Protein AF-A0A167EP81-F1 (afdb_monomer_lite)

Sequence (473 aa):
MTTIRAGKKKGKGPVAPVTAQDHLESGVTEEDHGDRWIGSGDAAKALRFYQTANSLYRKAIALDQGQSWVSKDSIYNIARMQYMIFIKVVKPGLLPELAPLLNPETNPAESVIAQDISVIVQTHEQALNASAEPGIDLLYNYAQVLVEAGEETDQAQWFVQAAEVFDRVLSLQIAKFTAPLPTYDDSVATQDVDSDDDDEDSNDSRPTPAVILDTQQSFLQCLTYLIESSRDETTPETVLIHVETAKSKADELQAQILELIAKFSTAPGAPIATAPTTSETSQNLTPDQVEDAVVCIAKYKSALCTSLEELVAVWSDPSLPETAHRYLTQADAYLDTQELIPSSTPQEDAHNTLWKAYSLAASLLAKAPQPANTPILTKRRILLVRGDIDWLRAQLNTAAAIKNRPVLLRNAEVYYQNCINVPSLAQDLDNELIVREASVKKQLLQGIQPESIQVPSLTRILHDIRQQGLLPL

pLDDT: mean 85.11, std 17.21, range [28.67, 98.5]

Structure (mmCIF, N/CA/C/O backbone):
data_AF-A0A167EP81-F1
#
_entry.id   AF-A0A167EP81-F1
#
loop_
_atom_site.group_PDB
_atom_site.id
_atom_site.type_symbol
_atom_site.label_atom_id
_atom_site.label_alt_id
_atom_site.label_comp_id
_atom_site.label_asym_id
_atom_site.label_entity_id
_atom_site.label_seq_id
_atom_site.pdbx_PDB_ins_code
_atom_site.Cartn_x
_atom_site.Cartn_y
_atom_site.Cartn_z
_atom_site.occupancy
_atom_site.B_iso_or_equiv
_atom_site.auth_seq_id
_atom_site.auth_comp_id
_atom_site.auth_asym_id
_atom_site.auth_atom_id
_atom_site.pdbx_PDB_model_num
ATOM 1 N N . MET A 1 1 ? -12.937 -46.441 -53.989 1.00 35.25 1 MET A N 1
ATOM 2 C CA . MET A 1 1 ? -12.963 -45.067 -53.445 1.00 35.25 1 MET A CA 1
ATOM 3 C C . MET A 1 1 ? -12.226 -45.095 -52.122 1.00 35.25 1 MET A C 1
ATOM 5 O O . MET A 1 1 ? -12.786 -45.546 -51.134 1.00 35.25 1 MET A O 1
ATOM 9 N N . THR A 1 2 ? -10.951 -44.715 -52.138 1.00 28.67 2 THR A N 1
ATOM 10 C CA . THR A 1 2 ? -10.070 -44.751 -50.966 1.00 28.67 2 THR A CA 1
ATOM 11 C C . THR A 1 2 ? -9.557 -43.336 -50.762 1.00 28.67 2 THR A C 1
ATOM 13 O O . THR A 1 2 ? -8.793 -42.827 -51.578 1.00 28.67 2 THR A O 1
ATOM 16 N N . THR A 1 3 ? -10.059 -42.666 -49.732 1.00 29.89 3 THR A N 1
ATOM 17 C CA . THR A 1 3 ? -9.755 -41.266 -49.433 1.00 29.89 3 THR A CA 1
ATOM 18 C C . THR A 1 3 ? -8.400 -41.186 -48.733 1.00 29.89 3 THR A C 1
ATOM 20 O O . THR A 1 3 ? -8.240 -41.677 -47.616 1.00 29.89 3 THR A O 1
ATOM 23 N N . ILE A 1 4 ? -7.415 -40.575 -49.391 1.00 33.44 4 ILE A N 1
ATOM 24 C CA . ILE A 1 4 ? -6.108 -40.261 -48.807 1.00 33.44 4 ILE A CA 1
ATOM 25 C C . ILE A 1 4 ? -6.281 -39.040 -47.893 1.00 33.44 4 ILE A C 1
ATOM 27 O O . ILE A 1 4 ? -6.685 -37.969 -48.344 1.00 33.44 4 ILE A O 1
ATOM 31 N N . ARG A 1 5 ? -5.989 -39.201 -46.595 1.00 34.28 5 ARG A N 1
ATOM 32 C CA . ARG A 1 5 ? -5.899 -38.095 -45.629 1.00 34.28 5 ARG A CA 1
ATOM 33 C C . ARG A 1 5 ? -4.636 -37.278 -45.913 1.00 34.28 5 ARG A C 1
ATOM 35 O O . ARG A 1 5 ? -3.530 -37.800 -45.803 1.00 34.28 5 ARG A O 1
ATOM 42 N N . ALA A 1 6 ? -4.808 -35.999 -46.235 1.00 35.00 6 ALA A N 1
ATOM 43 C CA . ALA A 1 6 ? -3.724 -35.025 -46.285 1.00 35.00 6 ALA A CA 1
ATOM 44 C C . ALA A 1 6 ? -3.185 -34.765 -44.866 1.00 35.00 6 ALA A C 1
ATOM 46 O O . ALA A 1 6 ? -3.945 -34.481 -43.939 1.00 35.00 6 ALA A O 1
ATOM 47 N N . GLY A 1 7 ? -1.869 -34.895 -44.695 1.00 35.12 7 GLY A N 1
ATOM 48 C CA . GLY A 1 7 ? -1.180 -34.615 -43.440 1.00 35.12 7 GLY A CA 1
ATOM 49 C C . GLY A 1 7 ? -1.195 -33.123 -43.099 1.00 35.12 7 GLY A C 1
ATOM 50 O O . GLY A 1 7 ? -0.914 -32.278 -43.947 1.00 35.12 7 GLY A O 1
ATOM 51 N N . LYS A 1 8 ? -1.492 -32.804 -41.834 1.00 35.69 8 LYS A N 1
ATOM 52 C CA . LYS A 1 8 ? -1.260 -31.477 -41.245 1.00 35.69 8 LYS A CA 1
ATOM 53 C C . LYS A 1 8 ? 0.231 -31.127 -41.360 1.00 35.69 8 LYS A C 1
ATOM 55 O O . LYS A 1 8 ? 1.071 -31.846 -40.820 1.00 35.69 8 LYS A O 1
ATOM 60 N N . LYS A 1 9 ? 0.555 -30.009 -42.020 1.00 38.75 9 LYS A N 1
ATOM 61 C CA . LYS A 1 9 ? 1.879 -29.373 -41.933 1.00 38.75 9 LYS A CA 1
ATOM 62 C C . LYS A 1 9 ? 2.114 -28.940 -40.480 1.00 38.75 9 LYS A C 1
ATOM 64 O O . LYS A 1 9 ? 1.335 -28.158 -39.943 1.00 38.75 9 LYS A O 1
ATOM 69 N N . LYS A 1 10 ? 3.175 -29.455 -39.848 1.00 42.16 10 LYS A N 1
ATOM 70 C CA . LYS A 1 10 ? 3.730 -28.898 -38.605 1.00 42.16 10 LYS A CA 1
ATOM 71 C C . LYS A 1 10 ? 4.248 -27.489 -38.919 1.00 42.16 10 LYS A C 1
ATOM 73 O O . LYS A 1 10 ? 5.106 -27.356 -39.790 1.00 42.16 10 LYS A O 1
ATOM 78 N N . GLY A 1 11 ? 3.714 -26.464 -38.256 1.00 44.75 11 GLY A N 1
ATOM 79 C CA . GLY A 1 11 ? 4.320 -25.130 -38.257 1.00 44.75 11 GLY A CA 1
ATOM 80 C C . GLY A 1 11 ? 5.742 -25.205 -37.697 1.00 44.75 11 GLY A C 1
ATOM 81 O O . GLY A 1 11 ? 6.013 -26.045 -36.834 1.00 44.75 11 GLY A O 1
ATOM 82 N N . LYS A 1 12 ? 6.659 -24.388 -38.231 1.00 47.59 12 LYS A N 1
ATOM 83 C CA . LYS A 1 12 ? 8.006 -24.228 -37.665 1.00 47.59 12 LYS A CA 1
ATOM 84 C C . LYS A 1 12 ? 7.845 -23.812 -36.199 1.00 47.59 12 LYS A C 1
ATOM 86 O O . LYS A 1 12 ? 7.091 -22.887 -35.921 1.00 47.59 12 LYS A O 1
ATOM 91 N N . GLY A 1 13 ? 8.494 -24.537 -35.287 1.00 54.59 13 GLY A N 1
ATOM 92 C CA . GLY A 1 13 ? 8.567 -24.126 -33.886 1.00 54.59 13 GLY A CA 1
ATOM 93 C C . GLY A 1 13 ? 9.263 -22.765 -33.754 1.00 54.59 13 GLY A C 1
ATOM 94 O O . GLY A 1 13 ? 9.927 -22.348 -34.709 1.00 54.59 13 GLY A O 1
ATOM 95 N N . PRO A 1 14 ? 9.105 -22.082 -32.608 1.00 65.88 14 PRO A N 1
ATOM 96 C CA . PRO A 1 14 ? 9.757 -20.800 -32.366 1.00 65.88 14 PRO A CA 1
ATOM 97 C C . PRO A 1 14 ? 11.267 -20.933 -32.595 1.00 65.88 14 PRO A C 1
ATOM 99 O O . PRO A 1 14 ? 11.893 -21.902 -32.153 1.00 65.88 14 PRO A O 1
ATOM 102 N N . VAL A 1 15 ? 11.828 -20.004 -33.371 1.00 77.75 15 VAL A N 1
ATOM 103 C CA . VAL A 1 15 ? 13.272 -19.917 -33.607 1.00 77.75 15 VAL A CA 1
ATOM 104 C C . VAL A 1 15 ? 13.914 -19.498 -32.286 1.00 77.75 15 VAL A C 1
ATOM 106 O O . VAL A 1 15 ? 13.423 -18.583 -31.638 1.00 77.75 15 VAL A O 1
ATOM 109 N N . ALA A 1 16 ? 14.963 -20.202 -31.854 1.00 86.25 16 ALA A N 1
ATOM 110 C CA . ALA A 1 16 ? 15.668 -19.842 -30.627 1.00 86.25 16 ALA A CA 1
ATOM 111 C C . ALA A 1 16 ? 16.327 -18.457 -30.787 1.00 86.25 16 ALA A C 1
ATOM 113 O O . ALA A 1 16 ? 16.906 -18.222 -31.851 1.00 86.25 16 ALA A O 1
ATOM 114 N N . PRO A 1 17 ? 16.272 -17.575 -29.770 1.00 92.19 17 PRO A N 1
ATOM 115 C CA . PRO A 1 17 ? 16.865 -16.245 -29.857 1.00 92.19 17 PRO A CA 1
ATOM 116 C C . PRO A 1 17 ? 18.386 -16.342 -30.019 1.00 92.19 17 PRO A C 1
ATOM 118 O O . PRO A 1 17 ? 19.033 -17.173 -29.371 1.00 92.19 17 PRO A O 1
ATOM 121 N N . VAL A 1 18 ? 18.962 -15.524 -30.904 1.00 93.44 18 VAL A N 1
ATOM 122 C CA . VAL A 1 18 ? 20.399 -15.553 -31.232 1.00 93.44 18 VAL A CA 1
ATOM 123 C C . VAL A 1 18 ? 21.062 -14.214 -30.939 1.00 93.44 18 VAL A C 1
ATOM 125 O O . VAL A 1 18 ? 22.141 -14.190 -30.347 1.00 93.44 18 VAL A O 1
ATOM 128 N N . THR A 1 19 ? 20.444 -13.109 -31.347 1.00 95.00 19 THR A N 1
ATOM 129 C CA . THR A 1 19 ? 20.981 -11.758 -31.139 1.00 95.00 19 THR A CA 1
ATOM 130 C C . THR A 1 19 ? 20.620 -11.219 -29.753 1.00 95.00 19 THR A C 1
ATOM 132 O O . THR A 1 19 ? 19.746 -11.768 -29.082 1.00 95.00 19 THR A O 1
ATOM 135 N N . ALA A 1 20 ? 21.288 -10.153 -29.298 1.00 95.19 20 ALA A N 1
ATOM 136 C CA . ALA A 1 20 ? 20.916 -9.492 -28.044 1.00 95.19 20 ALA A CA 1
ATOM 137 C C . ALA A 1 20 ? 19.457 -8.999 -28.079 1.00 95.19 20 ALA A C 1
ATOM 139 O O . ALA A 1 20 ? 18.730 -9.183 -27.107 1.00 95.19 20 ALA A O 1
ATOM 140 N N . GLN A 1 21 ? 19.027 -8.469 -29.228 1.00 95.75 21 GLN A N 1
ATOM 141 C CA . GLN A 1 21 ? 17.660 -8.019 -29.469 1.00 95.75 21 GLN A CA 1
ATOM 142 C C . GLN A 1 21 ? 16.653 -9.174 -29.388 1.00 95.75 21 GLN A C 1
ATOM 144 O O . GLN A 1 21 ? 15.680 -9.081 -28.647 1.00 95.75 21 GLN A O 1
ATOM 149 N N . ASP A 1 22 ? 16.935 -10.309 -30.043 1.00 95.69 22 ASP A N 1
ATOM 150 C CA . ASP A 1 22 ? 16.047 -11.482 -29.993 1.00 95.69 22 ASP A CA 1
ATOM 151 C C . ASP A 1 22 ? 15.833 -1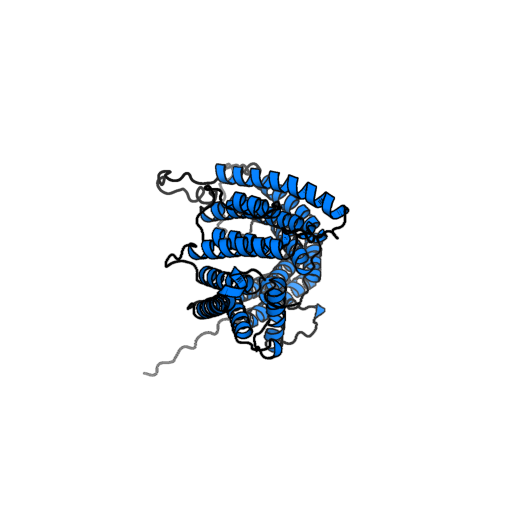1.957 -28.544 1.00 95.69 22 ASP A C 1
ATOM 153 O O . ASP A 1 22 ? 14.761 -12.446 -28.179 1.00 95.69 22 ASP A O 1
ATOM 157 N N . HIS A 1 23 ? 16.881 -11.863 -27.716 1.00 97.00 23 HIS A N 1
ATOM 158 C CA . HIS A 1 23 ? 16.818 -12.227 -26.304 1.00 97.00 23 HIS A CA 1
ATOM 159 C C . HIS A 1 23 ? 16.005 -11.218 -25.488 1.00 97.00 23 HIS A C 1
ATOM 161 O O . HIS A 1 23 ? 15.240 -11.655 -24.633 1.00 97.00 23 HIS A O 1
ATOM 167 N N . LEU A 1 24 ? 16.131 -9.914 -25.752 1.00 96.56 24 LEU A N 1
ATOM 168 C CA . LEU A 1 24 ? 15.297 -8.885 -25.126 1.00 96.56 24 LEU A CA 1
ATOM 169 C C . LEU A 1 24 ? 13.812 -9.124 -25.440 1.00 96.56 24 LEU A C 1
ATOM 171 O O . LEU A 1 24 ? 13.021 -9.282 -24.516 1.00 96.56 24 LEU A O 1
ATOM 175 N N . GLU A 1 25 ? 13.450 -9.263 -26.716 1.00 96.50 25 GLU A N 1
ATOM 176 C CA . GLU A 1 25 ? 12.062 -9.485 -27.163 1.00 96.50 25 GLU A CA 1
ATOM 177 C C . GLU A 1 25 ? 11.462 -10.780 -26.597 1.00 96.50 25 GLU A C 1
ATOM 179 O O . GLU A 1 25 ? 10.320 -10.819 -26.125 1.00 96.50 25 GLU A O 1
ATOM 184 N N . SER A 1 26 ? 12.253 -11.858 -26.593 1.00 96.50 26 SER A N 1
ATOM 185 C CA . SER A 1 26 ? 11.840 -13.120 -25.973 1.00 96.50 26 SER A CA 1
ATOM 186 C C . SER A 1 26 ? 11.663 -12.961 -24.461 1.00 96.50 26 SER A C 1
ATOM 188 O O . SER A 1 26 ? 10.762 -13.566 -23.887 1.00 96.50 26 SER A O 1
ATOM 190 N N . GLY A 1 27 ? 12.517 -12.164 -23.812 1.00 96.38 27 GLY A N 1
ATOM 191 C CA . GLY A 1 27 ? 12.419 -11.852 -22.389 1.00 96.38 27 GLY A CA 1
ATOM 192 C C . GLY A 1 27 ? 11.117 -11.130 -22.055 1.00 96.38 27 GLY A C 1
ATOM 193 O O . GLY A 1 27 ? 10.405 -11.587 -21.165 1.00 96.38 27 GLY A O 1
ATOM 194 N N . VAL A 1 28 ? 10.762 -10.103 -22.835 1.00 96.88 28 VAL A N 1
ATOM 195 C CA . VAL A 1 28 ? 9.497 -9.356 -22.702 1.00 96.88 28 VAL A CA 1
ATOM 196 C C . VAL A 1 28 ? 8.298 -10.290 -22.855 1.00 96.88 28 VAL A C 1
ATOM 198 O O . VAL A 1 28 ? 7.396 -10.295 -22.025 1.00 96.88 28 VAL A O 1
ATOM 201 N N . THR A 1 29 ? 8.328 -11.175 -23.854 1.00 97.00 29 THR A N 1
ATOM 202 C CA . THR A 1 29 ? 7.251 -12.157 -24.066 1.00 97.00 29 THR A CA 1
ATOM 203 C C . THR A 1 29 ? 7.076 -13.103 -22.871 1.00 97.00 29 THR A C 1
ATOM 205 O O . THR A 1 29 ? 5.955 -13.445 -22.489 1.00 97.00 29 THR A O 1
ATOM 208 N N . GLU A 1 30 ? 8.177 -13.581 -22.286 1.00 96.00 30 GLU A N 1
ATOM 209 C CA . GLU A 1 30 ? 8.124 -14.441 -21.101 1.00 96.00 30 GLU A CA 1
ATOM 210 C C . GLU A 1 30 ? 7.656 -13.663 -19.864 1.00 96.00 30 GLU A C 1
ATOM 212 O O . GLU A 1 30 ? 6.877 -14.196 -19.078 1.00 96.00 30 GLU A O 1
ATOM 217 N N . GLU A 1 31 ? 8.057 -12.403 -19.708 1.00 95.56 31 GLU A N 1
ATOM 218 C CA . GLU A 1 31 ? 7.580 -11.527 -18.637 1.00 95.56 31 GLU A CA 1
ATOM 219 C C . GLU A 1 31 ? 6.064 -11.295 -18.721 1.00 95.56 31 GLU A C 1
ATOM 221 O O . GLU A 1 31 ? 5.369 -11.538 -17.736 1.00 95.56 31 GLU A O 1
ATOM 226 N N . ASP A 1 32 ? 5.529 -10.985 -19.904 1.00 95.62 32 ASP A N 1
ATOM 227 C CA . ASP A 1 32 ? 4.085 -10.843 -20.145 1.00 95.62 32 ASP A CA 1
ATOM 228 C C . ASP A 1 32 ? 3.304 -12.115 -19.790 1.00 95.62 32 ASP A C 1
ATOM 230 O O . ASP A 1 32 ? 2.179 -12.074 -19.275 1.00 95.62 32 ASP A O 1
ATOM 234 N N . HIS A 1 33 ? 3.875 -13.288 -20.080 1.00 95.12 33 HIS A N 1
ATOM 235 C CA . HIS A 1 33 ? 3.290 -14.547 -19.633 1.00 95.12 33 HIS A CA 1
ATOM 236 C C . HIS A 1 33 ? 3.287 -14.637 -18.106 1.00 95.12 33 HIS A C 1
ATOM 238 O O . HIS A 1 33 ? 2.274 -15.051 -17.535 1.00 95.12 33 HIS A O 1
ATOM 244 N N . GLY A 1 34 ? 4.380 -14.245 -17.453 1.00 93.44 34 GLY A N 1
ATOM 245 C CA . GLY A 1 34 ? 4.461 -14.125 -16.001 1.00 93.44 34 GLY A CA 1
ATOM 246 C C . GLY A 1 34 ? 3.353 -13.237 -15.432 1.00 93.44 34 GLY A C 1
ATOM 247 O O . GLY A 1 34 ? 2.600 -13.706 -14.572 1.00 93.44 34 GLY A O 1
ATOM 248 N N . ASP A 1 35 ? 3.179 -12.033 -15.983 1.00 92.69 35 ASP A N 1
ATOM 249 C CA . ASP A 1 35 ? 2.188 -11.038 -15.546 1.00 92.69 35 ASP A CA 1
ATOM 250 C C . ASP A 1 35 ? 0.752 -11.585 -15.651 1.00 92.69 35 ASP A C 1
ATOM 252 O O . ASP A 1 35 ? -0.088 -11.423 -14.758 1.00 92.69 35 ASP A O 1
ATOM 256 N N . ARG A 1 36 ? 0.465 -12.347 -16.710 1.00 92.75 36 ARG A N 1
ATOM 257 C CA . ARG A 1 36 ? -0.834 -13.023 -16.868 1.00 92.75 36 ARG A CA 1
ATOM 258 C C . ARG A 1 36 ? -1.063 -14.096 -15.807 1.00 92.75 36 ARG A C 1
ATOM 260 O O . ARG A 1 36 ? -2.173 -14.215 -15.287 1.00 92.75 36 ARG A O 1
ATOM 267 N N . TRP A 1 37 ? -0.044 -14.900 -15.494 1.00 92.19 37 TRP A N 1
ATOM 268 C CA . TRP A 1 37 ? -0.182 -15.974 -14.507 1.00 92.19 37 TRP A CA 1
ATOM 269 C C . TRP A 1 37 ? -0.267 -15.438 -13.081 1.00 92.19 37 TRP A C 1
ATOM 271 O O . TRP A 1 37 ? -1.104 -15.935 -12.322 1.00 92.19 37 TRP A O 1
ATOM 281 N N . ILE A 1 38 ? 0.503 -14.400 -12.735 1.00 89.38 38 ILE A N 1
ATOM 282 C CA . ILE A 1 38 ? 0.439 -13.789 -11.401 1.00 89.38 38 ILE A CA 1
ATOM 283 C C . ILE A 1 38 ? -0.936 -13.150 -11.173 1.00 89.38 38 ILE A C 1
ATOM 285 O O . ILE A 1 38 ? -1.540 -13.377 -10.126 1.00 89.38 38 ILE A O 1
ATOM 289 N N . GLY A 1 39 ? -1.492 -12.470 -12.185 1.00 83.75 39 GLY A N 1
ATOM 290 C CA . GLY A 1 39 ? -2.845 -11.905 -12.133 1.00 83.75 39 GLY A CA 1
ATOM 291 C C . GLY A 1 39 ? -3.952 -12.961 -12.033 1.00 83.75 39 GLY A C 1
ATOM 292 O O . GLY A 1 39 ? -5.016 -12.687 -11.489 1.00 83.75 39 GLY A O 1
ATOM 293 N N . SER A 1 40 ? -3.698 -14.186 -12.509 1.00 83.56 40 SER A N 1
ATOM 294 C CA . SER A 1 40 ? -4.611 -15.333 -12.367 1.00 83.56 40 SER A CA 1
ATOM 295 C C . SER A 1 40 ? -4.440 -16.125 -11.062 1.00 83.56 40 SER A C 1
ATOM 297 O O . SER A 1 40 ? -5.101 -17.146 -10.878 1.00 83.56 40 SER A O 1
ATOM 299 N N . GLY A 1 41 ? -3.529 -15.706 -10.178 1.00 83.31 41 GLY A N 1
ATOM 300 C CA . GLY A 1 41 ? -3.255 -16.363 -8.897 1.00 83.31 41 GLY A CA 1
ATOM 301 C C . GLY A 1 41 ? -2.304 -17.570 -8.948 1.00 83.31 41 GLY A C 1
ATOM 302 O O . GLY A 1 41 ? -1.959 -18.102 -7.897 1.00 83.31 41 GLY A O 1
ATOM 303 N N . ASP A 1 42 ? -1.815 -18.000 -10.119 1.00 88.12 42 ASP A N 1
ATOM 304 C CA . ASP A 1 42 ? -0.818 -19.085 -10.226 1.00 88.12 42 ASP A CA 1
ATOM 305 C C . ASP A 1 42 ? 0.611 -18.528 -10.116 1.00 88.12 42 ASP A C 1
ATOM 307 O O . ASP A 1 42 ? 1.372 -18.450 -11.090 1.00 88.12 42 ASP A O 1
ATOM 311 N N . ALA A 1 43 ? 0.978 -18.124 -8.898 1.00 88.88 43 ALA A N 1
ATOM 312 C CA . ALA A 1 43 ? 2.283 -17.535 -8.611 1.00 88.88 43 ALA A CA 1
ATOM 313 C C . ALA A 1 43 ? 3.445 -18.489 -8.940 1.00 88.88 43 ALA A C 1
ATOM 315 O O . ALA A 1 43 ? 4.452 -18.062 -9.499 1.00 88.88 43 ALA A O 1
ATOM 316 N N . ALA A 1 44 ? 3.306 -19.794 -8.671 1.00 88.50 44 ALA A N 1
ATOM 317 C CA . ALA A 1 44 ? 4.351 -20.779 -8.972 1.00 88.50 44 ALA A CA 1
ATOM 318 C C . ALA A 1 44 ? 4.685 -20.815 -10.469 1.00 88.50 44 ALA A C 1
ATOM 320 O O . ALA A 1 44 ? 5.853 -20.905 -10.858 1.00 88.50 44 ALA A O 1
ATOM 321 N N . LYS A 1 45 ? 3.660 -20.752 -11.323 1.00 90.06 45 LYS A N 1
ATOM 322 C CA . LYS A 1 45 ? 3.845 -20.730 -12.769 1.00 90.06 45 LYS A CA 1
ATOM 323 C C . LYS A 1 45 ? 4.382 -19.393 -13.259 1.00 90.06 45 LYS A C 1
ATOM 325 O O . LYS A 1 45 ? 5.302 -19.410 -14.074 1.00 90.06 45 LYS A O 1
ATOM 330 N N . ALA A 1 46 ? 3.868 -18.278 -12.741 1.00 92.00 46 ALA A N 1
ATOM 331 C CA . ALA A 1 46 ? 4.363 -16.939 -13.059 1.00 92.00 46 ALA A CA 1
ATOM 332 C C . ALA A 1 46 ? 5.873 -16.819 -12.810 1.00 92.00 46 ALA A C 1
ATOM 334 O O . ALA A 1 46 ? 6.632 -16.410 -13.681 1.00 92.00 46 ALA A O 1
ATOM 335 N N . LEU A 1 47 ? 6.332 -17.305 -11.658 1.00 90.94 47 LEU A N 1
ATOM 336 C CA . LEU A 1 47 ? 7.740 -17.289 -11.275 1.00 90.94 47 LEU A CA 1
ATOM 337 C C . LEU A 1 47 ? 8.662 -18.052 -12.240 1.00 90.94 47 LEU A C 1
ATOM 339 O O . LEU A 1 47 ? 9.787 -17.619 -12.480 1.00 90.94 47 LEU A O 1
ATOM 343 N N . ARG A 1 48 ? 8.199 -19.153 -12.849 1.00 90.38 48 ARG A N 1
ATOM 344 C CA . ARG A 1 48 ? 8.981 -19.879 -13.872 1.00 90.38 48 ARG A CA 1
ATOM 345 C C . ARG A 1 48 ? 9.149 -19.064 -15.157 1.00 90.38 48 ARG A C 1
ATOM 347 O O . ARG A 1 48 ? 10.203 -19.135 -15.791 1.00 90.38 48 ARG A O 1
ATOM 354 N N . PHE A 1 49 ? 8.120 -18.307 -15.533 1.00 92.88 49 PHE A N 1
ATOM 355 C CA . PHE A 1 49 ? 8.177 -17.378 -16.659 1.00 92.88 49 PHE A CA 1
ATOM 356 C C . PHE A 1 49 ? 9.148 -16.231 -16.363 1.00 92.88 49 PHE A C 1
ATOM 358 O O . PHE A 1 49 ? 10.078 -16.013 -17.136 1.00 92.88 49 PHE A O 1
ATOM 365 N N . TYR A 1 50 ? 9.061 -15.612 -15.182 1.00 93.25 50 TYR A N 1
ATOM 366 C CA . TYR A 1 50 ? 10.000 -14.560 -14.778 1.00 93.25 50 TYR A CA 1
ATOM 367 C C . TYR A 1 50 ? 11.456 -15.033 -14.682 1.00 93.25 50 TYR A C 1
ATOM 369 O O . TYR A 1 50 ? 12.370 -14.315 -15.082 1.00 93.25 50 TYR A O 1
ATOM 377 N N . GLN A 1 51 ? 11.709 -16.260 -14.216 1.00 90.62 51 GLN A N 1
ATOM 378 C CA . GLN A 1 51 ? 13.055 -16.852 -14.261 1.00 90.62 51 GLN A CA 1
ATOM 379 C C . GLN A 1 51 ? 13.593 -16.945 -15.687 1.00 90.62 51 GLN A C 1
ATOM 381 O O . GLN A 1 51 ? 14.768 -16.660 -15.936 1.00 90.62 51 GLN A O 1
ATOM 386 N N . THR A 1 52 ? 12.732 -17.349 -16.620 1.00 91.81 52 THR A N 1
ATOM 387 C CA . THR A 1 52 ? 13.088 -17.462 -18.033 1.00 91.81 52 THR A CA 1
ATOM 388 C C . THR A 1 52 ? 13.363 -16.078 -18.619 1.00 91.81 52 THR A C 1
ATOM 390 O O . THR A 1 52 ? 14.422 -15.891 -19.221 1.00 91.81 52 THR A O 1
ATOM 393 N N . ALA A 1 53 ? 12.502 -15.094 -18.343 1.00 94.56 53 ALA A N 1
ATOM 394 C CA . ALA A 1 53 ? 12.691 -13.697 -18.731 1.00 94.56 53 ALA A CA 1
ATOM 395 C C . ALA A 1 53 ? 14.019 -13.124 -18.204 1.00 94.56 53 ALA A C 1
ATOM 397 O O . ALA A 1 53 ? 14.839 -12.646 -18.984 1.00 94.56 53 ALA A O 1
ATOM 398 N N . ASN A 1 54 ? 14.317 -13.286 -16.909 1.00 93.19 54 ASN A N 1
ATOM 399 C CA . ASN A 1 54 ? 15.581 -12.845 -16.303 1.00 93.19 54 ASN A CA 1
ATOM 400 C C . ASN A 1 54 ? 16.806 -13.484 -16.981 1.00 93.19 54 ASN A C 1
ATOM 402 O O . ASN A 1 54 ? 17.798 -12.806 -17.248 1.00 93.19 54 ASN A O 1
ATOM 406 N N . SER A 1 55 ? 16.749 -14.784 -17.298 1.00 92.38 55 SER A N 1
ATOM 407 C CA . SER A 1 55 ? 17.834 -15.458 -18.026 1.00 92.38 55 SER A CA 1
ATOM 408 C C . SER A 1 55 ? 18.038 -14.871 -19.425 1.00 92.38 55 SER A C 1
ATOM 410 O O . SER A 1 55 ? 19.178 -14.725 -19.872 1.00 92.38 55 SER A O 1
ATOM 412 N N . LEU A 1 56 ? 16.951 -14.527 -20.116 1.00 95.19 56 LEU A N 1
ATOM 413 C CA . LEU A 1 56 ? 16.987 -13.924 -21.446 1.00 95.19 56 LEU A CA 1
ATOM 414 C C . LEU A 1 56 ? 17.546 -12.495 -21.399 1.00 95.19 56 LEU A C 1
ATOM 416 O O . LEU A 1 56 ? 18.494 -12.210 -22.129 1.00 95.19 56 LEU A O 1
ATOM 420 N N . TYR A 1 57 ? 17.091 -11.654 -20.470 1.00 95.38 57 TYR A N 1
ATOM 421 C CA . TYR A 1 57 ? 17.629 -10.303 -20.268 1.00 95.38 57 TYR A CA 1
ATOM 422 C C . TYR A 1 57 ? 19.122 -10.308 -19.935 1.00 95.38 57 TYR A C 1
ATOM 424 O O . TYR A 1 57 ? 19.907 -9.568 -20.527 1.00 95.38 57 TYR A O 1
ATOM 432 N N . ARG A 1 58 ? 19.573 -11.209 -19.056 1.00 93.12 58 ARG A N 1
ATOM 433 C CA . ARG A 1 58 ? 21.006 -11.339 -18.741 1.00 93.12 58 ARG A CA 1
ATOM 434 C C . ARG A 1 58 ? 21.838 -11.762 -19.949 1.00 93.12 58 ARG A C 1
ATOM 436 O O . ARG A 1 58 ? 22.964 -11.290 -20.103 1.00 93.12 58 ARG A O 1
ATOM 443 N N . LYS A 1 59 ? 21.302 -12.620 -20.825 1.00 94.19 59 LYS A N 1
ATOM 444 C CA . LYS A 1 59 ? 21.962 -12.973 -22.093 1.00 94.19 59 LYS A CA 1
ATOM 445 C C . LYS A 1 59 ? 22.010 -11.790 -23.055 1.00 94.19 59 LYS A C 1
ATOM 447 O O . LYS A 1 59 ? 23.051 -11.595 -23.674 1.00 94.19 59 LYS A O 1
ATOM 452 N N . ALA A 1 60 ? 20.938 -11.005 -23.150 1.00 95.69 60 ALA A N 1
ATOM 453 C CA . ALA A 1 60 ? 20.909 -9.792 -23.962 1.00 95.69 60 ALA A CA 1
ATOM 454 C C . ALA A 1 60 ? 22.015 -8.814 -23.526 1.00 95.69 60 ALA A C 1
ATOM 456 O O . ALA A 1 60 ? 22.848 -8.435 -24.349 1.00 95.69 60 ALA A O 1
ATOM 457 N N . ILE A 1 61 ? 22.121 -8.537 -22.219 1.00 93.94 61 ILE A N 1
ATOM 458 C CA . ILE A 1 61 ? 23.180 -7.693 -21.631 1.00 93.94 61 ILE A CA 1
ATOM 459 C C . ILE A 1 61 ? 24.577 -8.245 -21.942 1.00 93.94 61 ILE A C 1
ATOM 461 O O . ILE A 1 61 ? 25.479 -7.503 -22.332 1.00 93.94 61 ILE A O 1
ATOM 465 N N . ALA A 1 62 ? 24.776 -9.557 -21.780 1.00 93.62 62 ALA A N 1
ATOM 466 C CA . ALA A 1 62 ? 26.072 -10.188 -22.015 1.00 93.62 62 ALA A CA 1
ATOM 467 C C . ALA A 1 62 ? 26.506 -10.131 -23.492 1.00 93.62 62 ALA A C 1
ATOM 469 O O . ALA A 1 62 ? 27.688 -9.930 -23.774 1.00 93.62 62 ALA A O 1
ATOM 470 N N . LEU A 1 63 ? 25.569 -10.306 -24.430 1.00 94.19 63 LEU A N 1
ATOM 471 C CA . LEU A 1 63 ? 25.835 -10.258 -25.872 1.00 94.19 63 LEU A CA 1
ATOM 472 C C . LEU A 1 63 ? 26.098 -8.833 -26.368 1.00 94.19 63 LEU A C 1
ATOM 474 O O . LEU A 1 63 ? 26.971 -8.633 -27.210 1.00 94.19 63 LEU A O 1
ATOM 478 N N . ASP A 1 64 ? 25.365 -7.861 -25.835 1.00 91.81 64 ASP A N 1
ATOM 479 C CA . ASP A 1 64 ? 25.479 -6.443 -26.184 1.00 91.81 64 ASP A CA 1
ATOM 480 C C . ASP A 1 64 ? 26.623 -5.720 -25.440 1.00 91.81 64 ASP A C 1
ATOM 482 O O . ASP A 1 64 ? 26.975 -4.584 -25.754 1.00 91.81 64 ASP A O 1
ATOM 486 N N . GLN A 1 65 ? 27.245 -6.395 -24.467 1.00 86.06 65 GLN A N 1
ATOM 487 C CA . GLN A 1 65 ? 28.351 -5.882 -23.649 1.00 86.06 65 GLN A CA 1
ATOM 488 C C . GLN A 1 65 ? 28.005 -4.604 -22.862 1.00 86.06 65 GLN A C 1
ATOM 490 O O . GLN A 1 65 ? 28.902 -3.840 -22.500 1.00 86.06 65 GLN A O 1
ATOM 495 N N . GLY A 1 66 ? 26.722 -4.362 -22.578 1.00 75.19 66 GLY A N 1
ATOM 496 C CA . GLY A 1 66 ? 26.287 -3.218 -21.774 1.00 75.19 66 GLY A CA 1
ATOM 497 C C . GLY A 1 66 ? 26.299 -1.867 -22.498 1.00 75.19 66 GLY A C 1
ATOM 498 O O . GLY A 1 66 ? 26.224 -0.841 -21.826 1.00 75.19 66 GLY A O 1
ATOM 499 N N . GLN A 1 67 ? 26.465 -1.828 -23.825 1.00 75.81 67 GLN A N 1
ATOM 500 C CA . GLN A 1 67 ? 26.772 -0.584 -24.549 1.00 75.81 67 GLN A CA 1
ATOM 501 C C . GLN A 1 67 ? 25.551 0.062 -25.219 1.00 75.81 67 GLN A C 1
ATOM 503 O O . GLN A 1 67 ? 25.536 1.285 -25.384 1.00 75.81 67 GLN A O 1
ATOM 508 N N . SER A 1 68 ? 24.543 -0.717 -25.623 1.00 88.00 68 SER A N 1
ATOM 509 C CA . SER A 1 68 ? 23.397 -0.212 -26.385 1.00 88.00 68 SER A CA 1
ATOM 510 C C . SER A 1 68 ? 22.117 -0.109 -25.551 1.00 88.00 68 SER A C 1
ATOM 512 O O . SER A 1 68 ? 22.087 -0.408 -24.355 1.00 88.00 68 SER A O 1
ATOM 514 N N . TRP A 1 69 ? 21.050 0.371 -26.193 1.00 89.31 69 TRP A N 1
ATOM 515 C CA . TRP A 1 69 ? 19.715 0.464 -25.603 1.00 89.31 69 TRP A CA 1
ATOM 516 C C . TRP A 1 69 ? 19.188 -0.910 -25.162 1.00 89.31 69 TRP A C 1
ATOM 518 O O . TRP A 1 69 ? 18.573 -1.003 -24.108 1.00 89.31 69 TRP A O 1
ATOM 528 N N . VAL A 1 70 ? 19.560 -1.986 -25.867 1.00 92.06 70 VAL A N 1
ATOM 529 C CA . VAL A 1 70 ? 19.149 -3.361 -25.544 1.00 92.06 70 VAL A CA 1
ATOM 530 C C . VAL A 1 70 ? 19.588 -3.760 -24.136 1.00 92.06 70 VAL A C 1
ATOM 532 O O . VAL A 1 70 ? 18.812 -4.334 -23.369 1.00 92.06 70 VAL A O 1
ATOM 535 N N . SER A 1 71 ? 20.833 -3.437 -23.765 1.00 91.12 71 SER A N 1
ATOM 536 C CA . SER A 1 71 ? 21.327 -3.687 -22.409 1.00 91.12 71 SER A CA 1
ATOM 537 C C . SER A 1 71 ? 20.605 -2.838 -21.370 1.00 91.12 71 SER A C 1
ATOM 539 O O . SER A 1 71 ? 20.293 -3.341 -20.294 1.00 91.12 71 SER A O 1
ATOM 541 N N . LYS A 1 72 ? 20.346 -1.562 -21.670 1.00 90.88 72 LYS A N 1
ATOM 542 C CA . LYS A 1 72 ? 19.693 -0.635 -20.735 1.00 90.88 72 LYS A CA 1
ATOM 543 C C . LYS A 1 72 ? 18.258 -1.065 -20.441 1.00 90.88 72 LYS A C 1
ATOM 545 O O . LYS A 1 72 ? 17.900 -1.165 -19.271 1.00 90.88 72 LYS A O 1
ATOM 550 N N . ASP A 1 73 ? 17.502 -1.416 -21.475 1.00 92.25 73 ASP A N 1
ATOM 551 C CA . ASP A 1 73 ? 16.128 -1.906 -21.348 1.00 92.25 73 ASP A CA 1
ATOM 552 C C . ASP A 1 73 ? 16.088 -3.247 -20.618 1.00 92.25 73 ASP A C 1
ATOM 554 O O . ASP A 1 73 ? 15.280 -3.445 -19.716 1.00 92.25 73 ASP A O 1
ATOM 558 N N . SER A 1 74 ? 17.036 -4.143 -20.908 1.00 94.62 74 SER A N 1
ATOM 559 C CA . SER A 1 74 ? 17.170 -5.404 -20.169 1.00 94.62 74 SER A CA 1
ATOM 560 C C . SER A 1 74 ? 17.433 -5.178 -18.673 1.00 94.62 74 SER A C 1
ATOM 562 O O . SER A 1 74 ? 16.863 -5.880 -17.840 1.00 94.62 74 SER A O 1
ATOM 564 N N . ILE A 1 75 ? 18.283 -4.209 -18.306 1.00 92.69 75 ILE A N 1
ATOM 565 C CA . ILE A 1 75 ? 18.558 -3.868 -16.897 1.00 92.69 75 ILE A CA 1
ATOM 566 C C . ILE A 1 75 ? 17.307 -3.267 -16.240 1.00 92.69 75 ILE A C 1
ATOM 568 O O . ILE A 1 75 ? 16.959 -3.658 -15.125 1.00 92.69 75 ILE A O 1
ATOM 572 N N . TYR A 1 76 ? 16.615 -2.358 -16.932 1.00 93.00 76 TYR A N 1
ATOM 573 C CA . TYR A 1 76 ? 15.361 -1.767 -16.463 1.00 93.00 76 TYR A CA 1
ATOM 574 C C . TYR A 1 76 ? 14.277 -2.830 -16.223 1.00 93.00 76 TYR A C 1
ATOM 576 O O . TYR A 1 76 ? 13.688 -2.866 -15.141 1.00 93.00 76 TYR A O 1
ATOM 584 N N . ASN A 1 77 ? 14.070 -3.742 -17.176 1.00 94.44 77 ASN A N 1
ATOM 585 C CA . ASN A 1 77 ? 13.069 -4.803 -17.063 1.00 94.44 77 ASN A CA 1
ATOM 586 C C . ASN A 1 77 ? 13.392 -5.766 -15.916 1.00 94.44 77 ASN A C 1
ATOM 588 O O . ASN A 1 77 ? 12.496 -6.138 -15.162 1.00 94.44 77 ASN A O 1
ATOM 592 N N . ILE A 1 78 ? 14.670 -6.114 -15.705 1.00 94.00 78 ILE A N 1
ATOM 593 C CA . ILE A 1 78 ? 15.080 -6.894 -14.525 1.00 94.00 78 ILE A CA 1
ATOM 594 C C . ILE A 1 78 ? 14.699 -6.160 -13.232 1.00 94.00 78 ILE A C 1
ATOM 596 O O . ILE A 1 78 ? 14.121 -6.783 -12.341 1.00 94.00 78 ILE A O 1
ATOM 600 N N . ALA A 1 79 ? 14.999 -4.861 -13.128 1.00 93.19 79 ALA A N 1
ATOM 601 C CA . ALA A 1 79 ? 14.696 -4.065 -11.939 1.00 93.19 79 ALA A CA 1
ATOM 602 C C . ALA A 1 79 ? 13.182 -4.036 -11.650 1.00 93.19 79 ALA A C 1
ATOM 604 O O . ALA A 1 79 ? 12.751 -4.393 -10.549 1.00 93.19 79 ALA A O 1
ATOM 605 N N . ARG A 1 80 ? 12.366 -3.708 -12.662 1.00 93.12 80 ARG A N 1
ATOM 606 C CA . ARG A 1 80 ? 10.895 -3.676 -12.573 1.00 93.12 80 ARG A CA 1
ATOM 607 C C . ARG A 1 80 ? 10.318 -5.031 -12.162 1.00 93.12 80 ARG A C 1
ATOM 609 O O . ARG A 1 80 ? 9.514 -5.110 -11.232 1.00 93.12 80 ARG A O 1
ATOM 616 N N . MET A 1 81 ? 10.752 -6.099 -12.828 1.00 94.06 81 MET A N 1
ATOM 617 C CA . MET A 1 81 ? 10.277 -7.459 -12.582 1.00 94.06 81 MET A CA 1
ATOM 618 C C . MET A 1 81 ? 10.608 -7.925 -11.160 1.00 94.06 81 MET A C 1
ATOM 620 O O . MET A 1 81 ? 9.746 -8.489 -10.487 1.00 94.06 81 MET A O 1
ATOM 624 N N . GLN A 1 82 ? 11.826 -7.666 -10.670 1.00 93.69 82 GLN A N 1
ATOM 625 C CA . GLN A 1 82 ? 12.209 -7.994 -9.292 1.00 93.69 82 GLN A CA 1
ATOM 626 C C . GLN A 1 82 ? 11.303 -7.306 -8.269 1.00 93.69 82 GLN A C 1
ATOM 628 O O . GLN A 1 82 ? 10.852 -7.955 -7.325 1.00 93.69 82 GLN A O 1
ATOM 633 N N . TYR A 1 83 ? 11.006 -6.018 -8.464 1.00 94.00 83 TYR A N 1
ATOM 634 C CA . TYR A 1 83 ? 10.127 -5.281 -7.560 1.00 94.00 83 TYR A CA 1
ATOM 635 C C . TYR A 1 83 ? 8.698 -5.832 -7.560 1.00 94.00 83 TYR A C 1
ATOM 637 O O . TYR A 1 83 ? 8.129 -6.082 -6.498 1.00 94.00 83 TYR A O 1
ATOM 645 N N . MET A 1 84 ? 8.128 -6.118 -8.731 1.00 92.38 84 MET A N 1
ATOM 646 C CA . MET A 1 84 ? 6.793 -6.718 -8.811 1.00 92.38 84 MET A CA 1
ATOM 647 C C . MET A 1 84 ? 6.746 -8.100 -8.136 1.00 92.38 84 MET A C 1
ATOM 649 O O . MET A 1 84 ? 5.818 -8.372 -7.368 1.00 92.38 84 MET A O 1
ATOM 653 N N . ILE A 1 85 ? 7.763 -8.950 -8.334 1.00 92.19 85 ILE A N 1
ATOM 654 C CA . ILE A 1 85 ? 7.857 -10.248 -7.645 1.00 92.19 85 ILE A CA 1
ATOM 655 C C . ILE A 1 85 ? 7.961 -10.047 -6.134 1.00 92.19 85 ILE A C 1
ATOM 657 O O . ILE A 1 85 ? 7.317 -10.774 -5.376 1.00 92.19 85 ILE A O 1
ATOM 661 N N . PHE A 1 86 ? 8.728 -9.059 -5.679 1.00 92.69 86 PHE A N 1
ATOM 662 C CA . PHE A 1 86 ? 8.826 -8.749 -4.261 1.00 92.69 86 PHE A CA 1
ATOM 663 C C . PHE A 1 86 ? 7.458 -8.420 -3.664 1.00 92.69 86 PHE A C 1
ATOM 665 O O . PHE A 1 86 ? 7.030 -9.092 -2.726 1.00 92.69 86 PHE A O 1
ATOM 672 N N . ILE A 1 87 ? 6.730 -7.481 -4.270 1.00 91.06 87 ILE A N 1
ATOM 673 C CA . ILE A 1 87 ? 5.401 -7.057 -3.812 1.00 91.06 87 ILE A CA 1
ATOM 674 C C . ILE A 1 87 ? 4.390 -8.208 -3.836 1.00 91.06 87 ILE A C 1
ATOM 676 O O . ILE A 1 87 ? 3.581 -8.338 -2.918 1.00 91.06 87 ILE A O 1
ATOM 680 N N . LYS A 1 88 ? 4.412 -9.055 -4.871 1.00 89.50 88 LYS A N 1
ATOM 681 C CA . LYS A 1 88 ? 3.399 -10.106 -5.054 1.00 89.50 88 LYS A CA 1
ATOM 682 C C . LYS A 1 88 ? 3.742 -11.437 -4.390 1.00 89.50 88 LYS A C 1
ATOM 684 O O . LYS A 1 88 ? 2.834 -12.217 -4.122 1.00 89.50 88 LYS A O 1
ATOM 689 N N . VAL A 1 89 ? 5.012 -11.722 -4.111 1.00 88.12 89 VAL A N 1
ATOM 690 C CA . VAL A 1 89 ? 5.456 -13.044 -3.635 1.00 88.12 89 VAL A CA 1
ATOM 691 C C . VAL A 1 89 ? 6.277 -12.968 -2.355 1.00 88.12 89 VAL A C 1
ATOM 693 O O . VAL A 1 89 ? 5.993 -13.713 -1.412 1.00 88.12 89 VAL A O 1
ATOM 696 N N . VAL A 1 90 ? 7.296 -12.108 -2.311 1.00 88.19 90 VAL A N 1
ATOM 697 C CA . VAL A 1 90 ? 8.249 -12.071 -1.190 1.00 88.19 90 VAL A CA 1
ATOM 698 C C . VAL A 1 90 ? 7.635 -11.378 0.025 1.00 88.19 90 VAL A C 1
ATOM 700 O O . VAL A 1 90 ? 7.521 -12.025 1.066 1.00 88.19 90 VAL A O 1
ATOM 703 N N . LYS A 1 91 ? 7.164 -10.129 -0.114 1.00 86.50 91 LYS A N 1
ATOM 704 C CA . LYS A 1 91 ? 6.512 -9.349 0.959 1.00 86.50 91 LYS A CA 1
ATOM 705 C C . LYS A 1 91 ? 5.318 -10.102 1.565 1.00 86.50 91 LYS A C 1
ATOM 707 O O . LYS A 1 91 ? 5.256 -10.226 2.787 1.00 86.50 91 LYS A O 1
ATOM 712 N N . PRO A 1 92 ? 4.427 -10.738 0.773 1.00 85.25 92 PRO A N 1
ATOM 713 C CA . PRO A 1 92 ? 3.341 -11.542 1.327 1.00 85.25 92 PRO A CA 1
ATOM 714 C C . PRO A 1 92 ? 3.785 -12.879 1.934 1.00 85.25 92 PRO A C 1
ATOM 716 O O . PRO A 1 92 ? 2.929 -13.637 2.378 1.00 85.25 92 PRO A O 1
ATOM 719 N N . GLY A 1 93 ? 5.077 -13.225 1.929 1.00 84.50 93 GLY A N 1
ATOM 720 C CA . GLY A 1 93 ? 5.629 -14.424 2.568 1.00 84.50 93 GLY A CA 1
ATOM 721 C C . GLY A 1 93 ? 5.380 -15.746 1.833 1.00 84.50 93 GLY A C 1
ATOM 722 O O . GLY A 1 93 ? 5.461 -16.806 2.457 1.00 84.50 93 GLY A O 1
ATOM 723 N N . LEU A 1 94 ? 5.066 -15.713 0.532 1.00 85.19 94 LEU A N 1
ATOM 724 C CA . LEU A 1 94 ? 4.690 -16.901 -0.252 1.00 85.19 94 LEU A CA 1
ATOM 725 C C . LEU A 1 94 ? 5.895 -17.735 -0.702 1.00 85.19 94 LEU A C 1
ATOM 727 O O . LEU A 1 94 ? 5.761 -18.920 -1.008 1.00 85.19 94 LEU A O 1
ATOM 731 N N . LEU A 1 95 ? 7.089 -17.141 -0.732 1.00 83.81 95 LEU A N 1
ATOM 732 C CA . LEU A 1 95 ? 8.286 -17.779 -1.275 1.00 83.81 95 LEU A CA 1
ATOM 733 C C . LEU A 1 95 ? 8.606 -19.171 -0.682 1.00 83.81 95 LEU A C 1
ATOM 735 O O . LEU A 1 95 ? 8.896 -20.071 -1.470 1.00 83.81 95 LEU A O 1
ATOM 739 N N . PRO A 1 96 ? 8.517 -19.428 0.641 1.00 82.50 96 PRO A N 1
ATOM 740 C CA . PRO A 1 96 ? 8.799 -20.756 1.197 1.00 82.50 96 PRO A CA 1
ATOM 741 C C . PRO A 1 96 ? 7.875 -21.871 0.676 1.00 82.50 96 PRO A C 1
ATOM 743 O O . PRO A 1 96 ? 8.303 -23.019 0.578 1.00 82.50 96 PRO A O 1
ATOM 746 N N . GLU A 1 97 ? 6.624 -21.546 0.332 1.00 79.62 97 GLU A N 1
ATOM 747 C CA . GLU A 1 97 ? 5.654 -22.487 -0.253 1.00 79.62 97 GLU A CA 1
ATOM 748 C C . GLU A 1 97 ? 5.948 -22.745 -1.730 1.00 79.62 97 GLU A C 1
ATOM 750 O O . GLU A 1 97 ? 5.821 -23.870 -2.215 1.00 79.62 97 GLU A O 1
ATOM 755 N N . LEU A 1 98 ? 6.341 -21.693 -2.445 1.00 84.31 98 LEU A N 1
ATOM 756 C CA . LEU A 1 98 ? 6.585 -21.766 -3.876 1.00 84.31 98 LEU A CA 1
ATOM 757 C C . LEU A 1 98 ? 7.946 -22.389 -4.182 1.00 84.31 98 LEU A C 1
ATOM 759 O O . LEU A 1 98 ? 8.053 -23.116 -5.162 1.00 84.31 98 LEU A O 1
ATOM 763 N N . ALA A 1 99 ? 8.963 -22.181 -3.340 1.00 81.94 99 ALA A N 1
ATOM 764 C CA . ALA A 1 99 ? 10.337 -22.631 -3.568 1.00 81.94 99 ALA A CA 1
ATOM 765 C C . ALA A 1 99 ? 10.471 -24.116 -3.975 1.00 81.94 99 ALA A C 1
ATOM 767 O O . ALA A 1 99 ? 11.180 -24.388 -4.944 1.00 81.94 99 ALA A O 1
ATOM 768 N N . PRO A 1 100 ? 9.767 -25.085 -3.351 1.00 82.94 100 PRO A N 1
ATOM 769 C CA . PRO A 1 100 ? 9.790 -26.487 -3.783 1.00 82.94 100 PRO A CA 1
ATOM 770 C C . PRO A 1 100 ? 9.163 -26.749 -5.162 1.00 82.94 100 PRO A C 1
ATOM 772 O O . PRO A 1 100 ? 9.423 -27.787 -5.768 1.00 82.94 100 PRO A O 1
ATOM 775 N N . LEU A 1 101 ? 8.298 -25.850 -5.639 1.00 81.94 101 LEU A N 1
ATOM 776 C CA . LEU A 1 101 ? 7.613 -25.932 -6.933 1.00 81.94 101 LEU A CA 1
ATOM 777 C C . LEU A 1 101 ? 8.396 -25.241 -8.054 1.00 81.94 101 LEU A C 1
ATOM 779 O O . LEU A 1 101 ? 8.060 -25.403 -9.233 1.00 81.94 101 LEU A O 1
ATOM 783 N N . LEU A 1 102 ? 9.409 -24.455 -7.707 1.00 79.44 102 LEU A N 1
ATOM 784 C CA . LEU A 1 102 ? 10.262 -23.770 -8.664 1.00 79.44 102 LEU A CA 1
ATOM 785 C C . LEU A 1 102 ? 11.336 -24.713 -9.193 1.00 79.44 102 LEU A C 1
ATOM 787 O O . LEU A 1 102 ? 11.700 -25.711 -8.568 1.00 79.44 102 LEU A O 1
ATOM 791 N N . ASN A 1 103 ? 11.848 -24.394 -10.378 1.00 70.81 103 ASN A N 1
ATOM 792 C CA . ASN A 1 103 ? 13.026 -25.088 -10.866 1.00 70.81 103 ASN A CA 1
ATOM 793 C C . ASN A 1 103 ? 14.209 -24.704 -9.963 1.00 70.81 103 ASN A C 1
ATOM 795 O O . ASN A 1 103 ? 14.353 -23.519 -9.650 1.00 70.81 103 ASN A O 1
ATOM 799 N N . PRO A 1 104 ? 15.048 -25.667 -9.538 1.00 64.00 104 PRO A N 1
ATOM 800 C CA . PRO A 1 104 ? 16.214 -25.356 -8.730 1.00 64.00 104 PRO A CA 1
ATOM 801 C C . PRO A 1 104 ? 17.128 -24.429 -9.525 1.00 64.00 104 PRO A C 1
ATOM 803 O O . PRO A 1 104 ? 17.618 -24.793 -10.596 1.00 64.00 104 PRO A O 1
ATOM 806 N N . GLU A 1 105 ? 17.350 -23.226 -9.009 1.00 62.00 105 GLU A N 1
ATOM 807 C CA . GLU A 1 105 ? 18.372 -22.355 -9.562 1.00 62.00 105 GLU A CA 1
ATOM 808 C C . GLU A 1 105 ? 19.748 -22.885 -9.187 1.00 62.00 105 GLU A C 1
ATOM 810 O O . GLU A 1 105 ? 20.005 -23.294 -8.055 1.00 62.00 105 GLU A O 1
ATOM 815 N N . THR A 1 106 ? 20.659 -22.861 -10.151 1.00 55.56 106 THR A N 1
ATOM 816 C CA . THR A 1 106 ? 22.053 -23.227 -9.912 1.00 55.56 106 THR A CA 1
ATOM 817 C C . THR A 1 106 ? 22.822 -22.134 -9.166 1.00 55.56 106 THR A C 1
ATOM 819 O O . THR A 1 106 ? 23.869 -22.440 -8.600 1.00 55.56 106 THR A O 1
ATOM 822 N N . ASN A 1 107 ? 22.321 -20.887 -9.144 1.00 61.75 107 ASN A N 1
ATOM 823 C CA . ASN A 1 107 ? 22.959 -19.758 -8.466 1.00 61.75 107 ASN A CA 1
ATOM 824 C C . ASN A 1 107 ? 21.932 -18.785 -7.833 1.00 61.75 107 ASN A C 1
ATOM 826 O O . ASN A 1 107 ? 21.349 -17.980 -8.556 1.00 61.75 107 ASN A O 1
ATOM 830 N N . PRO A 1 108 ? 21.764 -18.783 -6.496 1.00 61.41 108 PRO A N 1
ATOM 831 C CA . PRO A 1 108 ? 20.879 -17.849 -5.791 1.00 61.41 108 PRO A CA 1
ATOM 832 C C . PRO A 1 108 ? 21.203 -16.366 -6.027 1.00 61.41 108 PRO A C 1
ATOM 834 O O . PRO A 1 108 ? 20.304 -15.532 -6.008 1.00 61.41 108 PRO A O 1
ATOM 837 N N . ALA A 1 109 ? 22.472 -16.025 -6.289 1.00 58.84 109 ALA A N 1
ATOM 838 C CA . ALA A 1 109 ? 22.884 -14.647 -6.574 1.00 58.84 109 ALA A CA 1
ATOM 839 C C . ALA A 1 109 ? 22.401 -14.146 -7.949 1.00 58.84 109 ALA A C 1
ATOM 841 O O . ALA A 1 109 ? 22.404 -12.946 -8.210 1.00 58.84 109 ALA A O 1
ATOM 842 N N . GLU A 1 110 ? 21.988 -15.055 -8.834 1.00 62.22 110 GLU A N 1
ATOM 843 C CA . GLU A 1 110 ? 21.416 -14.734 -10.146 1.00 62.22 110 GLU A CA 1
ATOM 844 C C . GLU A 1 110 ? 19.883 -14.831 -10.155 1.00 62.22 110 GLU A C 1
ATOM 846 O O . GLU A 1 110 ? 19.257 -14.542 -11.182 1.00 62.22 110 GLU A O 1
ATOM 851 N N . SER A 1 111 ? 19.279 -15.194 -9.015 1.00 70.81 111 SER A N 1
ATOM 852 C CA . SER A 1 111 ? 17.833 -15.326 -8.874 1.00 70.81 111 SER A CA 1
ATOM 853 C C . SER A 1 111 ? 17.120 -14.011 -9.122 1.00 70.81 111 SER A C 1
ATOM 855 O O . SER A 1 111 ? 17.562 -12.954 -8.686 1.00 70.81 111 SER A O 1
ATOM 857 N N . VAL A 1 112 ? 15.959 -14.071 -9.760 1.00 72.00 112 VAL A N 1
ATOM 858 C CA . VAL A 1 112 ? 15.003 -12.951 -9.769 1.00 72.00 112 VAL A CA 1
ATOM 859 C C . VAL A 1 112 ? 13.950 -13.099 -8.662 1.00 72.00 112 VAL A C 1
ATOM 861 O O . VAL A 1 112 ? 13.239 -12.156 -8.349 1.00 72.00 112 VAL A O 1
ATOM 864 N N . ILE A 1 113 ? 13.838 -14.280 -8.049 1.00 69.81 113 ILE A N 1
ATOM 865 C CA . ILE A 1 113 ? 12.669 -14.649 -7.244 1.00 69.81 113 ILE A CA 1
ATOM 866 C C . ILE A 1 113 ? 12.820 -14.285 -5.764 1.00 69.81 113 ILE A C 1
ATOM 868 O O . ILE A 1 113 ? 11.833 -13.980 -5.100 1.00 69.81 113 ILE A O 1
ATOM 872 N N . ALA A 1 114 ? 14.037 -14.362 -5.233 1.00 66.44 114 ALA A N 1
ATOM 873 C CA . ALA A 1 114 ? 14.296 -14.321 -3.795 1.00 66.44 114 ALA A CA 1
ATOM 874 C C . ALA A 1 114 ? 15.113 -13.092 -3.378 1.00 66.44 114 ALA A C 1
ATOM 876 O O . ALA A 1 114 ? 16.000 -13.205 -2.536 1.00 66.44 114 ALA A O 1
ATOM 877 N N . GLN A 1 115 ? 14.879 -11.947 -4.018 1.00 80.56 115 GLN A N 1
ATOM 878 C CA . GLN A 1 115 ? 15.650 -10.743 -3.725 1.00 80.56 115 GLN A CA 1
ATOM 879 C C . GLN A 1 115 ? 15.042 -9.980 -2.549 1.00 80.56 115 GLN A C 1
ATOM 881 O O . GLN A 1 115 ? 13.849 -9.676 -2.546 1.00 80.56 115 GLN A O 1
ATOM 886 N N . ASP A 1 116 ? 15.884 -9.667 -1.565 1.00 86.88 116 ASP A N 1
ATOM 887 C CA . ASP A 1 116 ? 15.544 -8.734 -0.494 1.00 86.88 116 ASP A CA 1
ATOM 888 C C . ASP A 1 116 ? 15.394 -7.320 -1.068 1.00 86.88 116 ASP A C 1
ATOM 890 O O . ASP A 1 116 ? 16.067 -6.957 -2.039 1.00 86.88 116 ASP A O 1
ATOM 894 N N . ILE A 1 117 ? 14.565 -6.488 -0.432 1.00 92.81 117 ILE A N 1
ATOM 895 C CA . ILE A 1 117 ? 14.276 -5.128 -0.912 1.00 92.81 117 ILE A CA 1
ATOM 896 C C . ILE A 1 117 ? 15.546 -4.286 -1.123 1.00 92.81 117 ILE A C 1
ATOM 898 O O . ILE A 1 117 ? 15.636 -3.523 -2.080 1.00 92.81 117 ILE A O 1
ATOM 902 N N . SER A 1 118 ? 16.586 -4.498 -0.310 1.00 91.50 118 SER A N 1
ATOM 903 C CA . SER A 1 118 ? 17.881 -3.820 -0.447 1.00 91.50 118 SER A CA 1
ATOM 904 C C . SER A 1 118 ? 18.622 -4.169 -1.744 1.00 91.50 118 SER A C 1
ATOM 906 O O . SER A 1 118 ? 19.288 -3.309 -2.321 1.00 91.50 118 SER A O 1
ATOM 908 N N . VAL A 1 119 ? 18.493 -5.401 -2.246 1.00 91.19 119 VAL A N 1
ATOM 909 C CA . VAL A 1 119 ? 19.075 -5.807 -3.535 1.00 91.19 119 VAL A CA 1
ATOM 910 C C . VAL A 1 119 ? 18.277 -5.213 -4.697 1.00 91.19 119 VAL A C 1
ATOM 912 O O . VAL A 1 119 ? 18.845 -4.835 -5.724 1.00 91.19 119 VAL A O 1
ATOM 915 N N . ILE A 1 120 ? 16.963 -5.078 -4.528 1.00 94.44 120 ILE A N 1
ATOM 916 C CA . ILE A 1 120 ? 16.078 -4.469 -5.529 1.00 94.44 120 ILE A CA 1
ATOM 917 C C . ILE A 1 120 ? 16.374 -2.972 -5.665 1.00 94.44 120 ILE A C 1
ATOM 919 O O . ILE A 1 120 ? 16.467 -2.482 -6.793 1.00 94.44 120 ILE A O 1
ATOM 923 N N . VAL A 1 121 ? 16.611 -2.271 -4.547 1.00 96.19 121 VAL A N 1
ATOM 924 C CA . VAL A 1 121 ? 17.117 -0.885 -4.532 1.00 96.19 121 VAL A CA 1
ATOM 925 C C . VAL A 1 121 ? 18.404 -0.789 -5.356 1.00 96.19 121 VAL A C 1
ATOM 927 O O . VAL A 1 121 ? 18.454 -0.028 -6.319 1.00 96.19 121 VAL A O 1
ATOM 930 N N . GLN A 1 122 ? 19.405 -1.628 -5.066 1.00 93.94 122 GLN A N 1
ATOM 931 C CA . GLN A 1 122 ? 20.681 -1.628 -5.799 1.00 93.94 122 GLN A CA 1
ATOM 932 C C . GLN A 1 122 ? 20.510 -1.907 -7.296 1.00 93.94 122 GLN A C 1
ATOM 934 O O . GLN A 1 122 ? 21.235 -1.357 -8.125 1.00 93.94 122 GLN A O 1
ATOM 939 N N . THR A 1 123 ? 19.558 -2.761 -7.670 1.00 92.94 123 THR A N 1
ATOM 940 C CA . THR A 1 123 ? 19.295 -3.073 -9.080 1.00 92.94 123 THR A CA 1
ATOM 941 C C . THR A 1 123 ? 18.676 -1.875 -9.809 1.00 92.94 123 THR A C 1
ATOM 943 O O . THR A 1 123 ? 19.059 -1.584 -10.943 1.00 92.94 123 THR A O 1
ATOM 946 N N . HIS A 1 124 ? 17.802 -1.108 -9.151 1.00 95.69 124 HIS A N 1
ATOM 947 C CA . HIS A 1 124 ? 17.298 0.155 -9.702 1.00 95.69 124 HIS A CA 1
ATOM 948 C C . HIS A 1 124 ? 18.387 1.230 -9.777 1.00 95.69 124 HIS A C 1
ATOM 950 O O . HIS A 1 124 ? 18.475 1.934 -10.782 1.00 95.69 124 HIS A O 1
ATOM 956 N N . GLU A 1 125 ? 19.270 1.329 -8.781 1.00 95.25 125 GLU A N 1
ATOM 957 C CA . GLU A 1 125 ? 20.435 2.223 -8.838 1.00 95.25 125 GLU A CA 1
ATOM 958 C C . GLU A 1 125 ? 21.352 1.878 -10.022 1.00 95.25 125 GLU A C 1
ATOM 960 O O . GLU A 1 125 ? 21.842 2.768 -10.717 1.00 95.25 125 GLU A O 1
ATOM 965 N N . GLN A 1 126 ? 21.568 0.590 -10.302 1.00 91.75 126 GLN A N 1
ATOM 966 C CA . GLN A 1 126 ? 22.310 0.146 -11.486 1.00 91.75 126 GLN A CA 1
ATOM 967 C C . GLN A 1 126 ? 21.609 0.558 -12.785 1.00 91.75 126 GLN A C 1
ATOM 969 O O . GLN A 1 126 ? 22.276 1.058 -13.691 1.00 91.75 126 GLN A O 1
ATOM 974 N N . ALA A 1 127 ? 20.284 0.405 -12.866 1.00 92.50 127 ALA A N 1
ATOM 975 C CA . ALA A 1 127 ? 19.498 0.851 -14.016 1.00 92.50 127 ALA A CA 1
ATOM 976 C C . ALA A 1 127 ? 19.617 2.368 -14.234 1.00 92.50 127 ALA A C 1
ATOM 978 O O . ALA A 1 127 ? 19.832 2.821 -15.359 1.00 92.50 127 ALA A O 1
ATOM 979 N N . LEU A 1 128 ? 19.551 3.154 -13.155 1.00 93.94 128 LEU A N 1
ATOM 980 C CA . LEU A 1 128 ? 19.728 4.605 -13.199 1.00 93.94 128 LEU A CA 1
ATOM 981 C C . LEU A 1 128 ? 21.131 4.986 -13.669 1.00 93.94 128 LEU A C 1
ATOM 983 O O . LEU A 1 128 ? 21.270 5.848 -14.528 1.00 93.94 128 LEU A O 1
ATOM 987 N N . ASN A 1 129 ? 22.167 4.316 -13.166 1.00 91.56 129 ASN A N 1
ATOM 988 C CA . ASN A 1 129 ? 23.554 4.580 -13.551 1.00 91.56 129 ASN A CA 1
ATOM 989 C C . ASN A 1 129 ? 23.879 4.143 -14.992 1.00 91.56 129 ASN A C 1
ATOM 991 O O . ASN A 1 129 ? 24.837 4.644 -15.584 1.00 91.56 129 ASN A O 1
ATOM 995 N N . ALA A 1 130 ? 23.095 3.230 -15.573 1.00 87.75 130 ALA A N 1
ATOM 996 C CA . ALA A 1 130 ? 23.242 2.798 -16.962 1.00 87.75 130 ALA A CA 1
ATOM 997 C C . ALA A 1 130 ? 22.722 3.837 -17.978 1.00 87.75 130 ALA A C 1
ATOM 999 O O . ALA A 1 130 ? 23.059 3.757 -19.166 1.00 87.75 130 ALA A O 1
ATOM 1000 N N . SER A 1 131 ? 21.936 4.830 -17.541 1.00 84.19 131 SER A N 1
ATOM 1001 C CA . SER A 1 131 ? 21.453 5.921 -18.390 1.00 84.19 131 SER A CA 1
ATOM 1002 C C . SER A 1 131 ? 21.886 7.288 -17.863 1.00 84.19 131 SER A C 1
ATOM 1004 O O . SER A 1 131 ? 21.599 7.652 -16.731 1.00 84.19 131 SER A O 1
ATOM 1006 N N . ALA A 1 132 ? 22.524 8.100 -18.713 1.00 83.31 132 ALA A N 1
ATOM 1007 C CA . ALA A 1 132 ? 22.837 9.490 -18.367 1.00 83.31 132 ALA A CA 1
ATOM 1008 C C . ALA A 1 132 ? 21.562 10.324 -18.125 1.00 83.31 132 ALA A C 1
ATOM 1010 O O . ALA A 1 132 ? 21.549 11.223 -17.287 1.00 83.31 132 ALA A O 1
ATOM 1011 N N . GLU A 1 133 ? 20.486 9.986 -18.839 1.00 86.00 133 GLU A N 1
ATOM 1012 C CA . GLU A 1 133 ? 19.163 10.589 -18.714 1.00 86.00 133 GLU A CA 1
ATOM 1013 C C . GLU A 1 133 ? 18.151 9.462 -18.464 1.00 86.00 133 GLU A C 1
ATOM 1015 O O . GLU A 1 133 ? 17.646 8.853 -19.411 1.00 86.00 133 GLU A O 1
ATOM 1020 N N . PRO A 1 134 ? 17.915 9.076 -17.199 1.00 88.31 134 PRO A N 1
ATOM 1021 C CA . PRO A 1 134 ? 16.947 8.034 -16.890 1.00 88.31 134 PRO A CA 1
ATOM 1022 C C . PRO A 1 134 ? 15.530 8.501 -17.238 1.00 88.31 134 PRO A C 1
ATOM 1024 O O . PRO A 1 134 ? 15.159 9.648 -16.972 1.00 88.31 134 PRO A O 1
ATOM 1027 N N . GLY A 1 135 ? 14.743 7.597 -17.823 1.00 90.38 135 GLY A N 1
ATOM 1028 C CA . GLY A 1 135 ? 13.336 7.842 -18.129 1.00 90.38 135 GLY A CA 1
ATOM 1029 C C . GLY A 1 135 ? 12.504 8.100 -16.869 1.00 90.38 135 GLY A C 1
ATOM 1030 O O . GLY A 1 135 ? 12.864 7.679 -15.767 1.00 90.38 135 GLY A O 1
ATOM 1031 N N . ILE A 1 136 ? 11.371 8.786 -17.047 1.00 94.56 136 ILE A N 1
ATOM 1032 C CA . ILE A 1 136 ? 10.435 9.121 -15.960 1.00 94.56 136 ILE A CA 1
ATOM 1033 C C . ILE A 1 136 ? 9.945 7.848 -15.257 1.00 94.56 136 ILE A C 1
ATOM 1035 O O . ILE A 1 136 ? 9.918 7.819 -14.030 1.00 94.56 136 ILE A O 1
ATOM 1039 N N . ASP A 1 137 ? 9.656 6.784 -16.008 1.00 93.25 137 ASP A N 1
ATOM 1040 C CA . ASP A 1 137 ? 9.128 5.530 -15.457 1.00 93.25 137 ASP A CA 1
ATOM 1041 C C . ASP A 1 137 ? 10.136 4.807 -14.560 1.00 93.25 137 ASP A C 1
ATOM 1043 O O . ASP A 1 137 ? 9.779 4.290 -13.503 1.00 93.25 137 ASP A O 1
ATOM 1047 N N . LEU A 1 138 ? 11.421 4.809 -14.932 1.00 94.44 138 LEU A N 1
ATOM 1048 C CA . LEU A 1 138 ? 12.481 4.249 -14.092 1.00 94.44 138 LEU A CA 1
ATOM 1049 C C . LEU A 1 138 ? 12.643 5.049 -12.793 1.00 94.44 138 LEU A C 1
ATOM 1051 O O . LEU A 1 138 ? 12.779 4.452 -11.727 1.00 94.44 138 LEU A O 1
ATOM 1055 N N . LEU A 1 139 ? 12.606 6.382 -12.866 1.00 97.12 139 LEU A N 1
ATOM 1056 C CA . LEU A 1 139 ? 12.666 7.232 -11.674 1.00 97.12 139 LEU A CA 1
ATOM 1057 C C . LEU A 1 139 ? 11.450 7.007 -10.764 1.00 97.12 139 LEU A C 1
ATOM 1059 O O . LEU A 1 139 ? 11.616 6.876 -9.554 1.00 97.12 139 LEU A O 1
ATOM 1063 N N . TYR A 1 140 ? 10.247 6.919 -11.335 1.00 97.31 140 TYR A N 1
ATOM 1064 C CA . TYR A 1 140 ? 9.024 6.659 -10.579 1.00 97.31 140 TYR A CA 1
ATOM 1065 C C . TYR A 1 140 ? 9.073 5.294 -9.880 1.00 97.31 140 TYR A C 1
ATOM 1067 O O . TYR A 1 140 ? 8.861 5.220 -8.671 1.00 97.31 140 TYR A O 1
ATOM 1075 N N . ASN A 1 141 ? 9.442 4.229 -10.599 1.00 96.62 141 ASN A N 1
ATOM 1076 C CA . ASN A 1 141 ? 9.587 2.893 -10.016 1.00 96.62 141 ASN A CA 1
ATOM 1077 C C . ASN A 1 141 ? 10.661 2.858 -8.923 1.00 96.62 141 ASN A C 1
ATOM 1079 O O . ASN A 1 141 ? 10.453 2.247 -7.878 1.00 96.62 141 ASN A O 1
ATOM 1083 N N . TYR A 1 142 ? 11.785 3.554 -9.117 1.00 97.94 142 TYR A N 1
ATOM 1084 C CA . TYR A 1 142 ? 12.810 3.661 -8.083 1.00 97.94 142 TYR A CA 1
ATOM 1085 C C . TYR A 1 142 ? 12.290 4.355 -6.818 1.00 97.94 142 TYR A C 1
ATOM 1087 O O . TYR A 1 142 ? 12.539 3.876 -5.715 1.00 97.94 142 TYR A O 1
ATOM 1095 N N . ALA A 1 143 ? 11.517 5.435 -6.961 1.00 98.25 143 ALA A N 1
ATOM 1096 C CA . ALA A 1 143 ? 10.892 6.102 -5.822 1.00 98.25 143 ALA A CA 1
ATOM 1097 C C . ALA A 1 143 ? 9.938 5.163 -5.060 1.00 98.25 143 ALA A C 1
ATOM 1099 O O . ALA A 1 143 ? 9.995 5.108 -3.834 1.00 98.25 143 ALA A O 1
ATOM 1100 N N . GLN A 1 144 ? 9.127 4.368 -5.768 1.00 97.88 144 GLN A N 1
ATOM 1101 C CA . GLN A 1 144 ? 8.252 3.352 -5.160 1.00 97.88 144 GLN A CA 1
ATOM 1102 C C . GLN A 1 144 ? 9.043 2.280 -4.395 1.00 97.88 144 GLN A C 1
ATOM 1104 O O . GLN A 1 144 ? 8.695 1.928 -3.270 1.00 97.88 144 GLN A O 1
ATOM 1109 N N . VAL A 1 145 ? 10.153 1.802 -4.964 1.00 97.81 145 VAL A N 1
ATOM 1110 C CA . VAL A 1 145 ? 11.050 0.833 -4.311 1.00 97.81 145 VAL A CA 1
ATOM 1111 C C . VAL A 1 145 ? 11.672 1.414 -3.041 1.00 97.81 145 VAL A C 1
ATOM 1113 O O . VAL A 1 145 ? 11.809 0.700 -2.050 1.00 97.81 145 VAL A O 1
ATOM 1116 N N . LEU A 1 146 ? 12.033 2.699 -3.041 1.00 98.25 146 LEU A N 1
ATOM 1117 C CA . LEU A 1 146 ? 12.549 3.379 -1.852 1.00 98.25 146 LEU A CA 1
ATOM 1118 C C . LEU A 1 146 ? 11.472 3.530 -0.767 1.00 98.25 146 LEU A C 1
ATOM 1120 O O . LEU A 1 146 ? 11.769 3.296 0.401 1.00 98.25 146 LEU A O 1
ATOM 1124 N N . VAL A 1 147 ? 10.225 3.862 -1.126 1.00 97.31 147 VAL A N 1
ATOM 1125 C CA . VAL A 1 147 ? 9.104 3.863 -0.163 1.00 97.31 147 VAL A CA 1
ATOM 1126 C C . VAL A 1 147 ? 8.942 2.480 0.459 1.00 97.31 147 VAL A C 1
ATOM 1128 O O . VAL A 1 147 ? 8.907 2.353 1.679 1.00 97.31 147 VAL A O 1
ATOM 1131 N N . GLU A 1 148 ? 8.926 1.441 -0.371 1.00 96.12 148 GLU A N 1
ATOM 1132 C CA . GLU A 1 148 ? 8.810 0.058 0.082 1.00 96.12 148 GLU A CA 1
ATOM 1133 C C . GLU A 1 148 ? 9.979 -0.356 0.997 1.00 96.12 148 GLU A C 1
ATOM 1135 O O . GLU A 1 148 ? 9.775 -0.990 2.029 1.00 96.12 148 GLU A O 1
ATOM 1140 N N . ALA A 1 149 ? 11.212 0.047 0.672 1.00 96.06 149 ALA A N 1
ATOM 1141 C CA . ALA A 1 149 ? 12.375 -0.172 1.532 1.00 96.06 149 ALA A CA 1
ATOM 1142 C C . ALA A 1 149 ? 12.235 0.540 2.886 1.00 96.06 149 ALA A C 1
ATOM 1144 O O . ALA A 1 149 ? 12.646 -0.008 3.912 1.00 96.06 149 ALA A O 1
ATOM 1145 N N . GLY A 1 150 ? 11.655 1.741 2.895 1.00 94.06 150 GLY A N 1
ATOM 1146 C CA . GLY A 1 150 ? 11.313 2.482 4.105 1.00 94.06 150 GLY A CA 1
ATOM 1147 C C . GLY A 1 150 ? 10.334 1.722 4.991 1.00 94.06 150 GLY A C 1
ATOM 1148 O O . GLY A 1 150 ? 10.635 1.529 6.165 1.00 94.06 150 GLY A O 1
ATOM 1149 N N . GLU A 1 151 ? 9.225 1.235 4.425 1.00 91.31 151 GLU A N 1
ATOM 1150 C CA . GLU A 1 151 ? 8.219 0.448 5.156 1.00 91.31 151 GLU A CA 1
ATOM 1151 C C . GLU A 1 151 ? 8.811 -0.850 5.729 1.00 91.31 151 GLU A C 1
ATOM 1153 O O . GLU A 1 151 ? 8.599 -1.173 6.895 1.00 91.31 151 GLU A O 1
ATOM 1158 N N . GLU A 1 152 ? 9.583 -1.595 4.935 1.00 89.88 152 GLU A N 1
ATOM 1159 C CA . GLU A 1 152 ? 10.082 -2.917 5.342 1.00 89.88 152 GLU A CA 1
ATOM 1160 C C . GLU A 1 152 ? 11.264 -2.859 6.316 1.00 89.88 152 GLU A C 1
ATOM 1162 O O . GLU A 1 152 ? 11.517 -3.822 7.044 1.00 89.88 152 GLU A O 1
ATOM 1167 N N . THR A 1 153 ? 12.012 -1.753 6.334 1.00 89.75 153 THR A N 1
ATOM 1168 C CA . THR A 1 153 ? 13.174 -1.594 7.225 1.00 89.75 153 THR A CA 1
ATOM 1169 C C . THR A 1 153 ? 12.948 -0.621 8.376 1.00 89.75 153 THR A C 1
ATOM 1171 O O . THR A 1 153 ? 13.821 -0.536 9.241 1.00 89.75 153 THR A O 1
ATOM 1174 N N . ASP A 1 154 ? 11.811 0.079 8.388 1.00 87.31 154 ASP A N 1
ATOM 1175 C CA . ASP A 1 154 ? 11.467 1.141 9.338 1.00 87.31 154 ASP A CA 1
ATOM 1176 C C . ASP A 1 154 ? 12.556 2.230 9.421 1.00 87.31 154 ASP A C 1
ATOM 1178 O O . ASP A 1 154 ? 12.982 2.685 10.483 1.00 87.31 154 ASP A O 1
ATOM 1182 N N . GLN A 1 155 ? 13.104 2.604 8.259 1.00 89.12 155 GLN A N 1
ATOM 1183 C CA . GLN A 1 155 ? 14.180 3.591 8.159 1.00 89.12 155 GLN A CA 1
ATOM 1184 C C . GLN A 1 155 ? 13.720 4.821 7.384 1.00 89.12 155 GLN A C 1
ATOM 1186 O O . GLN A 1 155 ? 13.671 4.826 6.151 1.00 89.12 155 GLN A O 1
ATOM 1191 N N . ALA A 1 156 ? 13.509 5.917 8.115 1.00 90.94 156 ALA A N 1
ATOM 1192 C CA . ALA A 1 156 ? 13.040 7.188 7.565 1.00 90.94 156 ALA A CA 1
ATOM 1193 C C . ALA A 1 156 ? 13.911 7.754 6.423 1.00 90.94 156 ALA A C 1
ATOM 1195 O O . ALA A 1 156 ? 13.413 8.460 5.547 1.00 90.94 156 ALA A O 1
ATOM 1196 N N . GLN A 1 157 ? 15.209 7.424 6.393 1.00 91.25 157 GLN A N 1
ATOM 1197 C CA . GLN A 1 157 ? 16.132 7.865 5.339 1.00 91.25 157 GLN A CA 1
ATOM 1198 C C . GLN A 1 157 ? 15.708 7.418 3.933 1.00 91.25 157 GLN A C 1
ATOM 1200 O O . GLN A 1 157 ? 15.994 8.121 2.964 1.00 91.25 157 GLN A O 1
ATOM 1205 N N . TRP A 1 158 ? 15.021 6.278 3.812 1.00 95.00 158 TRP A N 1
ATOM 1206 C CA . TRP A 1 158 ? 14.523 5.812 2.522 1.00 95.00 158 TRP A CA 1
ATOM 1207 C C . TRP A 1 158 ? 13.378 6.683 2.017 1.00 95.00 158 TRP A C 1
ATOM 1209 O O . TRP A 1 158 ? 13.381 7.054 0.847 1.00 95.00 158 TRP A O 1
ATOM 1219 N N . PHE A 1 159 ? 12.463 7.103 2.897 1.00 95.75 159 PHE A N 1
ATOM 1220 C CA . PHE A 1 159 ? 11.390 8.032 2.530 1.00 95.75 159 PHE A CA 1
ATOM 1221 C C . PHE A 1 159 ? 11.931 9.410 2.137 1.00 95.75 159 PHE A C 1
ATOM 1223 O O . PHE A 1 159 ? 11.412 10.028 1.212 1.00 95.75 159 PHE A O 1
ATOM 1230 N N . VAL A 1 160 ? 12.999 9.886 2.790 1.00 94.44 160 VAL A N 1
ATOM 1231 C CA . VAL A 1 160 ? 13.670 11.138 2.396 1.00 94.44 160 VAL A CA 1
ATOM 1232 C C . VAL A 1 160 ? 14.213 11.033 0.968 1.00 94.44 160 VAL A C 1
ATOM 1234 O O . VAL A 1 160 ? 13.937 11.904 0.146 1.00 94.44 160 VAL A O 1
ATOM 1237 N N . GLN A 1 161 ? 14.917 9.946 0.640 1.00 96.06 161 GLN A N 1
ATOM 1238 C CA . GLN A 1 161 ? 15.415 9.722 -0.722 1.00 96.06 161 GLN A CA 1
ATOM 1239 C C . GLN A 1 161 ? 14.272 9.552 -1.731 1.00 96.06 161 GLN A C 1
ATOM 1241 O O . GLN A 1 161 ? 14.317 10.126 -2.817 1.00 96.06 161 GLN A O 1
ATOM 1246 N N . ALA A 1 162 ? 13.220 8.810 -1.378 1.00 98.00 162 ALA A N 1
ATOM 1247 C CA . ALA A 1 162 ? 12.048 8.638 -2.231 1.00 98.00 162 ALA A CA 1
ATOM 1248 C C . ALA A 1 162 ? 11.384 9.984 -2.554 1.00 98.00 162 ALA A C 1
ATOM 1250 O O . ALA A 1 162 ? 11.047 10.237 -3.710 1.00 98.00 162 ALA A O 1
ATOM 1251 N N . ALA A 1 163 ? 11.256 10.871 -1.563 1.00 97.19 163 ALA A N 1
ATOM 1252 C CA . ALA A 1 163 ? 10.709 12.211 -1.736 1.00 97.19 163 ALA A CA 1
ATOM 1253 C C . ALA A 1 163 ? 11.521 13.052 -2.737 1.00 97.19 163 ALA A C 1
ATOM 1255 O O . ALA A 1 163 ? 10.937 13.716 -3.594 1.00 97.19 163 ALA A O 1
ATOM 1256 N N . GLU A 1 164 ? 12.854 12.991 -2.683 1.00 96.50 164 GLU A N 1
ATOM 1257 C CA . GLU A 1 164 ? 13.729 13.671 -3.650 1.00 96.50 164 GLU A CA 1
ATOM 1258 C C . GLU A 1 164 ? 13.533 13.134 -5.077 1.00 96.50 164 GLU A C 1
ATOM 1260 O O . GLU A 1 164 ? 13.475 13.899 -6.045 1.00 96.50 164 GLU A O 1
ATOM 1265 N N . VAL A 1 165 ? 13.393 11.812 -5.222 1.00 98.00 165 VAL A N 1
ATOM 1266 C CA . VAL A 1 165 ? 13.158 11.184 -6.527 1.00 98.00 165 VAL A CA 1
ATOM 1267 C C . VAL A 1 165 ? 11.765 11.533 -7.058 1.00 98.00 165 VAL A C 1
ATOM 1269 O O . VAL A 1 165 ? 11.652 11.899 -8.229 1.00 98.00 165 VAL A O 1
ATOM 1272 N N . PHE A 1 166 ? 10.717 11.500 -6.229 1.00 98.50 166 PHE A N 1
ATOM 1273 C CA . PHE A 1 166 ? 9.368 11.907 -6.636 1.00 98.50 166 PHE A CA 1
ATOM 1274 C C . PHE A 1 166 ? 9.298 13.376 -7.057 1.00 98.50 166 PHE A C 1
ATOM 1276 O O . PHE A 1 166 ? 8.661 13.680 -8.067 1.00 98.50 166 PHE A O 1
ATOM 1283 N N . ASP A 1 167 ? 9.977 14.283 -6.352 1.00 97.50 167 ASP A N 1
ATOM 1284 C CA . ASP A 1 167 ? 10.031 15.699 -6.738 1.00 97.50 167 ASP A CA 1
ATOM 1285 C C . ASP A 1 167 ? 10.668 15.875 -8.126 1.00 97.50 167 ASP A C 1
ATOM 1287 O O . ASP A 1 167 ? 10.159 16.623 -8.972 1.00 97.50 167 ASP A O 1
ATOM 1291 N N . ARG A 1 168 ? 11.722 15.100 -8.420 1.00 97.00 168 ARG A N 1
ATOM 1292 C CA . ARG A 1 168 ? 12.334 15.048 -9.755 1.00 97.00 168 ARG A CA 1
ATOM 1293 C C . ARG A 1 168 ? 11.377 14.486 -10.809 1.00 97.00 168 ARG A C 1
ATOM 1295 O O . ARG A 1 168 ? 11.283 15.065 -11.893 1.00 97.00 168 ARG A O 1
ATOM 1302 N N . VAL A 1 169 ? 10.679 13.386 -10.521 1.00 97.88 169 VAL A N 1
ATOM 1303 C CA . VAL A 1 169 ? 9.683 12.780 -11.428 1.00 97.88 169 VAL A CA 1
ATOM 1304 C C . VAL A 1 169 ? 8.597 13.795 -11.769 1.00 97.88 169 VAL A C 1
ATOM 1306 O O . VAL A 1 169 ? 8.349 14.056 -12.947 1.00 97.88 169 VAL A O 1
ATOM 1309 N N . LEU A 1 170 ? 7.998 14.412 -10.751 1.00 97.44 170 LEU A N 1
ATOM 1310 C CA . LEU A 1 170 ? 6.918 15.376 -10.917 1.00 97.44 170 LEU A CA 1
ATOM 1311 C C . LEU A 1 170 ? 7.382 16.605 -11.709 1.00 97.44 170 LEU A C 1
ATOM 1313 O O . LEU A 1 170 ? 6.692 17.043 -12.628 1.00 97.44 170 LEU A O 1
ATOM 1317 N N . SER A 1 171 ? 8.583 17.114 -11.425 1.00 96.38 171 SER A N 1
ATOM 1318 C CA . SER A 1 171 ? 9.175 18.232 -12.169 1.00 96.38 171 SER A CA 1
ATOM 1319 C C . SER A 1 171 ? 9.333 17.916 -13.661 1.00 96.38 171 SER A C 1
ATOM 1321 O O . SER A 1 171 ? 8.980 18.737 -14.511 1.00 96.38 171 SER A O 1
ATOM 1323 N N . LEU A 1 172 ? 9.816 16.715 -13.999 1.00 95.50 172 LEU A N 1
ATOM 1324 C CA . LEU A 1 172 ? 9.949 16.264 -15.388 1.00 95.50 172 LEU A CA 1
ATOM 1325 C C . LEU A 1 172 ? 8.585 16.077 -16.061 1.00 95.50 172 LEU A C 1
ATOM 1327 O O . LEU A 1 172 ? 8.407 16.488 -17.210 1.00 95.50 172 LEU A O 1
ATOM 1331 N N . GLN A 1 173 ? 7.616 15.492 -15.353 1.00 95.44 173 GLN A N 1
ATOM 1332 C CA . GLN A 1 173 ? 6.264 15.299 -15.872 1.00 95.44 173 GLN A CA 1
ATOM 1333 C C . GLN A 1 173 ? 5.577 16.637 -16.159 1.00 95.44 173 GLN A C 1
ATOM 1335 O O . GLN A 1 173 ? 5.042 16.815 -17.252 1.00 95.44 173 GLN A O 1
ATOM 1340 N N . ILE A 1 174 ? 5.647 17.603 -15.239 1.00 94.38 174 ILE A N 1
ATOM 1341 C CA . ILE A 1 174 ? 5.081 18.948 -15.422 1.00 94.38 174 ILE A CA 1
ATOM 1342 C C . ILE A 1 174 ? 5.783 19.684 -16.569 1.00 94.38 174 ILE A C 1
ATOM 1344 O O . ILE A 1 174 ? 5.112 20.314 -17.391 1.00 94.38 174 ILE A O 1
ATOM 1348 N N . ALA A 1 175 ? 7.111 19.591 -16.676 1.00 94.12 175 ALA A N 1
ATOM 1349 C CA . ALA A 1 175 ? 7.856 20.201 -17.776 1.00 94.12 175 ALA A CA 1
ATOM 1350 C C . ALA A 1 175 ? 7.412 19.640 -19.138 1.00 94.12 175 ALA A C 1
ATOM 1352 O O . ALA A 1 175 ? 7.082 20.414 -20.039 1.00 94.12 175 ALA A O 1
ATOM 1353 N N . LYS A 1 176 ? 7.305 18.309 -19.277 1.00 92.81 176 LYS A N 1
ATOM 1354 C CA . LYS A 1 176 ? 6.777 17.674 -20.498 1.00 92.81 176 LYS A CA 1
ATOM 1355 C C . LYS A 1 176 ? 5.312 18.044 -20.742 1.00 92.81 176 LYS A C 1
ATOM 1357 O O . LYS A 1 176 ? 4.923 18.355 -21.864 1.00 92.81 176 LYS A O 1
ATOM 1362 N N . PHE A 1 177 ? 4.499 18.064 -19.689 1.00 90.31 177 PHE A N 1
ATOM 1363 C CA . PHE A 1 177 ? 3.083 18.404 -19.772 1.00 90.31 177 PHE A CA 1
ATOM 1364 C C . PHE A 1 177 ? 2.824 19.863 -20.139 1.00 90.31 177 PHE A C 1
ATOM 1366 O O . PHE A 1 177 ? 1.771 20.154 -20.696 1.00 90.31 177 PHE A O 1
ATOM 1373 N N . THR A 1 178 ? 3.746 20.784 -19.873 1.00 90.25 178 THR A N 1
ATOM 1374 C CA . THR A 1 178 ? 3.596 22.216 -20.192 1.00 90.25 178 THR A CA 1
ATOM 1375 C C . THR A 1 178 ? 4.364 22.642 -21.442 1.00 90.25 178 THR A C 1
ATOM 1377 O O . THR A 1 178 ? 4.115 23.733 -21.958 1.00 90.25 178 THR A O 1
ATOM 1380 N N . ALA A 1 179 ? 5.231 21.779 -21.980 1.00 88.88 179 ALA A N 1
ATOM 1381 C CA . ALA A 1 179 ? 5.996 22.050 -23.191 1.00 88.88 179 ALA A CA 1
ATOM 1382 C C . ALA A 1 179 ? 5.085 22.391 -24.395 1.00 88.88 179 ALA A C 1
ATOM 1384 O O . ALA A 1 179 ? 3.993 21.818 -24.542 1.00 88.88 179 ALA A O 1
ATOM 1385 N N . PRO A 1 180 ? 5.503 23.324 -25.275 1.00 83.12 180 PRO A N 1
ATOM 1386 C CA . PRO A 1 180 ? 4.813 23.578 -26.535 1.00 83.12 180 PRO A CA 1
ATOM 1387 C C . PRO A 1 180 ? 4.726 22.296 -27.365 1.00 83.12 180 PRO A C 1
ATOM 1389 O O . PRO A 1 180 ? 5.688 21.533 -27.422 1.00 83.12 180 PRO A O 1
ATOM 1392 N N . LEU A 1 181 ? 3.585 22.065 -28.021 1.00 75.31 181 LEU A N 1
ATOM 1393 C CA . LEU A 1 181 ? 3.489 20.974 -28.991 1.00 75.31 181 LEU A CA 1
ATOM 1394 C C . LEU A 1 181 ? 4.462 21.245 -30.149 1.00 75.31 181 LEU A C 1
ATOM 1396 O O . LEU A 1 181 ? 4.567 22.403 -30.574 1.00 75.31 181 LEU A O 1
ATOM 1400 N N . PRO A 1 182 ? 5.147 20.215 -30.678 1.00 70.31 182 PRO A N 1
ATOM 1401 C CA . PRO A 1 182 ? 5.933 20.368 -31.891 1.00 70.31 182 PRO A CA 1
ATOM 1402 C C . PRO A 1 182 ? 5.026 20.912 -32.998 1.00 70.31 182 PRO A C 1
ATOM 1404 O O . PRO A 1 182 ? 3.991 20.323 -33.308 1.00 70.31 182 PRO A O 1
ATOM 1407 N N . THR A 1 183 ? 5.378 22.057 -33.581 1.00 55.06 183 THR A N 1
ATOM 1408 C CA . THR A 1 183 ? 4.704 22.542 -34.786 1.00 55.06 183 THR A CA 1
ATOM 1409 C C . THR A 1 183 ? 5.080 21.602 -35.922 1.00 55.06 183 THR A C 1
ATOM 1411 O O . THR A 1 183 ? 6.182 21.713 -36.460 1.00 55.06 183 THR A O 1
ATOM 1414 N N . TYR A 1 184 ? 4.196 20.667 -36.268 1.00 53.75 184 TYR A N 1
ATOM 1415 C CA . TYR A 1 184 ? 4.309 19.955 -37.534 1.00 53.75 184 TYR A CA 1
ATOM 1416 C C . TYR A 1 184 ? 4.122 20.985 -38.651 1.00 53.75 184 TYR A C 1
ATOM 1418 O O . TYR A 1 184 ? 3.055 21.584 -38.795 1.00 53.75 184 TYR A O 1
ATOM 1426 N N . ASP A 1 185 ? 5.199 21.261 -39.382 1.00 41.41 185 ASP A N 1
ATOM 1427 C CA . ASP A 1 185 ? 5.145 22.046 -40.606 1.00 41.41 185 ASP A CA 1
ATOM 1428 C C . ASP A 1 185 ? 4.523 21.159 -41.691 1.00 41.41 185 ASP A C 1
ATOM 1430 O O . ASP A 1 185 ? 5.164 20.258 -42.229 1.00 41.41 185 ASP A O 1
ATOM 1434 N N . ASP A 1 186 ? 3.247 21.404 -41.980 1.00 46.69 186 ASP A N 1
ATOM 1435 C CA . ASP A 1 186 ? 2.410 20.666 -42.939 1.00 46.69 186 ASP A CA 1
ATOM 1436 C C . ASP A 1 186 ? 2.865 20.839 -44.412 1.00 46.69 186 ASP A C 1
ATOM 1438 O O . ASP A 1 186 ? 2.144 20.506 -45.354 1.00 46.69 186 ASP A O 1
ATOM 1442 N N . SER A 1 187 ? 4.057 21.398 -44.658 1.00 45.16 187 SER A N 1
ATOM 1443 C CA . SER A 1 187 ? 4.535 21.769 -45.995 1.00 45.16 187 SER A CA 1
ATOM 1444 C C . SER A 1 187 ? 5.357 20.704 -46.735 1.00 45.16 187 SER A C 1
ATOM 1446 O O . SER A 1 187 ? 5.825 20.973 -47.844 1.00 45.16 187 SER A O 1
ATOM 1448 N N . VAL A 1 188 ? 5.481 19.474 -46.217 1.00 45.47 188 VAL A N 1
ATOM 1449 C CA . VAL A 1 188 ? 6.184 18.373 -46.918 1.00 45.47 188 VAL A CA 1
ATOM 1450 C C . VAL A 1 188 ? 5.361 17.078 -46.968 1.00 45.47 188 VAL A C 1
ATOM 1452 O O . VAL A 1 188 ? 5.876 15.985 -46.782 1.00 45.47 188 VAL A O 1
ATOM 1455 N N . ALA A 1 189 ? 4.067 17.173 -47.277 1.00 44.78 189 ALA A N 1
ATOM 1456 C CA . ALA A 1 189 ? 3.257 16.012 -47.653 1.00 44.78 189 ALA A CA 1
ATOM 1457 C C . ALA A 1 189 ? 3.188 15.868 -49.185 1.00 44.78 189 ALA A C 1
ATOM 1459 O O . ALA A 1 189 ? 2.182 16.184 -49.811 1.00 44.78 189 ALA A O 1
ATOM 1460 N N . THR A 1 190 ? 4.278 15.409 -49.804 1.00 43.59 190 THR A N 1
ATOM 1461 C CA . THR A 1 190 ? 4.226 14.644 -51.067 1.00 43.59 190 THR A CA 1
ATOM 1462 C C . THR A 1 190 ? 5.428 13.709 -51.144 1.00 43.59 190 THR A C 1
ATOM 14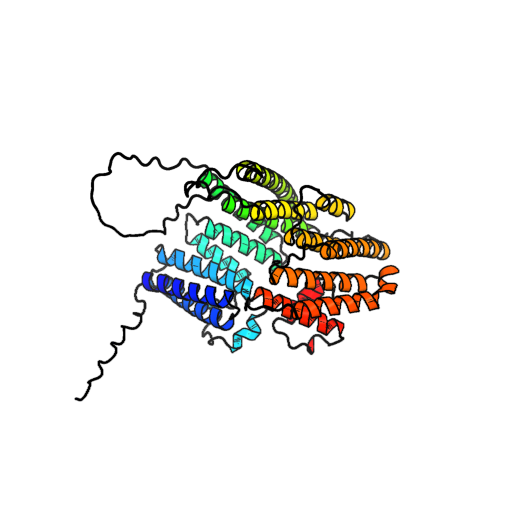64 O O . THR A 1 190 ? 6.415 13.999 -51.815 1.00 43.59 190 THR A O 1
ATOM 1467 N N . GLN A 1 191 ? 5.339 12.561 -50.480 1.00 36.81 191 GLN A N 1
ATOM 1468 C CA . GLN A 1 191 ? 5.967 11.345 -50.985 1.00 36.81 191 GLN A CA 1
ATOM 1469 C C . GLN A 1 191 ? 5.251 10.124 -50.413 1.00 36.81 191 GLN A C 1
ATOM 1471 O O . GLN A 1 191 ? 5.259 9.894 -49.210 1.00 36.81 191 GLN A O 1
ATOM 1476 N N . ASP A 1 192 ? 4.608 9.389 -51.321 1.00 44.41 192 ASP A N 1
ATOM 1477 C CA . ASP A 1 192 ? 4.077 8.049 -51.109 1.00 44.41 192 ASP A CA 1
ATOM 1478 C C . ASP A 1 192 ? 5.173 7.142 -50.540 1.00 44.41 192 ASP A C 1
ATOM 1480 O O . ASP A 1 192 ? 6.135 6.813 -51.242 1.00 44.41 192 ASP A O 1
ATOM 1484 N N . VAL A 1 193 ? 5.009 6.711 -49.293 1.00 38.97 193 VAL A N 1
ATOM 1485 C CA . VAL A 1 193 ? 5.661 5.511 -48.777 1.00 38.97 193 VAL A CA 1
ATOM 1486 C C . VAL A 1 193 ? 4.621 4.758 -47.952 1.00 38.97 193 VAL A C 1
ATOM 1488 O O . VAL A 1 193 ? 4.259 5.180 -46.860 1.00 38.97 193 VAL A O 1
ATOM 1491 N N . ASP A 1 194 ? 4.117 3.665 -48.529 1.00 39.91 194 ASP A N 1
ATOM 1492 C CA . ASP A 1 194 ? 3.541 2.542 -47.786 1.00 39.91 194 ASP A CA 1
ATOM 1493 C C . ASP A 1 194 ? 4.625 2.041 -46.819 1.00 39.91 194 ASP A C 1
ATOM 1495 O O . ASP A 1 194 ? 5.543 1.317 -47.217 1.00 39.91 194 ASP A O 1
ATOM 1499 N N . SER A 1 195 ? 4.545 2.454 -45.561 1.00 34.62 195 SER A N 1
ATOM 1500 C CA . SER A 1 195 ? 5.216 1.790 -44.450 1.00 34.62 195 SER A CA 1
ATOM 1501 C C . SER A 1 195 ? 4.185 1.596 -43.347 1.00 34.62 195 SER A C 1
ATOM 1503 O O . SER A 1 195 ? 3.936 2.506 -42.559 1.00 34.62 195 SER A O 1
ATOM 1505 N N . ASP A 1 196 ? 3.577 0.408 -43.337 1.00 35.44 196 ASP A N 1
ATOM 1506 C CA . ASP A 1 196 ? 2.890 -0.185 -42.184 1.00 35.44 196 ASP A CA 1
ATOM 1507 C C . ASP A 1 196 ? 3.934 -0.516 -41.092 1.00 35.44 196 ASP A C 1
ATOM 1509 O O . ASP A 1 196 ? 4.134 -1.680 -40.743 1.00 35.44 196 ASP A O 1
ATOM 1513 N N . ASP A 1 197 ? 4.652 0.497 -40.606 1.00 33.16 197 ASP A N 1
ATOM 1514 C CA . ASP A 1 197 ? 5.426 0.419 -39.368 1.00 33.16 197 ASP A CA 1
ATOM 1515 C C . ASP A 1 197 ? 4.612 1.163 -38.303 1.00 33.16 197 ASP A C 1
ATOM 1517 O O . ASP A 1 197 ? 4.712 2.380 -38.133 1.00 33.16 197 ASP A O 1
ATOM 1521 N N . ASP A 1 198 ? 3.749 0.404 -37.622 1.00 34.56 198 ASP A N 1
ATOM 1522 C CA . ASP A 1 198 ? 3.179 0.764 -36.323 1.00 34.56 198 ASP A CA 1
ATOM 1523 C C . ASP A 1 198 ? 4.323 0.791 -35.286 1.00 34.56 198 ASP A C 1
ATOM 1525 O O . ASP A 1 198 ? 4.446 -0.093 -34.437 1.00 34.56 198 ASP A O 1
ATOM 1529 N N . ASP A 1 199 ? 5.193 1.801 -35.362 1.00 32.72 199 ASP A N 1
ATOM 1530 C CA . ASP A 1 199 ? 6.097 2.173 -34.271 1.00 32.72 199 ASP A CA 1
ATOM 1531 C C . ASP A 1 199 ? 5.260 2.866 -33.172 1.00 32.72 199 ASP A C 1
ATOM 1533 O O . ASP A 1 199 ? 5.275 4.087 -33.006 1.00 32.72 199 ASP A O 1
ATOM 1537 N N . GLU A 1 200 ? 4.491 2.076 -32.414 1.00 33.97 200 GLU A N 1
ATOM 1538 C CA . GLU A 1 200 ? 3.772 2.524 -31.206 1.00 33.97 200 GLU A CA 1
ATOM 1539 C C . GLU A 1 200 ? 4.71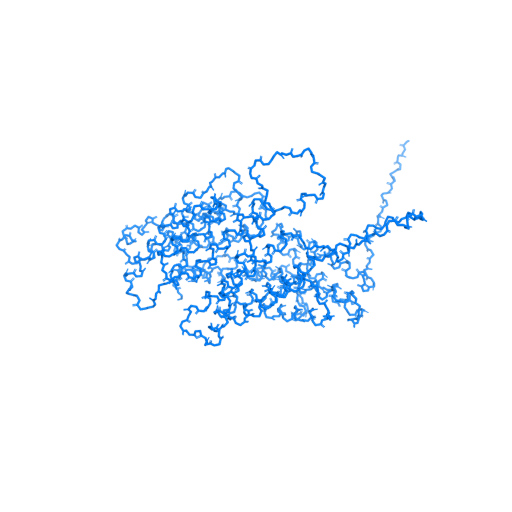1 2.819 -30.010 1.00 33.97 200 GLU A C 1
ATOM 1541 O O . GLU A 1 200 ? 4.250 3.292 -28.974 1.00 33.97 200 GLU A O 1
ATOM 1546 N N . ASP A 1 201 ? 6.030 2.645 -30.153 1.00 35.22 201 ASP A N 1
ATOM 1547 C CA . ASP A 1 201 ? 7.028 2.804 -29.078 1.00 35.22 201 ASP A CA 1
ATOM 1548 C C . ASP A 1 201 ? 7.802 4.138 -29.122 1.00 35.22 201 ASP A C 1
ATOM 1550 O O . ASP A 1 201 ? 8.977 4.236 -28.749 1.00 35.22 201 ASP A O 1
ATOM 1554 N N . SER A 1 202 ? 7.153 5.233 -29.535 1.00 39.97 202 SER A N 1
ATOM 1555 C CA . SER A 1 202 ? 7.735 6.552 -29.265 1.00 39.97 202 SER A CA 1
ATOM 1556 C C . SER A 1 202 ? 7.619 6.860 -27.766 1.00 39.97 202 SER A C 1
ATOM 1558 O O . SER A 1 202 ? 6.538 7.097 -27.226 1.00 39.97 202 SER A O 1
ATOM 1560 N N . 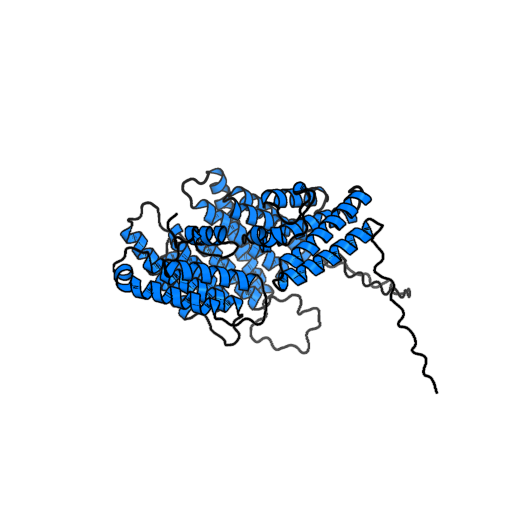ASN A 1 203 ? 8.769 6.907 -27.095 1.00 43.34 203 ASN A N 1
ATOM 1561 C CA . ASN A 1 203 ? 9.007 7.341 -25.708 1.00 43.34 203 ASN A CA 1
ATOM 1562 C C . ASN A 1 203 ? 8.643 8.839 -25.459 1.00 43.34 203 ASN A C 1
ATOM 1564 O O . ASN A 1 203 ? 9.202 9.519 -24.591 1.00 43.34 203 ASN A O 1
ATOM 1568 N N . ASP A 1 204 ? 7.730 9.378 -26.271 1.00 51.94 204 ASP A N 1
ATOM 1569 C CA . ASP A 1 204 ? 7.323 10.779 -26.389 1.00 51.94 204 ASP A CA 1
ATOM 1570 C C . ASP A 1 204 ? 5.830 10.977 -26.067 1.00 51.94 204 ASP A C 1
ATOM 1572 O O . ASP A 1 204 ? 5.202 11.971 -26.437 1.00 51.94 204 ASP A O 1
ATOM 1576 N N . SER A 1 205 ? 5.233 10.030 -25.337 1.00 73.56 205 SER A N 1
ATOM 1577 C CA . SER A 1 205 ? 3.880 10.212 -24.821 1.00 73.56 205 SER A CA 1
ATOM 1578 C C . SER A 1 205 ? 3.901 11.271 -23.715 1.00 73.56 205 SER A C 1
ATOM 1580 O O . SER A 1 205 ? 4.458 11.085 -22.628 1.00 73.56 205 SER A O 1
ATOM 1582 N N . ARG A 1 206 ? 3.341 12.445 -24.016 1.00 85.44 206 ARG A N 1
ATOM 1583 C CA . ARG A 1 206 ? 3.188 13.546 -23.057 1.00 85.44 206 ARG A CA 1
ATOM 1584 C C . ARG A 1 206 ? 2.369 13.049 -21.853 1.00 85.44 206 ARG A C 1
ATOM 1586 O O . ARG A 1 206 ? 1.282 12.514 -22.073 1.00 85.44 206 ARG A O 1
ATOM 1593 N N . PRO A 1 207 ? 2.823 13.260 -20.599 1.00 91.06 207 PRO A N 1
ATOM 1594 C CA . PRO A 1 207 ? 2.073 12.840 -19.416 1.00 91.06 207 PRO A CA 1
ATOM 1595 C C . PRO A 1 207 ? 0.652 13.402 -19.435 1.00 91.06 207 PRO A C 1
ATOM 1597 O O . PRO A 1 207 ? 0.457 14.571 -19.767 1.00 91.06 207 PRO A O 1
ATOM 1600 N N . THR A 1 208 ? -0.343 12.596 -19.079 1.00 92.50 208 THR A N 1
ATOM 1601 C CA . THR A 1 208 ? -1.724 13.071 -18.925 1.00 92.50 208 THR A CA 1
ATOM 1602 C C . THR A 1 208 ? -1.932 13.662 -17.524 1.00 92.50 208 THR A C 1
ATOM 1604 O O . THR A 1 208 ? -1.145 13.380 -16.616 1.00 92.50 208 THR A O 1
ATOM 1607 N N . PRO A 1 209 ? -3.001 14.449 -17.292 1.00 93.88 209 PRO A N 1
ATOM 1608 C CA . PRO A 1 209 ? -3.350 14.902 -15.945 1.00 93.88 209 PRO A CA 1
ATOM 1609 C C . PRO A 1 209 ? -3.522 13.750 -14.948 1.00 93.88 209 PRO A C 1
ATOM 1611 O O . PRO A 1 209 ? -3.125 13.890 -13.800 1.00 93.88 209 PRO A O 1
ATOM 1614 N N . ALA A 1 210 ? -4.043 12.605 -15.398 1.00 94.06 210 ALA A N 1
ATOM 1615 C CA . ALA A 1 210 ? -4.143 11.393 -14.590 1.00 94.06 210 ALA A CA 1
ATOM 1616 C C . ALA A 1 210 ? -2.770 10.901 -14.104 1.00 94.06 210 ALA A C 1
ATOM 1618 O O . ALA A 1 210 ? -2.582 10.713 -12.911 1.00 94.06 210 ALA A O 1
ATOM 1619 N N . VAL A 1 211 ? -1.786 10.793 -15.003 1.00 94.69 211 VAL A N 1
ATOM 1620 C CA . VAL A 1 211 ? -0.423 10.357 -14.644 1.00 94.69 211 VAL A CA 1
ATOM 1621 C C . VAL A 1 211 ? 0.234 11.321 -13.650 1.00 94.69 211 VAL A C 1
ATOM 1623 O O . VAL A 1 211 ? 0.911 10.892 -12.720 1.00 94.69 211 VAL A O 1
ATOM 1626 N N . ILE A 1 212 ? 0.028 12.630 -13.823 1.00 96.50 212 ILE A N 1
ATOM 1627 C CA . ILE A 1 212 ? 0.541 13.637 -12.880 1.00 96.50 212 ILE A CA 1
ATOM 1628 C C . ILE A 1 212 ? -0.131 13.480 -11.513 1.00 96.50 212 ILE A C 1
ATOM 1630 O O . ILE A 1 212 ? 0.556 13.529 -10.493 1.00 96.50 212 ILE A O 1
ATOM 1634 N N . LEU A 1 213 ? -1.451 13.280 -11.492 1.00 97.00 213 LEU A N 1
ATOM 1635 C CA . LEU A 1 213 ? -2.219 13.083 -10.266 1.00 97.00 213 LEU A CA 1
ATOM 1636 C C . LEU A 1 213 ? -1.747 11.837 -9.504 1.00 97.00 213 LEU A C 1
ATOM 1638 O O . LEU A 1 213 ? -1.477 11.934 -8.308 1.00 97.00 213 LEU A O 1
ATOM 1642 N N . ASP A 1 214 ? -1.554 10.717 -10.200 1.00 96.75 214 ASP A N 1
ATOM 1643 C CA . ASP A 1 214 ? -1.074 9.461 -9.613 1.00 96.75 214 ASP A CA 1
ATOM 1644 C C . ASP A 1 214 ? 0.323 9.637 -8.980 1.00 96.75 214 ASP A C 1
ATOM 1646 O O . ASP A 1 214 ? 0.584 9.173 -7.861 1.00 96.75 214 ASP A O 1
ATOM 1650 N N . THR A 1 215 ? 1.221 10.376 -9.648 1.00 98.00 215 THR A N 1
ATOM 1651 C CA . THR A 1 215 ? 2.530 10.752 -9.086 1.00 98.00 215 THR A CA 1
ATOM 1652 C C . THR A 1 215 ? 2.380 11.626 -7.845 1.00 98.00 215 THR A C 1
ATOM 1654 O O . THR A 1 215 ? 3.052 11.379 -6.845 1.00 98.00 215 THR A O 1
ATOM 1657 N N . GLN A 1 216 ? 1.508 12.638 -7.876 1.00 98.25 216 GLN A N 1
ATOM 1658 C CA . GLN A 1 216 ? 1.277 13.524 -6.732 1.00 98.25 216 GLN A CA 1
ATOM 1659 C C . GLN A 1 216 ? 0.706 12.764 -5.529 1.00 98.25 216 GLN A C 1
ATOM 1661 O O . GLN A 1 216 ? 1.148 13.004 -4.407 1.00 98.25 216 GLN A O 1
ATOM 1666 N N . GLN A 1 217 ? -0.219 11.825 -5.743 1.00 97.75 217 GLN A N 1
ATOM 1667 C CA . GLN A 1 217 ? -0.761 10.964 -4.686 1.00 97.75 217 GLN A CA 1
ATOM 1668 C C . GLN A 1 217 ? 0.319 10.054 -4.095 1.00 97.75 217 GLN A C 1
ATOM 1670 O O . GLN A 1 217 ? 0.451 9.970 -2.875 1.00 97.75 217 GLN A O 1
ATOM 1675 N N . SER A 1 218 ? 1.135 9.429 -4.948 1.00 98.06 218 SER A N 1
ATOM 1676 C CA . SER A 1 218 ? 2.261 8.589 -4.517 1.00 98.06 218 SER A CA 1
ATOM 1677 C C . SER A 1 218 ? 3.278 9.383 -3.694 1.00 98.06 218 SER A C 1
ATOM 1679 O O . SER A 1 218 ? 3.735 8.939 -2.640 1.00 98.06 218 SER A O 1
ATOM 1681 N N . PHE A 1 219 ? 3.593 10.599 -4.143 1.00 98.31 219 PHE A N 1
ATOM 1682 C CA . PHE A 1 219 ? 4.498 11.495 -3.438 1.00 98.31 219 PHE A CA 1
ATOM 1683 C C . PHE A 1 219 ? 3.900 11.927 -2.091 1.00 98.31 219 PHE A C 1
ATOM 1685 O O . PHE A 1 219 ? 4.565 11.842 -1.059 1.00 98.31 219 PHE A O 1
ATOM 1692 N N . LEU A 1 220 ? 2.623 12.309 -2.059 1.00 98.00 220 LEU A N 1
ATOM 1693 C CA . LEU A 1 220 ? 1.941 12.677 -0.820 1.00 98.00 220 LEU A CA 1
ATOM 1694 C C . LEU A 1 220 ? 1.896 11.509 0.178 1.00 98.00 220 LEU A C 1
ATOM 1696 O O . LEU A 1 220 ? 2.098 11.715 1.376 1.00 98.00 220 LEU A O 1
ATOM 1700 N N . GLN A 1 221 ? 1.703 10.280 -0.303 1.00 96.75 221 GLN A N 1
ATOM 1701 C CA . GLN A 1 221 ? 1.774 9.074 0.520 1.00 96.75 221 GLN A CA 1
ATOM 1702 C C . GLN A 1 221 ? 3.184 8.848 1.087 1.00 96.75 221 GLN A C 1
ATOM 1704 O O . GLN A 1 221 ? 3.318 8.603 2.282 1.00 96.75 221 GLN A O 1
ATOM 1709 N N . CYS A 1 222 ? 4.236 9.011 0.282 1.00 97.56 222 CYS A N 1
ATOM 1710 C CA . CYS A 1 222 ? 5.620 8.954 0.764 1.00 97.56 222 CYS A CA 1
ATOM 1711 C C . CYS A 1 222 ? 5.884 9.965 1.893 1.00 97.56 222 CYS A C 1
ATOM 1713 O O . CYS A 1 222 ? 6.488 9.625 2.911 1.00 97.56 222 CYS A O 1
ATOM 1715 N N . LEU A 1 223 ? 5.426 11.211 1.734 1.00 96.94 223 LEU A N 1
ATOM 1716 C CA . LEU A 1 223 ? 5.576 12.245 2.764 1.00 96.94 223 LEU A CA 1
ATOM 1717 C C . LEU A 1 223 ? 4.759 11.916 4.021 1.00 96.94 223 LEU A C 1
ATOM 1719 O O . LEU A 1 223 ? 5.205 12.201 5.129 1.00 96.94 223 LEU A O 1
ATOM 1723 N N . THR A 1 224 ? 3.595 11.286 3.851 1.00 95.25 224 THR A N 1
ATOM 1724 C CA . THR A 1 224 ? 2.755 10.799 4.954 1.00 95.25 224 THR A CA 1
ATOM 1725 C C . THR A 1 224 ? 3.510 9.770 5.798 1.00 95.25 224 THR A C 1
ATOM 1727 O O . THR A 1 224 ? 3.628 9.963 7.005 1.00 95.25 224 THR A O 1
ATOM 1730 N N . TYR A 1 225 ? 4.135 8.768 5.172 1.00 94.12 225 TYR A N 1
ATOM 1731 C CA . TYR A 1 225 ? 4.942 7.773 5.889 1.00 94.12 225 TYR A CA 1
ATOM 1732 C C . TYR A 1 225 ? 6.170 8.369 6.576 1.00 94.12 225 TYR A C 1
ATOM 1734 O O . TYR A 1 225 ? 6.495 7.998 7.703 1.00 94.12 225 TYR A O 1
ATOM 1742 N N . LEU A 1 226 ? 6.838 9.343 5.949 1.00 94.56 226 LEU A N 1
ATOM 1743 C CA . LEU A 1 226 ? 7.937 10.058 6.599 1.00 94.56 226 LEU A CA 1
ATOM 1744 C C . LEU A 1 226 ? 7.466 10.776 7.876 1.00 94.56 226 LEU A C 1
ATOM 1746 O O . LEU A 1 226 ? 8.159 10.741 8.890 1.00 94.56 226 LEU A O 1
ATOM 1750 N N . ILE A 1 227 ? 6.284 11.397 7.850 1.00 93.06 227 ILE A N 1
ATOM 1751 C CA . ILE A 1 227 ? 5.697 12.048 9.028 1.00 93.06 227 ILE A CA 1
ATOM 1752 C C . ILE A 1 227 ? 5.338 11.009 10.098 1.00 93.06 227 ILE A C 1
ATOM 1754 O O . ILE A 1 227 ? 5.694 11.198 11.260 1.00 93.06 227 ILE A O 1
ATOM 1758 N N . GLU A 1 228 ? 4.678 9.914 9.725 1.00 90.44 228 GLU A N 1
ATOM 1759 C CA . GLU A 1 228 ? 4.264 8.850 10.651 1.00 90.44 228 GLU A CA 1
ATOM 1760 C C . GLU A 1 228 ? 5.474 8.181 11.320 1.00 90.44 228 GLU A C 1
ATOM 1762 O O . GLU A 1 228 ? 5.532 8.117 12.547 1.00 90.44 228 GLU A O 1
ATOM 1767 N N . SER A 1 229 ? 6.505 7.826 10.544 1.00 87.94 229 SER A N 1
ATOM 1768 C CA . SER A 1 229 ? 7.754 7.236 11.063 1.00 87.94 229 SER A CA 1
ATOM 1769 C C . SER A 1 229 ? 8.522 8.151 12.027 1.00 87.94 229 SER A C 1
ATOM 1771 O O . SER A 1 229 ? 9.337 7.684 12.815 1.00 87.94 229 SER A O 1
ATOM 1773 N N . SER A 1 230 ? 8.254 9.461 12.005 1.00 87.50 230 SER A N 1
ATOM 1774 C CA . SER A 1 230 ? 8.907 10.437 12.885 1.00 87.50 230 SER A CA 1
ATOM 1775 C C . SER A 1 230 ? 8.222 10.640 14.238 1.00 87.50 230 SER A C 1
ATOM 1777 O O . SER A 1 230 ? 8.680 11.453 15.045 1.00 87.50 230 SER A O 1
ATOM 1779 N N . ARG A 1 231 ? 7.112 9.935 14.494 1.00 84.75 231 ARG A N 1
ATOM 1780 C CA . ARG A 1 231 ? 6.355 10.045 15.751 1.00 84.75 231 ARG A CA 1
ATOM 1781 C C . ARG A 1 231 ? 7.052 9.391 16.939 1.00 84.75 231 ARG A C 1
ATOM 1783 O O . ARG A 1 231 ? 6.700 9.697 18.077 1.00 84.75 231 ARG A O 1
ATOM 1790 N N . ASP A 1 232 ? 8.031 8.523 16.696 1.00 79.19 232 ASP A N 1
ATOM 1791 C CA . ASP A 1 232 ? 8.839 7.948 17.765 1.00 79.19 232 ASP A CA 1
ATOM 1792 C C . ASP A 1 232 ? 9.714 9.035 18.420 1.00 79.19 232 ASP A C 1
ATOM 1794 O O . ASP A 1 232 ? 10.438 9.773 17.747 1.00 79.19 232 ASP A O 1
ATOM 1798 N N . GLU A 1 233 ? 9.695 9.096 19.754 1.00 75.62 233 GLU A N 1
ATOM 1799 C CA . GLU A 1 233 ? 10.556 9.962 20.568 1.00 75.62 233 GLU A CA 1
ATOM 1800 C C . GLU A 1 233 ? 12.057 9.699 20.332 1.00 75.62 233 GLU A C 1
ATOM 1802 O O . GLU A 1 233 ? 12.889 10.554 20.645 1.00 75.62 233 GLU A O 1
ATOM 1807 N N . THR A 1 234 ? 12.424 8.537 19.777 1.00 82.19 234 THR A N 1
ATOM 1808 C CA . THR A 1 234 ? 13.812 8.187 19.431 1.00 82.19 234 THR A CA 1
ATOM 1809 C C . THR A 1 234 ? 14.272 8.696 18.058 1.00 82.19 234 THR A C 1
ATOM 1811 O O . THR A 1 234 ? 15.449 8.541 17.711 1.00 82.19 234 THR A O 1
ATOM 1814 N N . THR A 1 235 ? 13.388 9.349 17.297 1.00 83.00 235 THR A N 1
ATOM 1815 C CA . THR A 1 235 ? 13.680 9.856 15.950 1.00 83.00 235 THR A CA 1
ATOM 1816 C C . THR A 1 235 ? 14.860 10.844 15.958 1.00 83.00 235 THR A C 1
ATOM 1818 O O . THR A 1 235 ? 14.845 11.823 16.711 1.00 83.00 235 THR A O 1
ATOM 1821 N N . PRO A 1 236 ? 15.889 10.656 15.103 1.00 86.31 236 PRO A N 1
ATOM 1822 C CA . PRO A 1 236 ? 17.023 11.576 15.028 1.00 86.31 236 PRO A CA 1
ATOM 1823 C C . PRO A 1 236 ? 16.613 13.004 14.635 1.00 86.31 236 PRO A C 1
ATOM 1825 O O . PRO A 1 236 ? 15.804 13.202 13.731 1.00 86.31 236 PRO A O 1
ATOM 1828 N N . GLU A 1 237 ? 17.259 14.018 15.221 1.00 87.62 237 GLU A N 1
ATOM 1829 C CA . GLU A 1 237 ? 16.991 15.439 14.919 1.00 87.62 237 GLU A CA 1
ATOM 1830 C C . GLU A 1 237 ? 17.148 15.773 13.424 1.00 87.62 237 GLU A C 1
ATOM 1832 O O . GLU A 1 237 ? 16.400 16.580 12.876 1.00 87.62 237 GLU A O 1
ATOM 1837 N N . THR A 1 238 ? 18.068 15.097 12.728 1.00 87.44 238 THR A N 1
ATOM 1838 C CA . THR A 1 238 ? 18.238 15.239 11.275 1.00 87.44 238 THR A CA 1
ATOM 1839 C C . THR A 1 238 ? 16.982 14.838 10.503 1.00 87.44 238 THR A C 1
ATOM 1841 O O . THR A 1 238 ? 16.640 15.497 9.527 1.00 87.44 238 THR A O 1
ATOM 1844 N N . VAL A 1 239 ? 16.264 13.802 10.949 1.00 86.50 239 VAL A N 1
ATOM 1845 C CA . VAL A 1 239 ? 15.002 13.358 10.336 1.00 86.50 239 VAL A CA 1
ATOM 1846 C C . VAL A 1 239 ? 13.890 14.372 10.605 1.00 86.50 239 VAL A C 1
ATOM 1848 O O . VAL A 1 239 ? 13.141 14.696 9.690 1.00 86.50 239 VAL A O 1
ATOM 1851 N N . LEU A 1 240 ? 13.828 14.962 11.804 1.00 88.88 240 LEU A N 1
ATOM 1852 C CA . LEU A 1 240 ? 12.824 15.984 12.139 1.00 88.88 240 LEU A CA 1
ATOM 1853 C C . LEU A 1 240 ? 12.913 17.228 11.235 1.00 88.88 240 LEU A C 1
ATOM 1855 O O . LEU A 1 240 ? 11.890 17.796 10.857 1.00 88.88 240 LEU A O 1
ATOM 1859 N N . ILE A 1 241 ? 14.121 17.623 10.822 1.00 90.62 241 ILE A N 1
ATOM 1860 C CA . ILE A 1 241 ? 14.316 18.715 9.849 1.00 90.62 241 ILE A CA 1
ATOM 1861 C C . ILE A 1 241 ? 13.704 18.352 8.485 1.00 90.62 241 ILE A C 1
ATOM 1863 O O . ILE A 1 241 ? 13.047 19.183 7.846 1.00 90.62 241 ILE A O 1
ATOM 1867 N N . HIS A 1 242 ? 13.890 17.107 8.040 1.00 91.31 242 HIS A N 1
ATOM 1868 C CA . HIS A 1 242 ? 13.269 16.616 6.810 1.00 91.31 242 HIS A CA 1
ATOM 1869 C C . HIS A 1 242 ? 11.745 16.544 6.930 1.00 91.31 242 HIS A C 1
ATOM 1871 O O . HIS A 1 242 ? 11.062 16.876 5.967 1.00 91.31 242 HIS A O 1
ATOM 1877 N N . VAL A 1 243 ? 11.204 16.201 8.101 1.00 91.94 243 VAL A N 1
ATOM 1878 C CA . VAL A 1 243 ? 9.754 16.154 8.358 1.00 91.94 243 VAL A CA 1
ATOM 1879 C C . VAL A 1 243 ? 9.110 17.534 8.229 1.00 91.94 243 VAL A C 1
ATOM 1881 O O . VAL A 1 243 ? 8.069 17.666 7.591 1.00 91.94 243 VAL A O 1
ATOM 1884 N N . GLU A 1 244 ? 9.723 18.589 8.765 1.00 93.06 244 GLU A N 1
ATOM 1885 C CA . GLU A 1 244 ? 9.194 19.953 8.596 1.00 93.06 244 GLU A CA 1
ATOM 1886 C C . GLU A 1 244 ? 9.225 20.405 7.128 1.00 93.06 244 GLU A C 1
ATOM 1888 O O . GLU A 1 244 ? 8.276 21.015 6.629 1.00 93.06 244 GLU A O 1
ATOM 1893 N N . THR A 1 245 ? 10.277 20.029 6.398 1.00 93.31 245 THR A N 1
ATOM 1894 C CA . THR A 1 245 ? 10.363 20.272 4.949 1.00 93.31 245 THR A CA 1
ATOM 1895 C C . THR A 1 245 ? 9.281 19.487 4.195 1.00 93.31 245 THR A C 1
ATOM 1897 O O . THR A 1 245 ? 8.610 20.033 3.317 1.00 93.31 245 THR A O 1
ATOM 1900 N N . ALA A 1 246 ? 9.059 18.228 4.579 1.00 92.50 246 ALA A N 1
ATOM 1901 C CA . ALA A 1 246 ? 8.037 17.349 4.026 1.00 92.50 246 ALA A CA 1
ATOM 1902 C C . ALA A 1 246 ? 6.624 17.894 4.251 1.00 92.50 246 ALA A C 1
ATOM 1904 O O . ALA A 1 246 ? 5.824 17.882 3.319 1.00 92.50 246 ALA A O 1
ATOM 1905 N N . LYS A 1 247 ? 6.322 18.439 5.436 1.00 94.88 247 LYS A N 1
ATOM 1906 C CA . LYS A 1 247 ? 5.030 19.086 5.720 1.00 94.88 247 LYS A CA 1
ATOM 1907 C C . LYS A 1 247 ? 4.769 20.244 4.761 1.00 94.88 247 LYS A C 1
ATOM 1909 O O . LYS A 1 247 ? 3.732 20.263 4.107 1.00 94.88 247 LYS A O 1
ATOM 1914 N N . SER A 1 248 ? 5.739 21.149 4.610 1.00 95.94 248 SER A N 1
ATOM 1915 C CA . SER A 1 248 ? 5.599 22.280 3.686 1.00 95.94 248 SER A CA 1
ATOM 1916 C C . SER A 1 248 ? 5.426 21.828 2.233 1.00 95.94 248 SER A C 1
ATOM 1918 O O . SER A 1 248 ? 4.657 22.447 1.498 1.00 95.94 248 SER A O 1
ATOM 1920 N N . LYS A 1 249 ? 6.124 20.766 1.809 1.00 96.44 249 LYS A N 1
ATOM 1921 C CA . LYS A 1 249 ? 5.974 20.205 0.460 1.00 96.44 249 LYS A CA 1
ATOM 1922 C C . LYS A 1 249 ? 4.620 19.521 0.263 1.00 96.44 249 LYS A C 1
ATOM 1924 O O . LYS A 1 249 ? 4.023 19.645 -0.802 1.00 96.44 249 LYS A O 1
ATOM 1929 N N . ALA A 1 250 ? 4.119 18.825 1.276 1.00 96.56 250 ALA A N 1
ATOM 1930 C CA . ALA A 1 250 ? 2.819 18.170 1.236 1.00 96.56 250 ALA A CA 1
ATOM 1931 C C . ALA A 1 250 ? 1.664 19.183 1.147 1.00 96.56 250 ALA A C 1
ATOM 1933 O O . ALA A 1 250 ? 0.737 18.969 0.366 1.00 96.56 250 ALA A O 1
ATOM 1934 N N . ASP A 1 251 ? 1.758 20.321 1.843 1.00 95.75 251 ASP A N 1
ATOM 1935 C CA . ASP A 1 251 ? 0.808 21.432 1.693 1.00 95.75 251 ASP A CA 1
ATOM 1936 C C . ASP A 1 251 ? 0.806 21.999 0.260 1.00 95.75 251 ASP A C 1
ATOM 1938 O O . ASP A 1 251 ? -0.257 22.269 -0.311 1.00 95.75 251 ASP A O 1
ATOM 1942 N N . GLU A 1 252 ? 1.990 22.143 -0.352 1.00 96.88 252 GLU A N 1
ATOM 1943 C CA . GLU A 1 252 ? 2.130 22.549 -1.757 1.00 96.88 252 GLU A CA 1
ATOM 1944 C C . GLU A 1 252 ? 1.461 21.532 -2.697 1.00 96.88 252 GLU A C 1
ATOM 1946 O O . GLU A 1 252 ? 0.640 21.909 -3.536 1.00 96.88 252 GLU A O 1
ATOM 1951 N N . LEU A 1 253 ? 1.764 20.240 -2.533 1.00 96.62 253 LEU A N 1
ATOM 1952 C CA . LEU A 1 253 ? 1.185 19.160 -3.336 1.00 96.62 253 LEU A CA 1
ATOM 1953 C C . LEU A 1 253 ? -0.335 19.101 -3.196 1.00 96.62 253 LEU A C 1
ATOM 1955 O O . LEU A 1 253 ? -1.029 18.973 -4.201 1.00 96.62 253 LEU A O 1
ATOM 1959 N N . GLN A 1 254 ? -0.871 19.251 -1.983 1.00 96.94 254 GLN A N 1
ATOM 1960 C CA . GLN A 1 254 ? -2.314 19.306 -1.757 1.00 96.94 254 GLN A CA 1
ATOM 1961 C C . GLN A 1 254 ? -2.958 20.430 -2.580 1.00 96.94 254 GLN A C 1
ATOM 1963 O O . GLN A 1 254 ? -3.991 20.216 -3.217 1.00 96.94 254 GLN A O 1
ATOM 1968 N N . ALA A 1 255 ? -2.366 21.627 -2.574 1.00 96.88 255 ALA A N 1
ATOM 1969 C CA . ALA A 1 255 ? -2.876 22.749 -3.356 1.00 96.88 255 ALA A CA 1
ATOM 1970 C C . ALA A 1 255 ? -2.822 22.460 -4.866 1.00 96.88 255 ALA A C 1
ATOM 1972 O O . ALA A 1 255 ? -3.807 22.706 -5.565 1.00 96.88 255 ALA A O 1
ATOM 1973 N N . GLN A 1 256 ? -1.720 21.879 -5.352 1.00 96.62 256 GLN A N 1
ATOM 1974 C CA . GLN A 1 256 ? -1.563 21.500 -6.760 1.00 96.62 256 GLN A CA 1
ATOM 1975 C C . GLN A 1 256 ? -2.564 20.420 -7.196 1.00 96.62 256 GLN A C 1
ATOM 1977 O O . GLN A 1 256 ? -3.134 20.528 -8.280 1.00 96.62 256 GLN A O 1
ATOM 1982 N N . ILE A 1 257 ? -2.816 19.406 -6.360 1.00 96.75 257 ILE A N 1
ATOM 1983 C CA . ILE A 1 257 ? -3.815 18.357 -6.619 1.00 96.75 257 ILE A CA 1
ATOM 1984 C C . ILE A 1 257 ? -5.202 18.988 -6.774 1.00 96.75 257 ILE A C 1
ATOM 1986 O O . ILE A 1 257 ? -5.905 18.720 -7.747 1.00 96.75 257 ILE A O 1
ATOM 1990 N N . LEU A 1 258 ? -5.598 19.859 -5.840 1.00 95.62 258 LEU A N 1
ATOM 1991 C CA . LEU A 1 258 ? -6.904 20.522 -5.887 1.00 95.62 258 LEU A CA 1
ATOM 1992 C C . LEU A 1 258 ? -7.042 21.442 -7.109 1.00 95.62 258 LEU A C 1
ATOM 1994 O O . LEU A 1 258 ? -8.119 21.501 -7.705 1.00 95.62 258 LEU A O 1
ATOM 1998 N N . GLU A 1 259 ? -5.971 22.129 -7.513 1.00 95.25 259 GLU A N 1
ATOM 1999 C CA . GLU A 1 259 ? -5.945 22.924 -8.746 1.00 95.25 259 GLU A CA 1
ATOM 2000 C C . GLU A 1 259 ? -6.105 22.042 -9.993 1.00 95.25 259 GLU A C 1
ATOM 2002 O O . GLU A 1 259 ? -6.904 22.359 -10.880 1.00 95.25 259 GLU A O 1
ATOM 2007 N N . LEU A 1 260 ? -5.391 20.915 -10.051 1.00 93.62 260 LEU A N 1
ATOM 2008 C CA . LEU A 1 260 ? -5.470 19.963 -11.157 1.00 93.62 260 LEU A CA 1
ATOM 2009 C C . LEU A 1 260 ? -6.885 19.379 -11.279 1.00 93.62 260 LEU A C 1
ATOM 2011 O O . LEU A 1 260 ? -7.459 19.383 -12.370 1.00 93.62 260 LEU A O 1
ATOM 2015 N N . ILE A 1 261 ? -7.483 18.973 -10.154 1.00 94.00 261 ILE A N 1
ATOM 2016 C CA . ILE A 1 261 ? -8.879 18.525 -10.072 1.00 94.00 261 ILE A CA 1
ATOM 2017 C C . ILE A 1 261 ? -9.815 19.617 -10.583 1.00 94.00 261 ILE A C 1
ATOM 2019 O O . ILE A 1 261 ? -10.631 19.352 -11.464 1.00 94.00 261 ILE A O 1
ATOM 2023 N N . ALA A 1 262 ? -9.691 20.849 -10.088 1.00 92.81 262 ALA A N 1
ATOM 2024 C CA . ALA A 1 262 ? -10.557 21.951 -10.503 1.00 92.81 262 ALA A CA 1
ATOM 2025 C C . ALA A 1 262 ? -10.466 22.244 -12.011 1.00 92.81 262 ALA A C 1
ATOM 2027 O O . ALA A 1 262 ? -11.456 22.653 -12.619 1.00 92.81 262 ALA A O 1
ATOM 2028 N N . LYS A 1 263 ? -9.292 22.030 -12.616 1.00 91.44 263 LYS A N 1
ATOM 2029 C CA . LYS A 1 263 ? -9.037 22.292 -14.035 1.00 91.44 263 LYS A CA 1
ATOM 2030 C C . LYS A 1 263 ? -9.495 21.166 -14.966 1.00 91.44 263 LYS A C 1
ATOM 2032 O O . LYS A 1 263 ? -9.949 21.466 -16.067 1.00 91.44 263 LYS A O 1
ATOM 2037 N N . PHE A 1 264 ? -9.355 19.908 -14.550 1.00 91.00 264 PHE A N 1
ATOM 2038 C CA . PHE A 1 264 ? -9.542 18.733 -15.417 1.00 91.00 264 PHE A CA 1
ATOM 2039 C C . PHE A 1 264 ? -10.717 17.830 -15.019 1.00 91.00 264 PHE A C 1
ATOM 2041 O O . PHE A 1 264 ? -10.941 16.799 -15.653 1.00 91.00 264 PHE A O 1
ATOM 2048 N N . SER A 1 265 ? -11.499 18.199 -14.003 1.00 86.81 265 SER A N 1
ATOM 2049 C CA . SER A 1 265 ? -12.748 17.499 -13.681 1.00 86.81 265 SER A CA 1
ATOM 2050 C C . SER A 1 265 ? -13.898 18.009 -14.543 1.00 86.81 265 SER A C 1
ATOM 2052 O O . SER A 1 265 ? -14.092 19.213 -14.714 1.00 86.81 265 SER A O 1
ATOM 2054 N N . THR A 1 266 ? -14.717 17.092 -15.056 1.00 70.38 266 THR A N 1
ATOM 2055 C CA . THR A 1 266 ? -15.940 17.471 -15.777 1.00 70.38 266 THR A CA 1
ATOM 2056 C C . THR A 1 266 ? -17.000 17.985 -14.797 1.00 70.38 266 THR A C 1
ATOM 2058 O O . THR A 1 266 ? -17.260 17.376 -13.761 1.00 70.38 266 THR A O 1
ATOM 2061 N N . ALA A 1 267 ? -17.625 19.128 -15.102 1.00 58.53 267 ALA A N 1
ATOM 2062 C CA . ALA A 1 267 ? -18.697 19.659 -14.265 1.00 58.53 267 ALA A CA 1
ATOM 2063 C C . ALA A 1 267 ? -19.910 18.702 -14.279 1.00 58.53 267 ALA A C 1
ATOM 2065 O O . ALA A 1 267 ? -20.362 18.315 -15.365 1.00 58.53 267 ALA A O 1
ATOM 2066 N N . PRO A 1 268 ? -20.491 18.349 -13.116 1.00 49.34 268 PRO A N 1
ATOM 2067 C CA . PRO A 1 268 ? -21.675 17.501 -13.073 1.00 49.34 268 PRO A CA 1
ATOM 2068 C C . PRO A 1 268 ? -22.842 18.193 -13.793 1.00 49.34 268 PRO A C 1
ATOM 2070 O O . PRO A 1 268 ? -23.325 19.240 -13.364 1.00 49.34 268 PRO A O 1
ATOM 2073 N N . GLY A 1 269 ? -23.288 17.609 -14.911 1.00 45.53 269 GLY A N 1
ATOM 2074 C CA . GLY A 1 269 ? -24.399 18.119 -15.724 1.00 45.53 269 GLY A CA 1
ATOM 2075 C C . GLY A 1 269 ? -24.006 18.885 -16.992 1.00 45.53 269 GLY A C 1
ATOM 2076 O O . GLY A 1 269 ? -24.896 19.428 -17.650 1.00 45.53 269 GLY A O 1
ATOM 2077 N N . ALA A 1 270 ? -22.723 18.919 -17.374 1.00 46.19 270 ALA A N 1
ATOM 2078 C CA . ALA A 1 270 ? -22.352 19.373 -18.713 1.00 46.19 270 ALA A CA 1
ATOM 2079 C C . ALA A 1 270 ? -23.075 18.496 -19.760 1.00 46.19 270 ALA A C 1
ATOM 2081 O O . ALA A 1 270 ? -23.033 17.266 -19.652 1.00 46.19 270 ALA A O 1
ATOM 2082 N N . PRO A 1 271 ? -23.794 19.087 -20.736 1.00 39.72 271 PRO A N 1
ATOM 2083 C CA . PRO A 1 271 ? -24.446 18.304 -21.773 1.00 39.72 271 PRO A CA 1
ATOM 2084 C C . PRO A 1 271 ? -23.387 17.442 -22.452 1.00 39.72 271 PRO A C 1
ATOM 2086 O O . PRO A 1 271 ? -22.315 17.947 -22.781 1.00 39.72 271 PRO A O 1
ATOM 2089 N N . ILE A 1 272 ? -23.697 16.156 -22.648 1.00 43.78 272 ILE A N 1
ATOM 2090 C CA . ILE A 1 272 ? -22.915 15.262 -23.503 1.00 43.78 272 ILE A CA 1
ATOM 2091 C C . ILE A 1 272 ? -22.890 15.943 -24.869 1.00 43.78 272 ILE A C 1
ATOM 2093 O O . ILE A 1 272 ? -23.858 15.861 -25.631 1.00 43.78 272 ILE A O 1
ATOM 2097 N N . ALA A 1 273 ? -21.832 16.707 -25.135 1.00 43.03 273 ALA A N 1
ATOM 2098 C CA . ALA A 1 273 ? -21.595 17.258 -26.446 1.00 43.03 273 ALA A CA 1
ATOM 2099 C C . ALA A 1 273 ? -21.565 16.059 -27.392 1.00 43.03 273 ALA A C 1
ATOM 2101 O O . ALA A 1 273 ? -20.970 15.021 -27.094 1.00 43.03 273 ALA A O 1
ATOM 2102 N N . THR A 1 274 ? -22.321 16.174 -28.477 1.00 42.34 274 THR A N 1
ATOM 2103 C CA . THR A 1 274 ? -22.375 15.206 -29.570 1.00 42.34 274 THR A CA 1
ATOM 2104 C C . THR A 1 274 ? -20.984 14.648 -29.846 1.00 42.34 274 THR A C 1
ATOM 2106 O O . THR A 1 274 ? -20.135 15.426 -30.253 1.00 42.34 274 THR A O 1
ATOM 2109 N N . ALA A 1 275 ? -20.802 13.346 -29.590 1.00 39.34 275 ALA A N 1
ATOM 2110 C CA . ALA A 1 275 ? -19.587 12.551 -29.791 1.00 39.34 275 ALA A CA 1
ATOM 2111 C C . ALA A 1 275 ? -18.272 13.326 -29.541 1.00 39.34 275 ALA A C 1
ATOM 2113 O O . ALA A 1 275 ? -17.812 14.012 -30.456 1.00 39.34 275 ALA A O 1
ATOM 2114 N N . PRO A 1 276 ? -17.638 13.202 -28.356 1.00 41.22 276 PRO A N 1
ATOM 2115 C CA . PRO A 1 276 ? -16.315 13.780 -28.159 1.00 41.22 276 PRO A CA 1
ATOM 2116 C C . PRO A 1 276 ? -15.398 13.259 -29.265 1.00 41.22 276 PRO A C 1
ATOM 2118 O O . PRO A 1 276 ? -15.348 12.055 -29.538 1.00 41.22 276 PRO A O 1
ATOM 2121 N N . THR A 1 277 ? -14.704 14.170 -29.942 1.00 43.03 277 THR A N 1
ATOM 2122 C CA . THR A 1 277 ? -13.540 13.787 -30.733 1.00 43.03 277 THR A CA 1
ATOM 2123 C C . THR A 1 277 ? -12.618 13.011 -29.795 1.00 43.03 277 THR A C 1
ATOM 2125 O O . THR A 1 277 ? -12.427 13.387 -28.639 1.00 43.03 277 THR A O 1
ATOM 2128 N N . THR A 1 278 ? -12.074 11.890 -30.264 1.00 48.47 278 THR A N 1
ATOM 2129 C CA . THR A 1 278 ? -11.286 10.921 -29.475 1.00 48.47 278 THR A CA 1
ATOM 2130 C C . THR A 1 278 ? -10.132 11.542 -28.667 1.00 48.47 278 THR A C 1
ATOM 2132 O O . THR A 1 278 ? -9.650 10.926 -27.722 1.00 48.47 278 THR A O 1
ATOM 2135 N N . SER A 1 279 ? -9.736 12.778 -28.988 1.00 49.88 279 SER A N 1
ATOM 2136 C CA . SER A 1 279 ? -8.707 13.578 -28.320 1.00 49.88 279 SER A CA 1
ATOM 2137 C C . SER A 1 279 ? -9.133 14.281 -27.015 1.00 49.88 279 SER A C 1
ATOM 2139 O O . SER A 1 279 ? -8.243 14.633 -26.246 1.00 49.88 279 SER A O 1
ATOM 2141 N N . GLU A 1 280 ? -10.418 14.547 -26.747 1.00 46.91 280 GLU A N 1
ATOM 2142 C CA . GLU A 1 280 ? -10.828 15.326 -25.552 1.00 46.91 280 GLU A CA 1
ATOM 2143 C C . GLU A 1 280 ? -11.079 14.448 -24.314 1.00 46.91 280 GLU A C 1
ATOM 2145 O O . GLU A 1 280 ? -10.900 14.886 -23.178 1.00 46.91 28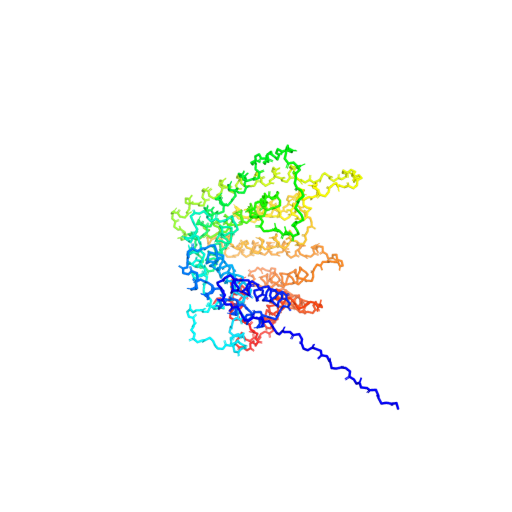0 GLU A O 1
ATOM 2150 N N . THR A 1 281 ? -11.442 13.179 -24.507 1.00 50.69 281 THR A N 1
ATOM 2151 C CA . THR A 1 281 ? -11.681 12.222 -23.413 1.00 50.69 281 THR A CA 1
ATOM 2152 C C . THR A 1 281 ? -10.415 11.795 -22.668 1.00 50.69 281 THR A C 1
ATOM 2154 O O . THR A 1 281 ? -10.519 11.379 -21.520 1.00 50.69 281 THR A O 1
ATOM 2157 N N . SER A 1 282 ? -9.230 11.912 -23.273 1.00 58.72 282 SER A N 1
ATOM 2158 C CA . SER A 1 282 ? -7.954 11.490 -22.669 1.00 58.72 282 SER A CA 1
ATOM 2159 C C . SER A 1 282 ? -7.336 12.515 -21.708 1.00 58.72 282 SER A C 1
ATOM 2161 O O . SER A 1 282 ? -6.331 12.216 -21.065 1.00 58.72 282 SER A O 1
ATOM 2163 N N . GLN A 1 283 ? -7.916 13.716 -21.592 1.00 74.81 283 GLN A N 1
ATOM 2164 C CA . GLN A 1 283 ? -7.383 14.792 -20.744 1.00 74.81 283 GLN A CA 1
ATOM 2165 C C . GLN A 1 283 ? -8.188 15.046 -19.464 1.00 74.81 283 GLN A C 1
ATOM 2167 O O . GLN A 1 283 ? -7.711 15.771 -18.595 1.00 74.81 283 GLN A O 1
ATOM 2172 N N . ASN A 1 284 ? -9.385 14.473 -19.324 1.00 87.31 284 ASN A N 1
ATOM 2173 C CA . ASN A 1 284 ? -10.214 14.687 -18.139 1.00 87.31 284 ASN A CA 1
ATOM 2174 C C . ASN A 1 284 ? -9.943 13.633 -17.066 1.00 87.31 284 ASN A C 1
ATOM 2176 O O . ASN A 1 284 ? -9.730 12.460 -17.372 1.00 87.31 284 ASN A O 1
ATOM 2180 N N . LEU A 1 285 ? -10.020 14.054 -15.806 1.00 91.50 285 LEU A N 1
ATOM 2181 C CA . LEU A 1 285 ? -9.984 13.154 -14.661 1.00 91.50 285 LEU A CA 1
ATOM 2182 C C . LEU A 1 285 ? -11.333 12.446 -14.514 1.00 91.50 285 LEU A C 1
ATOM 2184 O O . LEU A 1 285 ? -12.402 13.057 -14.637 1.00 91.50 285 LEU A O 1
ATOM 2188 N N . THR A 1 286 ? -11.278 11.147 -14.249 1.00 91.50 286 THR A N 1
ATOM 2189 C CA . THR A 1 286 ? -12.461 10.345 -13.922 1.00 91.50 286 THR A CA 1
ATOM 2190 C C . THR A 1 286 ? -12.957 10.665 -12.506 1.00 91.50 286 THR A C 1
ATOM 2192 O O . THR A 1 286 ? -12.169 11.117 -11.672 1.00 91.50 286 THR A O 1
ATOM 2195 N N . PRO A 1 287 ? -14.246 10.424 -12.195 1.00 90.50 287 PRO A N 1
ATOM 2196 C CA . PRO A 1 287 ? -14.754 10.570 -10.833 1.00 90.50 287 PRO A CA 1
ATOM 2197 C C . PRO A 1 287 ? -13.936 9.773 -9.811 1.00 90.50 287 PRO A C 1
ATOM 2199 O O . PRO A 1 287 ? -13.529 10.347 -8.810 1.00 90.50 287 PRO A O 1
ATOM 2202 N N . ASP A 1 288 ? -13.608 8.514 -10.112 1.00 90.56 288 ASP A N 1
ATOM 2203 C CA . ASP A 1 288 ? -12.831 7.641 -9.222 1.00 90.56 288 ASP A CA 1
ATOM 2204 C C . ASP A 1 288 ? -11.448 8.243 -8.901 1.00 90.56 288 ASP A C 1
ATOM 2206 O O . ASP A 1 288 ? -11.051 8.302 -7.742 1.00 90.56 288 ASP A O 1
ATOM 2210 N N . GLN A 1 289 ? -10.752 8.802 -9.901 1.00 93.56 289 GLN A N 1
ATOM 2211 C CA . GLN A 1 289 ? -9.464 9.486 -9.694 1.00 93.56 289 GLN A CA 1
ATOM 2212 C C . GLN A 1 289 ? -9.584 10.717 -8.789 1.00 93.56 289 GLN A C 1
ATOM 2214 O O . GLN A 1 289 ? -8.729 10.960 -7.938 1.00 93.56 289 GLN A O 1
ATOM 2219 N N . VAL A 1 290 ? -10.647 11.508 -8.959 1.00 94.31 290 VAL A N 1
ATOM 2220 C CA . VAL A 1 290 ? -10.908 12.674 -8.103 1.00 94.31 290 VAL A CA 1
ATOM 2221 C C . VAL A 1 290 ? -11.211 12.229 -6.673 1.00 94.31 290 VAL A C 1
ATOM 2223 O O . VAL A 1 290 ? -10.690 12.819 -5.725 1.00 94.31 290 VAL A O 1
ATOM 2226 N N . GLU A 1 291 ? -12.031 11.190 -6.514 1.00 93.62 291 GLU A N 1
ATOM 2227 C CA . GLU A 1 291 ? -12.403 10.616 -5.221 1.00 93.62 291 GLU A CA 1
ATOM 2228 C C . GLU A 1 291 ? -11.181 10.061 -4.473 1.00 93.62 291 GLU A C 1
ATOM 2230 O O . GLU A 1 291 ? -10.988 10.376 -3.295 1.00 93.62 291 GLU A O 1
ATOM 2235 N N . ASP A 1 292 ? -10.313 9.313 -5.151 1.00 93.88 292 ASP A N 1
ATOM 2236 C CA . ASP A 1 292 ? -9.085 8.768 -4.567 1.00 93.88 292 ASP A CA 1
ATOM 2237 C C . ASP A 1 292 ? -8.103 9.880 -4.170 1.00 93.88 292 ASP A C 1
ATOM 2239 O O . ASP A 1 292 ? -7.465 9.816 -3.113 1.00 93.88 292 ASP A O 1
ATOM 2243 N N . ALA A 1 293 ? -8.008 10.951 -4.961 1.00 96.12 293 ALA A N 1
ATOM 2244 C CA . ALA A 1 293 ? -7.134 12.080 -4.660 1.00 96.12 293 ALA A CA 1
ATOM 2245 C C . ALA A 1 293 ? -7.572 12.849 -3.406 1.00 96.12 293 ALA A C 1
ATOM 2247 O O . ALA A 1 293 ? -6.741 13.168 -2.550 1.00 96.12 293 ALA A O 1
ATOM 2248 N N . VAL A 1 294 ? -8.873 13.106 -3.236 1.00 96.75 294 VAL A N 1
ATOM 2249 C CA . VAL A 1 294 ? -9.368 13.787 -2.026 1.00 96.75 294 VAL A CA 1
ATOM 2250 C C . VAL A 1 294 ? -9.270 12.902 -0.780 1.00 96.75 294 VAL A C 1
ATOM 2252 O O . VAL A 1 294 ? -8.994 13.411 0.309 1.00 96.75 294 VAL A O 1
ATOM 2255 N N . VAL A 1 295 ? -9.420 11.579 -0.923 1.00 96.94 295 VAL A N 1
ATOM 2256 C CA . VAL A 1 295 ? -9.180 10.621 0.171 1.00 96.94 295 VAL A CA 1
ATOM 2257 C C . VAL A 1 295 ? -7.696 10.577 0.548 1.00 96.94 295 VAL A C 1
ATOM 2259 O O . VAL A 1 295 ? -7.379 10.576 1.738 1.00 96.94 295 VAL A O 1
ATOM 2262 N N . CYS A 1 296 ? -6.786 10.621 -0.429 1.00 96.94 296 CYS A N 1
ATOM 2263 C CA . CYS A 1 296 ? -5.341 10.707 -0.196 1.00 96.94 296 CYS A CA 1
ATOM 2264 C C . CYS A 1 296 ? -4.969 11.967 0.610 1.00 96.94 296 CYS A C 1
ATOM 2266 O O . CYS A 1 296 ? -4.246 11.880 1.604 1.00 96.94 296 CYS A O 1
ATOM 2268 N N . ILE A 1 297 ? -5.554 13.123 0.272 1.00 97.81 297 ILE A N 1
ATOM 2269 C CA . ILE A 1 297 ? -5.388 14.369 1.040 1.00 97.81 297 ILE A CA 1
ATOM 2270 C C . ILE A 1 297 ? -5.895 14.215 2.483 1.00 97.81 297 ILE A C 1
ATOM 2272 O O . ILE A 1 297 ? -5.243 14.672 3.424 1.00 97.81 297 ILE A O 1
ATOM 2276 N N . ALA A 1 298 ? -7.054 13.581 2.688 1.00 97.94 298 ALA A N 1
ATOM 2277 C CA . ALA A 1 298 ? -7.585 13.339 4.031 1.00 97.94 298 ALA A CA 1
ATOM 2278 C C . ALA A 1 298 ? -6.684 12.401 4.854 1.00 97.94 298 ALA A C 1
ATOM 2280 O O . ALA A 1 298 ? -6.490 12.633 6.052 1.00 97.94 298 ALA A O 1
ATOM 2281 N N . LYS A 1 299 ? -6.081 11.388 4.219 1.00 96.56 299 LYS A N 1
ATOM 2282 C CA . LYS A 1 299 ? -5.089 10.513 4.860 1.00 96.56 299 LYS A CA 1
ATOM 2283 C C . LYS A 1 299 ? -3.864 11.308 5.314 1.00 96.56 299 LYS A C 1
ATOM 2285 O O . LYS A 1 299 ? -3.516 11.245 6.487 1.00 96.56 299 LYS A O 1
ATOM 2290 N N . TYR A 1 300 ? -3.291 12.139 4.447 1.00 96.25 300 TYR A N 1
ATOM 2291 C CA . TYR A 1 300 ? -2.185 13.027 4.823 1.00 96.25 300 TYR A CA 1
ATOM 2292 C C . TYR A 1 300 ? -2.534 13.917 6.029 1.00 96.25 300 TYR A C 1
ATOM 2294 O O . TYR A 1 300 ? -1.794 13.969 7.011 1.00 96.25 300 TYR A O 1
ATOM 2302 N N . LYS A 1 301 ? -3.706 14.564 6.017 1.00 97.06 301 LYS A N 1
ATOM 2303 C CA . LYS A 1 301 ? -4.164 15.387 7.152 1.00 97.06 301 LYS A CA 1
ATOM 2304 C C . LYS A 1 301 ? -4.321 14.580 8.444 1.00 97.06 301 LYS A C 1
ATOM 2306 O O . LYS A 1 301 ? -4.114 15.120 9.527 1.00 97.06 301 LYS A O 1
ATOM 2311 N N . SER A 1 302 ? -4.662 13.297 8.340 1.00 96.50 302 SER A N 1
ATOM 2312 C CA . SER A 1 302 ? -4.743 12.386 9.489 1.00 96.50 302 SER A CA 1
ATOM 2313 C C . SER A 1 302 ? -3.373 12.157 10.131 1.00 96.50 302 SER A C 1
ATOM 2315 O O . SER A 1 302 ? -3.268 12.169 11.356 1.00 96.50 302 SER A O 1
ATOM 2317 N N . ALA A 1 303 ? -2.309 12.049 9.331 1.00 93.81 303 ALA A N 1
ATOM 2318 C CA . ALA A 1 303 ? -0.940 11.921 9.836 1.00 93.81 303 ALA A CA 1
ATOM 2319 C C . ALA A 1 303 ? -0.434 13.177 10.571 1.00 93.81 303 ALA A C 1
ATOM 2321 O O . ALA A 1 303 ? 0.456 13.091 11.418 1.00 93.81 303 ALA A O 1
ATOM 2322 N N . LEU A 1 304 ? -1.032 14.344 10.317 1.00 94.50 304 LEU A N 1
ATOM 2323 C CA . LEU A 1 304 ? -0.743 15.573 11.064 1.00 94.50 304 LEU A CA 1
ATOM 2324 C C . LEU A 1 304 ? -1.509 15.690 12.387 1.00 94.50 304 LEU A C 1
ATOM 2326 O O . LEU A 1 304 ? -1.188 16.561 13.195 1.00 94.50 304 LEU A O 1
ATOM 2330 N N . CYS A 1 305 ? -2.538 14.868 12.597 1.00 96.00 305 CYS A N 1
ATOM 2331 C CA . CYS A 1 305 ? -3.346 14.935 13.807 1.00 96.00 305 CYS A CA 1
ATOM 2332 C C . CYS A 1 305 ? -2.528 14.511 15.029 1.00 96.00 305 CYS A C 1
ATOM 2334 O O . CYS A 1 305 ? -1.661 13.643 14.952 1.00 96.00 305 CYS A O 1
ATOM 2336 N N . THR A 1 306 ? -2.857 15.100 16.173 1.00 93.88 306 THR A N 1
ATOM 2337 C CA . THR A 1 306 ? -2.260 14.798 17.486 1.00 93.88 306 THR A CA 1
ATOM 2338 C C . THR A 1 306 ? -3.292 14.293 18.494 1.00 93.88 306 THR A C 1
ATOM 2340 O O . THR A 1 306 ? -2.968 13.979 19.637 1.00 93.88 306 THR A O 1
ATOM 2343 N N . SER A 1 307 ? -4.560 14.221 18.084 1.00 95.50 307 SER A N 1
ATOM 2344 C CA . SER A 1 307 ? -5.675 13.763 18.909 1.00 95.50 307 SER A CA 1
ATOM 2345 C C . SER A 1 307 ? -6.767 13.106 18.067 1.00 95.50 307 SER A C 1
ATOM 2347 O O . SER A 1 307 ? -6.877 13.329 16.857 1.00 95.50 307 SER A O 1
ATOM 2349 N N . LEU A 1 308 ? -7.622 12.318 18.725 1.00 97.00 308 LEU A N 1
ATOM 2350 C CA . LEU A 1 308 ? -8.790 11.712 18.086 1.00 97.00 308 LEU A CA 1
ATOM 2351 C C . LEU A 1 308 ? -9.790 12.779 17.611 1.00 97.00 308 LEU A C 1
ATOM 2353 O O . LEU A 1 308 ? -10.455 12.591 16.597 1.00 97.00 308 LEU A O 1
ATOM 2357 N N . GLU A 1 309 ? -9.920 13.893 18.327 1.00 97.44 309 GLU A N 1
ATOM 2358 C CA . GLU A 1 309 ? -10.836 14.979 17.983 1.00 97.44 309 GLU A CA 1
ATOM 2359 C C . GLU A 1 309 ? -10.450 15.659 16.663 1.00 97.44 309 GLU A C 1
ATOM 2361 O O . GLU A 1 309 ? -11.317 15.882 15.815 1.00 97.44 309 GLU A O 1
ATOM 2366 N N . GLU A 1 310 ? -9.159 15.938 16.465 1.00 97.75 310 GLU A N 1
ATOM 2367 C CA . GLU A 1 310 ? -8.624 16.460 15.200 1.00 97.75 310 GLU A CA 1
ATOM 2368 C C . GLU A 1 310 ? -8.846 15.466 14.060 1.00 97.75 310 GLU A C 1
ATOM 2370 O O . GLU A 1 310 ? -9.366 15.835 13.004 1.00 97.75 310 GLU A O 1
ATOM 2375 N N . LEU A 1 311 ? -8.557 14.187 14.307 1.00 97.81 311 LEU A N 1
ATOM 2376 C CA . LEU A 1 311 ? -8.767 13.126 13.330 1.00 97.81 311 LEU A CA 1
ATOM 2377 C C . LEU A 1 311 ? -10.244 13.016 12.919 1.00 97.81 311 LEU A C 1
ATOM 2379 O O . LEU A 1 311 ? -10.576 12.924 11.736 1.00 97.81 311 LEU A O 1
ATOM 2383 N N . VAL A 1 312 ? -11.164 13.069 13.883 1.00 98.12 312 VAL A N 1
ATOM 2384 C CA . VAL A 1 312 ? -12.606 13.090 13.607 1.00 98.12 312 VAL A CA 1
ATOM 2385 C C . VAL A 1 312 ? -12.990 14.319 12.786 1.00 98.12 312 VAL A C 1
ATOM 2387 O O . VAL A 1 312 ? -13.820 14.188 11.886 1.00 98.12 312 VAL A O 1
ATOM 2390 N N . ALA A 1 313 ? -12.401 15.486 13.053 1.00 98.12 313 ALA A N 1
ATOM 2391 C CA . ALA A 1 313 ? -12.680 16.702 12.295 1.00 98.12 313 ALA A CA 1
ATOM 2392 C C . ALA A 1 313 ? -12.257 16.578 10.823 1.00 98.12 313 ALA A C 1
ATOM 2394 O O . ALA A 1 313 ? -13.049 16.940 9.953 1.00 98.12 313 ALA A O 1
ATOM 2395 N N . VAL A 1 314 ? -11.079 16.003 10.540 1.00 97.88 314 VAL A N 1
ATOM 2396 C CA . VAL A 1 314 ? -10.601 15.743 9.166 1.00 97.88 314 VAL A CA 1
ATOM 2397 C C . VAL A 1 314 ? -11.614 14.905 8.388 1.00 97.88 314 VAL A C 1
ATOM 2399 O O . VAL A 1 314 ? -12.043 15.284 7.301 1.00 97.88 314 VAL A O 1
ATOM 2402 N N . TRP A 1 315 ? -12.054 13.787 8.962 1.00 97.50 315 TRP A N 1
ATOM 2403 C CA . TRP A 1 315 ? -12.927 12.844 8.259 1.00 97.50 315 TRP A CA 1
ATOM 2404 C C . TRP A 1 315 ? -14.422 13.184 8.298 1.00 97.50 315 TRP A C 1
ATOM 2406 O O . TRP A 1 315 ? -15.232 12.502 7.658 1.00 97.50 315 TRP A O 1
ATOM 2416 N N . SER A 1 316 ? -14.793 14.223 9.047 1.00 96.19 316 SER A N 1
ATOM 2417 C CA . SER A 1 316 ? -16.149 14.782 9.072 1.00 96.19 316 SER A CA 1
ATOM 2418 C C . SER A 1 316 ? -16.381 15.829 7.980 1.00 96.19 316 SER A C 1
ATOM 2420 O O . SER A 1 316 ? -17.475 16.391 7.915 1.00 96.19 316 SER A O 1
ATOM 2422 N N . ASP A 1 317 ? -15.383 16.098 7.133 1.00 95.25 317 ASP A N 1
ATOM 2423 C CA . ASP A 1 317 ? -15.511 17.006 5.997 1.00 95.25 317 ASP A CA 1
ATOM 2424 C C . ASP A 1 317 ? -16.613 16.513 5.029 1.00 95.25 317 ASP A C 1
ATOM 2426 O O . ASP A 1 317 ? -16.513 15.407 4.485 1.00 95.25 317 ASP A O 1
ATOM 2430 N N . PRO A 1 318 ? -17.682 17.306 4.808 1.00 93.88 318 PRO A N 1
ATOM 2431 C CA . PRO A 1 318 ? -18.795 16.917 3.945 1.00 93.88 318 PRO A CA 1
ATOM 2432 C C . PRO A 1 318 ? -18.431 16.865 2.456 1.00 93.88 318 PRO A C 1
ATOM 2434 O O . PRO A 1 318 ? -19.244 16.392 1.665 1.00 93.88 318 PRO A O 1
ATOM 2437 N N . SER A 1 319 ? -17.257 17.363 2.058 1.00 90.56 319 SER A N 1
ATOM 2438 C CA . SER A 1 319 ? -16.761 17.260 0.682 1.00 90.56 319 SER A CA 1
ATOM 2439 C C . SER A 1 319 ? -16.169 15.887 0.347 1.00 90.56 319 SER A C 1
ATOM 2441 O O . SER A 1 319 ? -15.968 15.590 -0.829 1.00 90.56 319 SER A O 1
ATOM 2443 N N . LEU A 1 320 ? -15.919 15.036 1.350 1.00 94.38 320 LEU A N 1
ATOM 2444 C CA . LEU A 1 320 ? -15.359 13.704 1.133 1.00 94.38 320 LEU A CA 1
ATOM 2445 C C . LEU A 1 320 ? -16.390 12.737 0.527 1.00 94.38 320 LEU A C 1
ATOM 2447 O O . LEU A 1 320 ? -17.545 12.707 0.964 1.00 94.38 320 LEU A O 1
ATOM 2451 N N . PRO A 1 321 ? -15.976 11.883 -0.424 1.00 92.94 321 PRO A N 1
ATOM 2452 C CA . PRO A 1 321 ? -16.887 11.019 -1.167 1.00 92.94 321 PRO A CA 1
ATOM 2453 C C . PRO A 1 321 ? -17.412 9.860 -0.313 1.00 92.94 321 PRO A C 1
ATOM 2455 O O . PRO A 1 321 ? -16.708 9.318 0.531 1.00 92.94 321 PRO A O 1
ATOM 2458 N N . GLU A 1 322 ? -18.648 9.409 -0.521 1.00 91.19 322 GLU A N 1
ATOM 2459 C CA . GLU A 1 322 ? -19.218 8.268 0.218 1.00 91.19 322 GLU A CA 1
ATOM 2460 C C . GLU A 1 322 ? -18.859 6.916 -0.426 1.00 91.19 322 GLU A C 1
ATOM 2462 O O . GLU A 1 322 ? -19.723 6.105 -0.762 1.00 91.19 322 GLU A O 1
ATOM 2467 N N . THR A 1 323 ? -17.560 6.662 -0.600 1.00 90.25 323 THR A N 1
ATOM 2468 C CA . THR A 1 323 ? -17.038 5.474 -1.292 1.00 90.25 323 THR A CA 1
ATOM 2469 C C . THR A 1 323 ? -16.497 4.434 -0.323 1.00 90.25 323 THR A C 1
ATOM 2471 O O . THR A 1 323 ? -16.066 4.737 0.791 1.00 90.25 323 THR A O 1
ATOM 2474 N N . ALA A 1 324 ? -16.475 3.170 -0.754 1.00 90.62 324 ALA A N 1
ATOM 2475 C CA . ALA A 1 324 ? -15.882 2.098 0.041 1.00 90.62 324 ALA A CA 1
ATOM 2476 C C . ALA A 1 324 ? -14.388 2.338 0.325 1.00 90.62 324 ALA A C 1
ATOM 2478 O O . ALA A 1 324 ? -13.938 2.011 1.421 1.00 90.62 324 ALA A O 1
ATOM 2479 N N . HIS A 1 325 ? -13.652 2.934 -0.625 1.00 90.69 325 HIS A N 1
ATOM 2480 C CA . HIS A 1 325 ? -12.256 3.318 -0.426 1.00 90.69 325 HIS A CA 1
ATOM 2481 C C . HIS A 1 325 ? -12.117 4.323 0.722 1.00 90.69 325 HIS A C 1
ATOM 2483 O O . HIS A 1 325 ? -11.413 4.021 1.682 1.00 90.69 325 HIS A O 1
ATOM 2489 N N . ARG A 1 326 ? -12.877 5.432 0.715 1.00 94.31 326 ARG A N 1
ATOM 2490 C CA . ARG A 1 326 ? -12.882 6.389 1.836 1.00 94.31 326 ARG A CA 1
ATOM 2491 C C . ARG A 1 326 ? -13.174 5.698 3.165 1.00 94.31 326 ARG A C 1
ATOM 2493 O O . ARG A 1 326 ? -12.464 5.933 4.135 1.00 94.31 326 ARG A O 1
ATOM 2500 N N . TYR A 1 327 ? -14.228 4.883 3.240 1.00 95.19 327 TYR A N 1
ATOM 2501 C CA . TYR A 1 327 ? -14.623 4.265 4.508 1.00 95.19 327 TYR A CA 1
ATOM 2502 C C . TYR A 1 327 ? -13.570 3.304 5.063 1.00 95.19 327 TYR A C 1
ATOM 2504 O O . TYR A 1 327 ? -13.430 3.227 6.281 1.00 95.19 327 TYR A O 1
ATOM 2512 N N . LEU A 1 328 ? -12.854 2.586 4.195 1.00 94.38 328 LEU A N 1
ATOM 2513 C CA . LEU A 1 328 ? -11.726 1.748 4.598 1.00 94.38 328 LEU A CA 1
ATOM 2514 C C . LEU A 1 328 ? -10.568 2.616 5.097 1.00 94.38 328 LEU A C 1
ATOM 2516 O O . LEU A 1 328 ? -10.180 2.467 6.248 1.00 94.38 328 LEU A O 1
ATOM 2520 N N . THR A 1 329 ? -10.126 3.600 4.312 1.00 95.38 329 THR A N 1
ATOM 2521 C CA . THR A 1 329 ? -9.015 4.491 4.689 1.00 95.38 329 THR A CA 1
ATOM 2522 C C . THR A 1 329 ? -9.290 5.255 5.990 1.00 95.38 329 THR A C 1
ATOM 2524 O O . THR A 1 329 ? -8.413 5.404 6.835 1.00 95.38 329 THR A O 1
ATOM 2527 N N . GLN A 1 330 ? -10.526 5.717 6.195 1.00 97.12 330 GLN A N 1
ATOM 2528 C CA . GLN A 1 330 ? -10.939 6.371 7.437 1.00 97.12 330 GLN A CA 1
ATOM 2529 C C . GLN A 1 330 ? -10.979 5.395 8.622 1.00 97.12 330 GLN A C 1
ATOM 2531 O O . GLN A 1 330 ? -10.678 5.787 9.749 1.00 97.12 330 GLN A O 1
ATOM 2536 N N . ALA A 1 331 ? -11.399 4.145 8.399 1.00 96.88 331 ALA A N 1
ATOM 2537 C CA . ALA A 1 331 ? -11.380 3.131 9.445 1.00 96.88 331 ALA A CA 1
ATOM 2538 C C . ALA A 1 331 ? -9.942 2.811 9.864 1.00 96.88 331 ALA A C 1
ATOM 2540 O O . ALA A 1 331 ? -9.696 2.771 11.066 1.00 96.88 331 ALA A O 1
ATOM 2541 N N . ASP A 1 332 ? -9.024 2.674 8.905 1.00 95.12 332 ASP A N 1
ATOM 2542 C CA . ASP A 1 332 ? -7.595 2.459 9.159 1.00 95.12 332 ASP A CA 1
ATOM 2543 C C . ASP A 1 332 ? -7.023 3.607 10.004 1.00 95.12 332 ASP A C 1
ATOM 2545 O O . ASP A 1 332 ? -6.511 3.367 11.091 1.00 95.12 332 ASP A O 1
ATOM 2549 N N . ALA A 1 333 ? -7.296 4.866 9.642 1.00 95.62 333 ALA A N 1
ATOM 2550 C CA . ALA A 1 333 ? -6.846 6.012 10.438 1.00 95.62 333 ALA A CA 1
ATOM 2551 C C . ALA A 1 333 ? -7.372 5.999 11.897 1.00 95.62 333 ALA A C 1
ATOM 2553 O O . ALA A 1 333 ? -6.696 6.451 12.823 1.00 95.62 333 ALA A O 1
ATOM 2554 N N . TYR A 1 334 ? -8.582 5.476 12.141 1.00 97.19 334 TYR A N 1
ATOM 2555 C CA . TYR A 1 334 ? -9.088 5.276 13.507 1.00 97.19 334 TYR A CA 1
ATOM 2556 C C . TYR A 1 334 ? -8.442 4.090 14.230 1.00 97.19 334 TYR A C 1
ATOM 2558 O O . TYR A 1 334 ? -8.387 4.100 15.463 1.00 97.19 334 TYR A O 1
ATOM 2566 N N . LEU A 1 335 ? -7.992 3.066 13.508 1.00 94.62 335 LEU A N 1
ATOM 2567 C CA . LEU A 1 335 ? -7.222 1.967 14.086 1.00 94.62 335 LEU A CA 1
ATOM 2568 C C . LEU A 1 335 ? -5.834 2.454 14.523 1.00 94.62 335 LEU A C 1
ATOM 2570 O O . LEU A 1 335 ? -5.415 2.149 15.639 1.00 94.62 335 LEU A O 1
ATOM 2574 N N . ASP A 1 336 ? -5.229 3.346 13.744 1.00 92.12 336 ASP A N 1
ATOM 2575 C CA . ASP A 1 336 ? -3.911 3.938 14.013 1.00 92.12 336 ASP A CA 1
ATOM 2576 C C . ASP A 1 336 ? -3.940 5.007 15.124 1.00 92.12 336 ASP A C 1
ATOM 2578 O O . ASP A 1 336 ? -2.918 5.576 15.505 1.00 92.12 336 ASP A O 1
ATOM 2582 N N . THR A 1 337 ? -5.107 5.269 15.735 1.00 93.75 337 THR A N 1
ATOM 2583 C CA . THR A 1 337 ? -5.242 6.231 16.848 1.00 93.75 337 THR A CA 1
ATOM 2584 C C . THR A 1 337 ? -4.352 5.880 18.044 1.00 93.75 337 THR A C 1
ATOM 2586 O O . THR A 1 337 ? -4.039 6.758 18.845 1.00 93.75 337 THR A O 1
ATOM 2589 N N . GLN A 1 338 ? -3.916 4.626 18.182 1.00 92.06 338 GLN A N 1
ATOM 2590 C CA . GLN A 1 338 ? -2.955 4.244 19.215 1.00 92.06 338 GLN A CA 1
ATOM 2591 C C . GLN A 1 338 ? -1.647 5.038 19.129 1.00 92.06 338 GLN A C 1
ATOM 2593 O O . GLN A 1 338 ? -1.121 5.422 20.170 1.00 92.06 338 GLN A O 1
ATOM 2598 N N . GLU A 1 339 ? -1.176 5.347 17.924 1.00 89.81 339 GLU A N 1
ATOM 2599 C CA . GLU A 1 339 ? 0.045 6.131 17.704 1.00 89.81 339 GLU A CA 1
ATOM 2600 C C . GLU A 1 339 ? -0.112 7.606 18.090 1.00 89.81 339 GLU A C 1
ATOM 2602 O O . GLU A 1 339 ? 0.870 8.304 18.325 1.00 89.81 339 GLU A O 1
ATOM 2607 N N . LEU A 1 340 ? -1.354 8.090 18.175 1.00 90.44 340 LEU A N 1
ATOM 2608 C CA . LEU A 1 340 ? -1.664 9.461 18.581 1.00 90.44 340 LEU A CA 1
ATOM 2609 C C . LEU A 1 340 ? -1.658 9.639 20.098 1.00 90.44 340 LEU A C 1
ATOM 2611 O O . LEU A 1 340 ? -1.702 10.770 20.578 1.00 90.44 340 LEU A O 1
ATOM 2615 N N . ILE A 1 341 ? -1.681 8.548 20.867 1.00 91.69 341 ILE A N 1
ATOM 2616 C CA . ILE A 1 341 ? -1.802 8.604 22.322 1.00 91.69 341 ILE A CA 1
ATOM 2617 C C . ILE A 1 341 ? -0.399 8.729 22.924 1.00 91.69 341 ILE A C 1
ATOM 2619 O O . ILE A 1 341 ? 0.379 7.780 22.832 1.00 91.69 341 ILE A O 1
ATOM 2623 N N . PRO A 1 342 ? -0.069 9.840 23.613 1.00 90.81 342 PRO A N 1
ATOM 2624 C CA . PRO A 1 342 ? 1.235 9.987 24.246 1.00 90.81 342 PRO A CA 1
ATOM 2625 C C . PRO A 1 342 ? 1.505 8.855 25.236 1.00 90.81 342 PRO A C 1
ATOM 2627 O O . PRO A 1 342 ? 0.628 8.523 26.039 1.00 90.81 342 PRO A O 1
ATOM 2630 N N . SER A 1 343 ? 2.740 8.352 25.273 1.00 88.88 343 SER A N 1
ATOM 2631 C CA . SER A 1 343 ? 3.194 7.318 26.221 1.00 88.88 343 SER A CA 1
ATOM 2632 C C . SER A 1 343 ? 2.977 7.693 27.695 1.00 88.88 343 SER A C 1
ATOM 2634 O O . SER A 1 343 ? 2.908 6.830 28.567 1.00 88.88 343 SER A O 1
ATOM 2636 N N . SER A 1 344 ? 2.850 8.990 27.985 1.00 91.31 344 SER A N 1
ATOM 2637 C CA . SER A 1 344 ? 2.549 9.534 29.314 1.00 91.31 344 SER A CA 1
ATOM 2638 C C . SER A 1 344 ? 1.065 9.468 29.704 1.00 91.31 344 SER A C 1
ATOM 2640 O O . SER A 1 344 ? 0.725 9.728 30.861 1.00 91.31 344 SER A O 1
ATOM 2642 N N . THR A 1 345 ? 0.176 9.120 28.771 1.00 93.31 345 THR A N 1
ATOM 2643 C CA . THR A 1 345 ? -1.270 9.038 29.006 1.00 93.31 345 THR A CA 1
ATOM 2644 C C . THR A 1 345 ? -1.585 7.877 29.951 1.00 93.31 345 THR A C 1
ATOM 2646 O O . THR A 1 345 ? -1.142 6.752 29.706 1.00 93.31 345 THR A O 1
ATOM 2649 N N . PRO A 1 346 ? -2.383 8.087 31.017 1.00 95.69 346 PRO A N 1
ATOM 2650 C CA . PRO A 1 346 ? -2.821 6.997 31.878 1.00 95.69 346 PRO A CA 1
ATOM 2651 C C . PRO A 1 346 ? -3.501 5.887 31.070 1.00 95.69 346 PRO A C 1
ATOM 2653 O O . PRO A 1 346 ? -4.354 6.155 30.226 1.00 95.69 346 PRO A O 1
ATOM 2656 N N . GLN A 1 347 ? -3.166 4.626 31.356 1.00 93.81 347 GLN A N 1
ATOM 2657 C CA . GLN A 1 347 ? -3.646 3.477 30.576 1.00 93.81 347 GLN A CA 1
ATOM 2658 C C . GLN A 1 347 ? -5.180 3.419 30.457 1.00 93.81 347 GLN A C 1
ATOM 2660 O O . GLN A 1 347 ? -5.715 3.032 29.419 1.00 93.81 347 GLN A O 1
ATOM 2665 N N . GLU A 1 348 ? -5.900 3.802 31.513 1.00 94.50 348 GLU A N 1
ATOM 2666 C CA . GLU A 1 348 ? -7.364 3.855 31.495 1.00 94.50 348 GLU A CA 1
ATOM 2667 C C . GLU A 1 348 ? -7.886 4.888 30.483 1.00 94.50 348 GLU A C 1
ATOM 2669 O O . GLU A 1 348 ? -8.781 4.579 29.692 1.00 94.50 348 GLU A O 1
ATOM 2674 N N . ASP A 1 349 ? -7.289 6.080 30.446 1.00 95.19 349 ASP A N 1
ATOM 2675 C CA . ASP A 1 349 ? -7.649 7.149 29.511 1.00 95.19 349 ASP A CA 1
ATOM 2676 C C . ASP A 1 349 ? -7.277 6.785 28.069 1.00 95.19 349 ASP A C 1
ATOM 2678 O O . ASP A 1 349 ? -8.076 6.993 27.150 1.00 95.19 349 ASP A O 1
ATOM 2682 N N . ALA A 1 350 ? -6.114 6.155 27.876 1.00 95.31 350 ALA A N 1
ATOM 2683 C CA . ALA A 1 350 ? -5.690 5.615 26.588 1.00 95.31 350 ALA A CA 1
ATOM 2684 C C . ALA A 1 350 ? -6.710 4.594 26.056 1.00 95.31 350 ALA A C 1
ATOM 2686 O O . ALA A 1 350 ? -7.242 4.743 24.956 1.00 95.31 350 ALA A O 1
ATOM 2687 N N . HIS A 1 351 ? -7.082 3.600 26.869 1.00 96.38 351 HIS A N 1
ATOM 2688 C CA . HIS A 1 351 ? -8.078 2.599 26.483 1.00 96.38 351 HIS A CA 1
ATOM 2689 C C . HIS A 1 351 ? -9.471 3.193 26.243 1.00 96.38 351 HIS A C 1
ATOM 2691 O O . HIS A 1 351 ? -10.201 2.709 25.376 1.00 96.38 351 HIS A O 1
ATOM 2697 N N . ASN A 1 352 ? -9.864 4.231 26.984 1.00 96.69 352 ASN A N 1
ATOM 2698 C CA . ASN A 1 352 ? -11.124 4.933 26.746 1.00 96.69 352 ASN A CA 1
ATOM 2699 C C . ASN A 1 352 ? -11.118 5.671 25.399 1.00 96.69 352 ASN A C 1
ATOM 2701 O O . ASN A 1 352 ? -12.135 5.667 24.699 1.00 96.69 352 ASN A O 1
ATOM 2705 N N . THR A 1 353 ? -9.987 6.263 25.016 1.00 97.12 353 THR A N 1
ATOM 2706 C CA . THR A 1 353 ? -9.800 6.911 23.710 1.00 97.12 353 THR A CA 1
ATOM 2707 C C . THR A 1 353 ? -9.834 5.887 22.576 1.00 97.12 353 THR A C 1
ATOM 2709 O O . THR A 1 353 ? -10.646 6.030 21.660 1.00 97.12 353 THR A O 1
ATOM 2712 N N . LEU A 1 354 ? -9.082 4.789 22.691 1.00 97.25 354 LEU A N 1
ATOM 2713 C CA . LEU A 1 354 ? -9.106 3.686 21.719 1.00 97.25 354 LEU A CA 1
ATOM 2714 C C . LEU A 1 354 ? -10.500 3.075 21.569 1.00 97.25 354 LEU A C 1
ATOM 2716 O O . LEU A 1 354 ? -10.973 2.832 20.462 1.00 97.25 354 LEU A O 1
ATOM 2720 N N . TRP A 1 355 ? -11.221 2.889 22.678 1.00 97.88 355 TRP A N 1
ATOM 2721 C CA . TRP A 1 355 ? -12.591 2.387 22.628 1.00 97.88 355 TRP A CA 1
ATOM 2722 C C . TRP A 1 355 ? -13.504 3.291 21.791 1.00 97.88 355 TRP A C 1
ATOM 2724 O O . TRP A 1 355 ? -14.339 2.781 21.036 1.00 97.88 355 TRP A O 1
ATOM 2734 N N . LYS A 1 356 ? -13.368 4.619 21.915 1.00 98.12 356 LYS A N 1
ATOM 2735 C CA . LYS A 1 356 ? -14.123 5.581 21.100 1.00 98.12 356 LYS A CA 1
ATOM 2736 C C . LYS A 1 356 ? -13.728 5.472 19.629 1.00 98.12 356 LYS A C 1
ATOM 2738 O O . LYS A 1 356 ? -14.625 5.296 18.807 1.00 98.12 356 LYS A O 1
ATOM 2743 N N . ALA A 1 357 ? -12.432 5.510 19.317 1.00 98.06 357 ALA A N 1
ATOM 2744 C CA . ALA A 1 357 ? -11.912 5.420 17.951 1.00 98.06 357 ALA A CA 1
ATOM 2745 C C . ALA A 1 357 ? -12.391 4.142 17.242 1.00 98.06 357 ALA A C 1
ATOM 2747 O O . ALA A 1 357 ? -13.056 4.202 16.208 1.00 98.06 357 ALA A O 1
ATOM 2748 N N . TYR A 1 358 ? -12.212 2.980 17.870 1.00 98.06 358 TYR A N 1
ATOM 2749 C CA . TYR A 1 358 ? -12.643 1.705 17.296 1.00 98.06 358 TYR A CA 1
ATOM 2750 C C . TYR A 1 358 ? -14.170 1.598 17.181 1.00 98.06 358 TYR A C 1
ATOM 2752 O O . TYR A 1 358 ? -14.694 0.973 16.260 1.00 98.06 358 TYR A O 1
ATOM 2760 N N . SER A 1 359 ? -14.925 2.222 18.092 1.00 97.88 359 SER A N 1
ATOM 2761 C CA . SER A 1 359 ? -16.388 2.280 17.972 1.00 97.88 359 SER A CA 1
ATOM 2762 C C . SER A 1 359 ? -16.832 3.162 16.797 1.00 97.88 359 SER A C 1
ATOM 2764 O O . SER A 1 359 ? -17.815 2.825 16.131 1.00 97.88 359 SER A O 1
ATOM 2766 N N . LEU A 1 360 ? -16.112 4.255 16.516 1.00 97.62 360 LEU A N 1
ATOM 2767 C CA . LEU A 1 360 ? -16.334 5.083 15.328 1.00 97.62 360 LEU A CA 1
ATOM 2768 C C . LEU A 1 360 ? -16.057 4.275 14.058 1.00 97.62 360 LEU A C 1
ATOM 2770 O O . LEU A 1 360 ? -16.955 4.187 13.217 1.00 97.62 360 LEU A O 1
ATOM 2774 N N . ALA A 1 361 ? -14.911 3.593 13.976 1.00 97.31 361 ALA A N 1
ATOM 2775 C CA . ALA A 1 361 ? -14.561 2.709 12.860 1.00 97.31 361 ALA A CA 1
ATOM 2776 C C . ALA A 1 361 ? -15.625 1.620 12.623 1.00 97.31 361 ALA A C 1
ATOM 2778 O O . ALA A 1 361 ? -16.109 1.442 11.502 1.00 97.31 361 ALA A O 1
ATOM 2779 N N . ALA A 1 362 ? -16.088 0.951 13.688 1.00 96.81 362 ALA A N 1
ATOM 2780 C CA . ALA A 1 362 ? -17.151 -0.053 13.597 1.00 96.81 362 ALA A CA 1
ATOM 2781 C C . ALA A 1 362 ? -18.451 0.533 13.020 1.00 96.81 362 ALA A C 1
ATOM 2783 O O . ALA A 1 362 ? -19.096 -0.072 12.160 1.00 96.81 362 ALA A O 1
ATOM 2784 N N . SER A 1 363 ? -18.847 1.718 13.497 1.00 95.56 363 SER A N 1
ATOM 2785 C CA . SER A 1 363 ? -20.064 2.397 13.042 1.00 95.56 363 SER A CA 1
ATOM 2786 C C . SER A 1 363 ? -19.968 2.859 11.587 1.00 95.56 363 SER A C 1
ATOM 2788 O O . SER A 1 363 ? -20.970 2.859 10.872 1.00 95.56 363 SER A O 1
ATOM 2790 N N . LEU A 1 364 ? -18.761 3.217 11.151 1.00 94.12 364 LEU A N 1
ATOM 2791 C CA . LEU A 1 364 ? -18.459 3.663 9.805 1.00 94.12 364 LEU A CA 1
ATOM 2792 C C . LEU A 1 364 ? -18.574 2.507 8.809 1.00 94.12 364 LEU A C 1
ATOM 2794 O O . LEU A 1 364 ? -19.357 2.578 7.864 1.00 94.12 364 LEU A O 1
ATOM 2798 N N . LEU A 1 365 ? -17.887 1.392 9.068 1.00 93.88 365 LEU A N 1
ATOM 2799 C CA . LEU A 1 365 ? -17.921 0.216 8.191 1.00 93.88 365 LEU A CA 1
ATOM 2800 C C . LEU A 1 365 ? -19.269 -0.518 8.205 1.00 93.88 365 LEU A C 1
ATOM 2802 O O . LEU A 1 365 ? -19.566 -1.300 7.300 1.00 93.88 365 LEU A O 1
ATOM 2806 N N . ALA A 1 366 ? -20.115 -0.266 9.206 1.00 91.25 366 ALA A N 1
ATOM 2807 C CA . ALA A 1 366 ? -21.511 -0.691 9.177 1.00 91.25 366 ALA A CA 1
ATOM 2808 C C . ALA A 1 366 ? -22.351 0.094 8.151 1.00 91.25 366 ALA A C 1
ATOM 2810 O O . ALA A 1 366 ? -23.334 -0.450 7.649 1.00 91.25 366 ALA A O 1
ATOM 2811 N N . LYS A 1 367 ? -21.966 1.341 7.842 1.00 85.19 367 LYS A N 1
ATOM 2812 C CA . LYS A 1 367 ? -22.600 2.200 6.828 1.00 85.19 367 LYS A CA 1
ATOM 2813 C C . LYS A 1 367 ? -21.968 2.063 5.447 1.00 85.19 367 LYS A C 1
ATOM 2815 O O . LYS A 1 367 ? -22.621 2.434 4.477 1.00 85.19 367 LYS A O 1
ATOM 2820 N N . ALA A 1 368 ? -20.730 1.562 5.369 1.00 83.62 368 ALA A N 1
ATOM 2821 C CA . ALA A 1 368 ? -20.002 1.431 4.115 1.00 83.62 368 ALA A CA 1
ATOM 2822 C C . ALA A 1 368 ? -20.895 0.767 3.045 1.00 83.62 368 ALA A C 1
ATOM 2824 O O . ALA A 1 368 ? -21.461 -0.302 3.321 1.00 83.62 368 ALA A O 1
ATOM 2825 N N . PRO A 1 369 ? -21.058 1.399 1.865 1.00 67.12 369 PRO A N 1
ATOM 2826 C CA . PRO A 1 369 ? -21.980 0.967 0.843 1.00 67.12 369 PRO A CA 1
ATOM 2827 C C . PRO A 1 369 ? -21.776 -0.517 0.559 1.00 67.12 369 PRO A C 1
ATOM 2829 O O . PRO A 1 369 ? -20.664 -0.986 0.312 1.00 67.12 369 PRO A O 1
ATOM 2832 N N . GLN A 1 370 ? -22.882 -1.256 0.579 1.00 65.62 370 GLN A N 1
ATOM 2833 C CA . GLN A 1 370 ? -22.954 -2.628 0.091 1.00 65.62 370 GLN A CA 1
ATOM 2834 C C . GLN A 1 370 ? -23.754 -2.653 -1.221 1.00 65.62 370 GLN A C 1
ATOM 2836 O O . GLN A 1 370 ? -24.775 -3.349 -1.273 1.00 65.62 370 GLN A O 1
ATOM 2841 N N . PRO A 1 371 ? -23.416 -1.869 -2.273 1.00 56.97 371 PRO A N 1
ATOM 2842 C CA . PRO A 1 371 ? -24.064 -2.071 -3.552 1.00 56.97 371 PRO A CA 1
ATOM 2843 C C . PRO A 1 371 ? -23.898 -3.538 -3.947 1.00 56.97 371 PRO A C 1
ATOM 2845 O O . PRO A 1 371 ? -22.879 -4.172 -3.669 1.00 56.97 371 PRO A O 1
ATOM 2848 N N . ALA A 1 372 ? -24.902 -4.084 -4.630 1.00 61.34 372 ALA A N 1
ATOM 2849 C CA . ALA A 1 372 ? -24.825 -5.440 -5.175 1.00 61.34 372 ALA A CA 1
ATOM 2850 C C . ALA A 1 372 ? -23.572 -5.652 -6.058 1.00 61.34 372 ALA A C 1
ATOM 2852 O O . ALA A 1 372 ? -23.156 -6.789 -6.255 1.00 61.34 372 ALA A O 1
ATOM 2853 N N . ASN A 1 373 ? -22.962 -4.551 -6.520 1.00 68.50 373 ASN A N 1
ATOM 2854 C CA . ASN A 1 373 ? -21.788 -4.496 -7.382 1.00 68.50 373 ASN A CA 1
ATOM 2855 C C . ASN A 1 373 ? -20.476 -4.127 -6.658 1.00 68.50 373 ASN A C 1
ATOM 2857 O O . ASN A 1 373 ? -19.499 -3.836 -7.344 1.00 68.50 373 ASN A O 1
ATOM 2861 N N . THR A 1 374 ? -20.405 -4.104 -5.318 1.00 81.56 374 THR A N 1
ATOM 2862 C CA . THR A 1 374 ? -19.110 -3.894 -4.637 1.00 81.56 374 THR A CA 1
ATOM 2863 C C . THR A 1 374 ? -18.117 -4.970 -5.089 1.00 81.56 374 THR A C 1
ATOM 2865 O O . THR A 1 374 ? -18.454 -6.157 -4.990 1.00 81.56 374 THR A O 1
ATOM 2868 N N . PRO A 1 375 ? -16.898 -4.602 -5.534 1.00 88.38 375 PRO A N 1
ATOM 2869 C CA . PRO A 1 375 ? -15.880 -5.579 -5.892 1.00 88.38 375 PRO A CA 1
ATOM 2870 C C . PRO A 1 375 ? -15.654 -6.584 -4.761 1.00 88.38 375 PRO A C 1
ATOM 2872 O O . PRO A 1 375 ? -15.644 -6.231 -3.577 1.00 88.38 375 PRO A O 1
ATOM 2875 N N . ILE A 1 376 ? -15.470 -7.856 -5.122 1.00 89.69 376 ILE A N 1
ATOM 2876 C CA . ILE A 1 376 ? -15.319 -8.957 -4.157 1.00 89.69 376 ILE A CA 1
ATOM 2877 C C . ILE A 1 376 ? -14.177 -8.672 -3.175 1.00 89.69 376 ILE A C 1
ATOM 2879 O O . ILE A 1 376 ? -14.349 -8.863 -1.969 1.00 89.69 376 ILE A O 1
ATOM 2883 N N . LEU A 1 377 ? -13.061 -8.142 -3.685 1.00 89.56 377 LEU A N 1
ATOM 2884 C CA . LEU A 1 377 ? -11.896 -7.762 -2.890 1.00 89.56 377 LEU A CA 1
ATOM 2885 C C . LEU A 1 377 ? -12.262 -6.727 -1.819 1.00 89.56 377 LEU A C 1
ATOM 2887 O O . LEU A 1 377 ? -12.014 -6.938 -0.634 1.00 89.56 377 LEU A O 1
ATOM 2891 N N . THR A 1 378 ? -12.941 -5.648 -2.211 1.00 90.81 378 THR A N 1
ATOM 2892 C CA . THR A 1 378 ? -13.402 -4.592 -1.299 1.00 90.81 378 THR A CA 1
ATOM 2893 C C . THR A 1 378 ? -14.357 -5.139 -0.241 1.00 90.81 378 THR A C 1
ATOM 2895 O O . THR A 1 378 ? -14.233 -4.817 0.940 1.00 90.81 378 THR A O 1
ATOM 2898 N N . LYS A 1 379 ? -15.281 -6.025 -0.626 1.00 91.81 379 LYS A N 1
ATOM 2899 C CA . LYS A 1 379 ? -16.205 -6.669 0.317 1.00 91.81 379 LYS A CA 1
ATOM 2900 C C 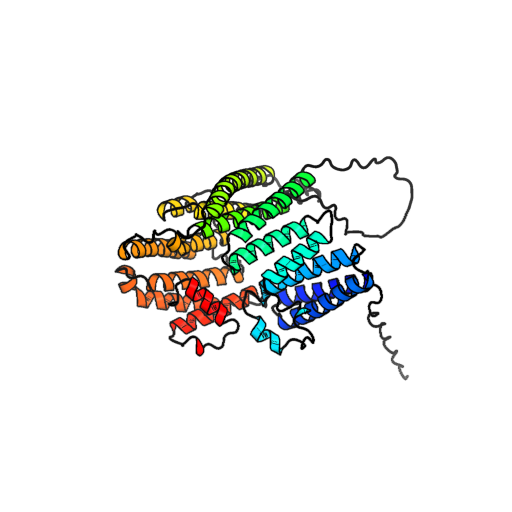. LYS A 1 379 ? -15.466 -7.517 1.355 1.00 91.81 379 LYS A C 1
ATOM 2902 O O . LYS A 1 379 ? -15.814 -7.471 2.535 1.00 91.81 379 LYS A O 1
ATOM 2907 N N . ARG A 1 380 ? -14.455 -8.281 0.930 1.00 93.06 380 ARG A N 1
ATOM 2908 C CA . ARG A 1 380 ? -13.606 -9.071 1.833 1.00 93.06 380 ARG A CA 1
ATOM 2909 C C . ARG A 1 380 ? -12.792 -8.176 2.765 1.00 93.06 380 ARG A C 1
ATOM 2911 O O . ARG A 1 380 ? -12.814 -8.430 3.964 1.00 93.06 380 ARG A O 1
ATOM 2918 N N . ARG A 1 381 ? -12.185 -7.095 2.258 1.00 93.44 381 ARG A N 1
ATOM 2919 C CA . ARG A 1 381 ? -11.474 -6.096 3.083 1.00 93.44 381 ARG A CA 1
ATOM 2920 C C . ARG A 1 381 ? -12.375 -5.507 4.167 1.00 93.44 381 ARG A C 1
ATOM 2922 O O . ARG A 1 381 ? -12.015 -5.546 5.334 1.00 93.44 381 ARG A O 1
ATOM 2929 N N . ILE A 1 382 ? -13.591 -5.075 3.820 1.00 94.38 382 ILE A N 1
ATOM 2930 C CA . ILE A 1 382 ? -14.553 -4.553 4.809 1.00 94.38 382 ILE A CA 1
ATOM 2931 C C . ILE A 1 382 ? -14.858 -5.595 5.894 1.00 94.38 382 ILE A C 1
ATOM 2933 O O . ILE A 1 382 ? -14.930 -5.255 7.073 1.00 94.38 382 ILE A O 1
ATOM 2937 N N . LEU A 1 383 ? -15.064 -6.862 5.522 1.00 95.56 383 LEU A N 1
ATOM 2938 C CA . LEU A 1 383 ? -15.333 -7.925 6.494 1.00 95.56 383 LEU A CA 1
ATOM 2939 C C . LEU A 1 383 ? -14.118 -8.209 7.382 1.00 95.56 383 LEU A C 1
ATOM 2941 O O . LEU A 1 383 ? -14.293 -8.360 8.586 1.00 95.56 383 LEU A O 1
ATOM 2945 N N . LEU A 1 384 ? -12.915 -8.253 6.808 1.00 95.56 384 LEU A N 1
ATOM 2946 C CA . LEU A 1 384 ? -11.669 -8.437 7.550 1.00 95.56 384 LEU A CA 1
ATOM 2947 C C . LEU A 1 384 ? -11.492 -7.326 8.597 1.00 95.56 384 LEU A C 1
ATOM 2949 O O . LEU A 1 384 ? -11.458 -7.626 9.788 1.00 95.56 384 LEU A O 1
ATOM 2953 N N . VAL A 1 385 ? -11.529 -6.058 8.172 1.00 95.56 385 VAL A N 1
ATOM 2954 C CA . VAL A 1 385 ? -11.329 -4.897 9.058 1.00 95.56 385 VAL A CA 1
ATOM 2955 C C . VAL A 1 385 ? -12.422 -4.810 10.130 1.00 95.56 385 VAL A C 1
ATOM 2957 O O . VAL A 1 385 ? -12.147 -4.501 11.287 1.00 95.56 385 VAL A O 1
ATOM 2960 N N . ARG A 1 386 ? -13.678 -5.159 9.813 1.00 96.88 386 ARG A N 1
ATOM 2961 C CA . ARG A 1 386 ? -14.743 -5.258 10.834 1.00 96.88 386 ARG A CA 1
ATOM 2962 C C . ARG A 1 386 ? -14.452 -6.323 11.887 1.00 96.88 386 ARG A C 1
ATOM 2964 O O . ARG A 1 386 ? -14.808 -6.127 13.049 1.00 96.88 386 ARG A O 1
ATOM 2971 N N . GLY A 1 387 ? -13.848 -7.439 11.483 1.00 97.06 387 GLY A N 1
ATOM 2972 C CA . GLY A 1 387 ? -13.372 -8.458 12.409 1.00 97.06 387 GLY A CA 1
ATOM 2973 C C . GLY A 1 387 ? -12.273 -7.921 13.320 1.00 97.06 387 GLY A C 1
ATOM 2974 O O . GLY A 1 387 ? -12.376 -8.066 14.539 1.00 97.06 387 GLY A O 1
ATOM 2975 N N . ASP A 1 388 ? -11.295 -7.228 12.737 1.00 96.62 388 ASP A N 1
ATOM 2976 C CA . ASP A 1 388 ? -10.152 -6.655 13.455 1.00 96.62 388 ASP A CA 1
ATOM 2977 C C . ASP A 1 388 ? -10.599 -5.631 14.496 1.00 96.62 388 ASP A C 1
ATOM 2979 O O . ASP A 1 388 ? -10.219 -5.730 15.659 1.00 96.62 388 ASP A O 1
ATOM 2983 N N . ILE A 1 389 ? -11.506 -4.724 14.127 1.00 97.06 389 ILE A N 1
ATOM 2984 C CA . ILE A 1 389 ? -12.077 -3.729 15.042 1.00 97.06 389 ILE A CA 1
ATOM 2985 C C . ILE A 1 389 ? -12.734 -4.391 16.261 1.00 97.06 389 ILE A C 1
ATOM 2987 O O . ILE A 1 389 ? -12.502 -3.972 17.398 1.00 97.06 389 ILE A O 1
ATOM 2991 N N . ASP A 1 390 ? -13.572 -5.413 16.059 1.00 97.69 390 ASP A N 1
ATOM 2992 C CA . ASP A 1 390 ? -14.252 -6.073 17.178 1.00 97.69 390 ASP A CA 1
ATOM 2993 C C . ASP A 1 390 ? -13.265 -6.880 18.039 1.00 97.69 390 ASP A C 1
ATOM 2995 O O . ASP A 1 390 ? -13.402 -6.889 19.268 1.00 97.69 390 ASP A O 1
ATOM 2999 N N . TRP A 1 391 ? -12.232 -7.482 17.443 1.00 97.25 391 TRP A N 1
ATOM 3000 C CA . TRP A 1 391 ? -11.169 -8.136 18.206 1.00 97.25 391 TRP A CA 1
ATOM 3001 C C . TRP A 1 391 ? -10.372 -7.111 19.028 1.00 97.25 391 TRP A C 1
ATOM 3003 O O . TRP A 1 391 ? -10.287 -7.270 20.247 1.00 97.25 391 TRP A O 1
ATOM 3013 N N . LEU A 1 392 ? -9.891 -6.017 18.434 1.00 96.00 392 LEU A N 1
ATOM 3014 C CA . LEU A 1 392 ? -9.158 -4.952 19.135 1.00 96.00 392 LEU A CA 1
ATOM 3015 C C . LEU A 1 392 ? -9.958 -4.377 20.304 1.00 96.00 392 LEU A C 1
ATOM 3017 O O . LEU A 1 392 ? -9.464 -4.282 21.430 1.00 96.00 392 LEU A O 1
ATOM 3021 N N . ARG A 1 393 ? -11.245 -4.082 20.092 1.00 97.19 393 ARG A N 1
ATOM 3022 C CA . ARG A 1 393 ? -12.144 -3.604 21.157 1.00 97.19 393 ARG A CA 1
ATOM 3023 C C . ARG A 1 393 ? -12.273 -4.588 22.310 1.00 97.19 393 ARG A C 1
ATOM 3025 O O . ARG A 1 393 ? -12.433 -4.156 23.451 1.00 97.19 393 ARG A O 1
ATOM 3032 N N . ALA A 1 394 ? -12.228 -5.889 22.037 1.00 97.19 394 ALA A N 1
ATOM 3033 C CA . ALA A 1 394 ? -12.316 -6.923 23.061 1.00 97.19 394 ALA A CA 1
ATOM 3034 C C . ALA A 1 394 ? -11.070 -6.972 23.966 1.00 97.19 394 ALA A C 1
ATOM 3036 O O . ALA A 1 394 ? -11.176 -7.419 25.117 1.00 97.19 394 ALA A O 1
ATOM 3037 N N . GLN A 1 395 ? -9.920 -6.503 23.469 1.00 94.75 395 GLN A N 1
ATOM 3038 C CA . GLN A 1 395 ? -8.645 -6.500 24.195 1.00 94.75 395 GLN A CA 1
ATOM 3039 C C . GLN A 1 395 ? -8.514 -5.341 25.186 1.00 94.75 395 GLN A C 1
ATOM 3041 O O . GLN A 1 395 ? -7.793 -5.452 26.176 1.00 94.75 395 GLN A O 1
ATOM 3046 N N . LEU A 1 396 ? -9.253 -4.252 24.973 1.00 95.25 396 LEU A N 1
ATOM 3047 C CA . LEU A 1 396 ? -9.185 -3.072 25.829 1.00 95.25 396 LEU A CA 1
ATOM 3048 C C . LEU A 1 396 ? -9.642 -3.372 27.268 1.00 95.25 396 LEU A C 1
ATOM 3050 O O . LEU A 1 396 ? -10.555 -4.168 27.521 1.00 95.25 396 LEU A O 1
ATOM 3054 N N . ASN A 1 397 ? -9.035 -2.675 28.231 1.00 95.12 397 ASN A N 1
ATOM 3055 C CA . ASN A 1 397 ? -9.382 -2.756 29.654 1.00 95.12 397 ASN A CA 1
ATOM 3056 C C . ASN A 1 397 ? -10.349 -1.634 30.074 1.00 95.12 397 ASN A C 1
ATOM 3058 O O . ASN A 1 397 ? -10.096 -0.920 31.037 1.00 95.12 397 ASN A O 1
ATOM 3062 N N . THR A 1 398 ? -11.442 -1.449 29.328 1.00 95.94 398 THR A N 1
ATOM 3063 C CA . THR A 1 398 ? -12.536 -0.535 29.704 1.00 95.94 398 THR A CA 1
ATOM 3064 C C . THR A 1 398 ? -13.725 -1.321 30.251 1.00 95.94 398 THR A C 1
ATOM 3066 O O . THR A 1 398 ? -13.932 -2.486 29.899 1.00 95.94 398 THR A O 1
ATOM 3069 N N . ALA A 1 399 ? -14.577 -0.691 31.066 1.00 95.75 399 ALA A N 1
ATOM 3070 C CA . ALA A 1 399 ? -15.787 -1.345 31.579 1.00 95.75 399 ALA A CA 1
ATOM 3071 C C . ALA A 1 399 ? -16.701 -1.861 30.448 1.00 95.75 399 ALA A C 1
ATOM 3073 O O . ALA A 1 399 ? -17.289 -2.941 30.550 1.00 95.75 399 ALA A O 1
ATOM 3074 N N . ALA A 1 400 ? -16.796 -1.108 29.346 1.00 96.12 400 ALA A N 1
ATOM 3075 C CA . ALA A 1 400 ? -17.574 -1.494 28.175 1.00 96.12 400 ALA A CA 1
ATOM 3076 C C . ALA A 1 400 ? -16.946 -2.681 27.429 1.00 96.12 400 ALA A C 1
ATOM 3078 O O . ALA A 1 400 ? -17.674 -3.610 27.068 1.00 96.12 400 ALA A O 1
ATOM 3079 N N . ALA A 1 401 ? -15.624 -2.689 27.242 1.00 96.50 401 ALA A N 1
ATOM 3080 C CA . ALA A 1 401 ? -14.912 -3.797 26.614 1.00 96.50 401 ALA A CA 1
ATOM 3081 C C . ALA A 1 401 ? -15.050 -5.083 27.433 1.00 96.50 401 ALA A C 1
ATOM 3083 O O . ALA A 1 401 ? -15.501 -6.091 26.900 1.00 96.50 401 ALA A O 1
ATOM 3084 N N . ILE A 1 402 ? -14.787 -5.037 28.743 1.00 96.94 402 ILE A N 1
ATOM 3085 C CA . ILE A 1 402 ? -14.904 -6.200 29.641 1.00 96.94 402 ILE A CA 1
ATOM 3086 C C . ILE A 1 402 ? -16.320 -6.784 29.597 1.00 96.94 402 ILE A C 1
ATOM 3088 O O . ILE A 1 402 ? -16.488 -7.995 29.447 1.00 96.94 402 ILE A O 1
ATOM 3092 N N . LYS A 1 403 ? -17.346 -5.927 29.679 1.00 97.75 403 LYS A N 1
ATOM 3093 C CA . LYS A 1 403 ? -18.753 -6.348 29.636 1.00 97.75 403 LYS A CA 1
ATOM 3094 C C . LYS A 1 403 ? -19.123 -7.028 28.313 1.00 97.75 403 LYS A C 1
ATOM 3096 O O . LYS A 1 403 ? -19.888 -7.989 28.324 1.00 97.75 403 LYS A O 1
ATOM 3101 N N . ASN A 1 404 ? -18.628 -6.516 27.186 1.00 97.81 404 ASN A N 1
ATOM 3102 C CA . ASN A 1 404 ? -19.018 -6.978 25.850 1.00 97.81 404 ASN A CA 1
ATOM 3103 C C . ASN A 1 404 ? -18.018 -7.957 25.217 1.00 97.81 404 ASN A C 1
ATOM 3105 O O . ASN A 1 404 ? -18.294 -8.467 24.133 1.00 97.81 404 ASN A O 1
ATOM 3109 N N . ARG A 1 405 ? -16.891 -8.258 25.874 1.00 97.50 405 ARG A N 1
ATOM 3110 C CA . ARG A 1 405 ? -15.793 -9.079 25.341 1.00 97.50 405 ARG A CA 1
ATOM 3111 C C . ARG A 1 405 ? -16.258 -10.388 24.686 1.00 97.50 405 ARG A C 1
ATOM 3113 O O . ARG A 1 405 ? -15.856 -10.621 23.550 1.00 97.50 405 ARG A O 1
ATOM 3120 N N . PRO A 1 406 ? -17.137 -11.211 25.297 1.00 97.56 406 PRO A N 1
ATOM 3121 C CA . PRO A 1 406 ? -17.592 -12.449 24.657 1.00 97.56 406 PRO A CA 1
ATOM 3122 C C . PRO A 1 406 ? -18.349 -12.213 23.342 1.00 97.56 406 PRO A C 1
ATOM 3124 O O . PRO A 1 406 ? -18.207 -12.984 22.398 1.00 97.56 406 PRO A O 1
ATOM 3127 N N . VAL A 1 407 ? -19.144 -11.140 23.272 1.00 98.12 407 VAL A N 1
ATOM 3128 C CA . VAL A 1 407 ? -19.916 -10.778 22.073 1.00 98.12 407 VAL A CA 1
ATOM 3129 C C . VAL A 1 407 ? -18.988 -10.251 20.983 1.00 98.12 407 VAL A C 1
ATOM 3131 O O . VAL A 1 407 ? -19.115 -10.660 19.836 1.00 98.12 407 VAL A O 1
ATOM 3134 N N . LEU A 1 408 ? -18.034 -9.393 21.345 1.00 97.88 408 LEU A N 1
ATOM 3135 C CA . LEU A 1 408 ? -17.064 -8.817 20.414 1.00 97.88 408 LEU A CA 1
ATOM 3136 C C . LEU A 1 408 ? -16.202 -9.901 19.751 1.00 97.88 408 LEU A C 1
ATOM 3138 O O . LEU A 1 408 ? -16.130 -9.960 18.528 1.00 97.88 408 LEU A O 1
ATOM 3142 N N . LEU A 1 409 ? -15.644 -10.832 20.531 1.00 97.06 409 LEU A N 1
ATOM 3143 C CA . LEU A 1 409 ? -14.862 -11.946 19.977 1.00 97.06 409 LEU A CA 1
ATOM 3144 C C . LEU A 1 409 ? -15.709 -12.846 19.066 1.00 97.06 409 LEU A C 1
ATOM 3146 O O . LEU A 1 409 ? -15.248 -13.277 18.010 1.00 97.06 409 LEU A O 1
ATOM 3150 N N . ARG A 1 410 ? -16.975 -13.094 19.434 1.00 97.94 410 ARG A N 1
ATOM 3151 C CA . ARG A 1 410 ? -17.886 -13.877 18.592 1.00 97.94 410 ARG A CA 1
ATOM 3152 C C . ARG A 1 410 ? -18.224 -13.159 17.284 1.00 97.94 410 ARG A C 1
ATOM 3154 O O . ARG A 1 410 ? -18.316 -13.812 16.247 1.00 97.94 410 ARG A O 1
ATOM 3161 N N . ASN A 1 411 ? -18.410 -11.843 17.316 1.00 97.75 411 ASN A N 1
ATOM 3162 C CA . ASN A 1 411 ? -18.635 -11.053 16.111 1.00 97.75 411 ASN A CA 1
ATOM 3163 C C . ASN A 1 411 ? -17.413 -11.081 15.191 1.00 97.75 411 ASN A C 1
ATOM 3165 O O . ASN A 1 411 ? -17.577 -11.319 13.996 1.00 97.75 411 ASN A O 1
ATOM 3169 N N . ALA A 1 412 ? -16.209 -10.901 15.743 1.00 97.81 412 ALA A N 1
ATOM 3170 C CA . ALA A 1 412 ? -14.965 -10.972 14.985 1.00 97.81 412 ALA A CA 1
ATOM 3171 C C . ALA A 1 412 ? -14.838 -12.312 14.242 1.00 97.81 412 ALA A C 1
ATOM 3173 O O . ALA A 1 412 ? -14.656 -12.337 13.024 1.00 97.81 412 ALA A O 1
ATOM 3174 N N . GLU A 1 413 ? -15.080 -13.429 14.937 1.00 97.75 413 GLU A N 1
ATOM 3175 C CA . GLU A 1 413 ? -15.101 -14.766 14.330 1.00 97.75 413 GLU A CA 1
ATOM 3176 C C . GLU A 1 413 ? -16.116 -14.874 13.176 1.00 97.75 413 GLU A C 1
ATOM 3178 O O . GLU A 1 413 ? -15.812 -15.442 12.123 1.00 97.75 413 GLU A O 1
ATOM 3183 N N . VAL A 1 414 ? -17.321 -14.319 13.351 1.00 97.69 414 VAL A N 1
ATOM 3184 C CA . VAL A 1 414 ? -18.361 -14.305 12.310 1.00 97.69 414 VAL A CA 1
ATOM 3185 C C . VAL A 1 414 ? -17.925 -13.478 11.101 1.00 97.69 414 VAL A C 1
ATOM 3187 O O . VAL A 1 414 ? -18.143 -13.913 9.970 1.00 97.69 414 VAL A O 1
ATOM 3190 N N . TYR A 1 415 ? -17.296 -12.319 11.299 1.00 97.62 415 TYR A N 1
ATOM 3191 C CA . TYR A 1 415 ? -16.806 -11.498 10.193 1.00 97.62 415 TYR A CA 1
ATOM 3192 C C . TYR A 1 415 ? -15.693 -12.192 9.410 1.00 97.62 415 TYR A C 1
ATOM 3194 O O . TYR A 1 415 ? -15.788 -12.262 8.183 1.00 97.62 415 TYR A O 1
ATOM 3202 N N . TYR A 1 416 ? -14.712 -12.796 10.084 1.00 97.56 416 TYR A N 1
ATOM 3203 C CA . TYR A 1 416 ? -13.673 -13.580 9.413 1.00 97.56 416 TYR A CA 1
ATOM 3204 C C . TYR A 1 416 ? -14.255 -14.779 8.663 1.00 97.56 416 TYR A C 1
ATOM 3206 O O . TYR A 1 416 ? -13.913 -15.019 7.506 1.00 97.56 416 TYR A O 1
ATOM 3214 N N . GLN A 1 417 ? -15.207 -15.497 9.266 1.00 97.31 417 GLN A N 1
ATOM 3215 C CA . GLN A 1 417 ? -15.898 -16.592 8.588 1.00 97.31 417 GLN A CA 1
ATOM 3216 C C . GLN A 1 417 ? -16.662 -16.114 7.347 1.00 97.31 417 GLN A C 1
ATOM 3218 O O . GLN A 1 417 ? -16.648 -16.787 6.314 1.00 97.31 417 GLN A O 1
ATOM 3223 N N . ASN A 1 418 ? -17.327 -14.964 7.431 1.00 96.00 418 ASN A N 1
ATOM 3224 C CA . ASN A 1 418 ? -18.033 -14.380 6.298 1.00 96.00 418 ASN A CA 1
ATOM 3225 C C . ASN A 1 418 ? -17.065 -13.917 5.208 1.00 96.00 418 ASN A C 1
ATOM 3227 O O . ASN A 1 418 ? -17.385 -14.102 4.039 1.00 96.00 418 ASN A O 1
ATOM 3231 N N . CYS A 1 419 ? -15.896 -13.379 5.573 1.00 95.00 419 CYS A N 1
ATOM 3232 C CA . CYS A 1 419 ? -14.827 -13.014 4.641 1.00 95.00 419 CYS A CA 1
ATOM 3233 C C . CYS A 1 419 ? -14.383 -14.229 3.808 1.00 95.00 419 CYS A C 1
ATOM 3235 O O . CYS A 1 419 ? -14.410 -14.181 2.577 1.00 95.00 419 CYS A O 1
ATOM 3237 N N . ILE A 1 420 ? -14.103 -15.354 4.479 1.00 95.19 420 ILE A N 1
ATOM 3238 C CA . ILE A 1 420 ? -13.737 -16.635 3.848 1.00 95.19 420 ILE A CA 1
ATOM 3239 C C . ILE A 1 420 ? -14.851 -17.140 2.918 1.00 95.19 420 ILE A C 1
ATOM 3241 O O . ILE A 1 420 ? -14.582 -17.653 1.836 1.00 95.19 420 ILE A O 1
ATOM 3245 N N . ASN A 1 421 ? -16.112 -16.977 3.328 1.00 94.88 421 ASN A N 1
ATOM 3246 C CA . ASN A 1 421 ? -17.268 -17.503 2.603 1.00 94.88 421 ASN A CA 1
ATOM 3247 C C . ASN A 1 421 ? -17.742 -16.623 1.439 1.00 94.88 421 ASN A C 1
ATOM 3249 O O . ASN A 1 421 ? -18.664 -17.038 0.735 1.00 94.88 421 ASN A O 1
ATOM 3253 N N . VAL A 1 422 ? -17.175 -15.426 1.225 1.00 91.44 422 VAL A N 1
ATOM 3254 C CA . VAL A 1 422 ? -17.530 -14.607 0.055 1.00 91.44 422 VAL A CA 1
ATOM 3255 C C . VAL A 1 422 ? -17.142 -15.384 -1.210 1.00 91.44 422 VAL A C 1
ATOM 3257 O O . VAL A 1 422 ? -15.946 -15.616 -1.415 1.00 91.44 422 VAL A O 1
ATOM 3260 N N . PRO A 1 423 ? -18.102 -15.775 -2.071 1.00 86.88 423 PRO A N 1
ATOM 3261 C CA . PRO A 1 423 ? -17.787 -16.515 -3.285 1.00 86.88 423 PRO A CA 1
ATOM 3262 C C . PRO A 1 423 ? -16.924 -15.663 -4.215 1.00 86.88 423 PRO A C 1
ATOM 3264 O O . PRO A 1 423 ? -17.256 -14.506 -4.466 1.00 86.88 423 PRO A O 1
ATOM 3267 N N . SER A 1 424 ? -15.848 -16.244 -4.745 1.00 81.69 424 SER A N 1
ATOM 3268 C CA . SER A 1 424 ? -15.068 -15.652 -5.830 1.00 81.69 424 SER A CA 1
ATOM 3269 C C . SER A 1 424 ? -15.016 -16.615 -7.003 1.00 81.69 424 SER A C 1
ATOM 3271 O O . SER A 1 424 ? -14.729 -17.796 -6.822 1.00 81.69 424 SER A O 1
ATOM 3273 N N . LEU A 1 425 ? -15.318 -16.103 -8.196 1.00 69.38 425 LEU A N 1
ATOM 3274 C CA . LEU A 1 425 ? -15.124 -16.821 -9.458 1.00 69.38 425 LEU A CA 1
ATOM 3275 C C . LEU A 1 425 ? -13.722 -16.584 -10.035 1.00 69.38 425 LEU A C 1
ATOM 3277 O O . LEU A 1 425 ? -13.275 -17.364 -10.869 1.00 69.38 425 LEU A O 1
ATOM 3281 N N . ALA A 1 426 ? -13.043 -15.523 -9.593 1.00 67.56 426 ALA A N 1
ATOM 3282 C CA . ALA A 1 426 ? -11.690 -15.189 -10.005 1.00 67.56 426 ALA A CA 1
ATOM 3283 C C . ALA A 1 426 ? -10.678 -15.746 -8.995 1.00 67.56 426 ALA A C 1
ATOM 3285 O O . ALA A 1 426 ? -10.837 -15.562 -7.781 1.00 67.56 426 ALA A O 1
ATOM 3286 N N . GLN A 1 427 ? -9.656 -16.428 -9.513 1.00 69.06 427 GLN A N 1
ATOM 3287 C CA . GLN A 1 427 ? -8.410 -16.674 -8.796 1.00 69.06 427 GLN A CA 1
ATOM 3288 C C . GLN A 1 427 ? -7.578 -15.403 -8.947 1.00 69.06 427 GLN A C 1
ATOM 3290 O O . GLN A 1 427 ? -7.091 -15.098 -10.027 1.00 69.06 427 GLN A O 1
ATOM 3295 N N . ASP A 1 428 ? -7.539 -14.617 -7.883 1.00 82.81 428 ASP A N 1
ATOM 3296 C CA . ASP A 1 428 ? -6.748 -13.400 -7.779 1.00 82.81 428 ASP A CA 1
ATOM 3297 C C . ASP A 1 428 ? -5.950 -13.511 -6.480 1.00 82.81 428 ASP A C 1
ATOM 3299 O O . ASP A 1 428 ? -6.498 -13.893 -5.437 1.00 82.81 428 ASP A O 1
ATOM 3303 N N . LEU A 1 429 ? -4.653 -13.232 -6.566 1.00 83.94 429 LEU A N 1
ATOM 3304 C CA . LEU A 1 429 ? -3.710 -13.460 -5.480 1.00 83.94 429 LEU A CA 1
ATOM 3305 C C . LEU A 1 429 ? -4.042 -12.597 -4.259 1.00 83.94 429 LEU A C 1
ATOM 3307 O O . LEU A 1 429 ? -4.052 -13.097 -3.134 1.00 83.94 429 LEU A O 1
ATOM 3311 N N . ASP A 1 430 ? -4.408 -11.333 -4.478 1.00 85.19 430 ASP A N 1
ATOM 3312 C CA . ASP A 1 430 ? -4.739 -10.399 -3.396 1.00 85.19 430 ASP A CA 1
ATOM 3313 C C . ASP A 1 430 ? -5.995 -10.874 -2.640 1.00 85.19 430 ASP A C 1
ATOM 3315 O O . ASP A 1 430 ? -6.079 -10.831 -1.408 1.00 85.19 430 ASP A O 1
ATOM 3319 N N . ASN A 1 431 ? -6.968 -11.415 -3.378 1.00 87.75 431 ASN A N 1
ATOM 3320 C CA . ASN A 1 431 ? -8.160 -12.040 -2.816 1.00 87.75 431 ASN A CA 1
ATOM 3321 C C . ASN A 1 431 ? -7.849 -13.291 -1.984 1.00 87.75 431 ASN A C 1
ATOM 3323 O O . ASN A 1 431 ? -8.541 -13.541 -0.991 1.00 87.75 431 ASN A O 1
ATOM 3327 N N . GLU A 1 432 ? -6.875 -14.101 -2.397 1.00 86.81 432 GLU A N 1
ATOM 3328 C CA . GLU A 1 432 ? -6.466 -15.304 -1.672 1.00 86.81 432 GLU A CA 1
ATOM 3329 C C . GLU A 1 432 ? -5.741 -14.958 -0.368 1.00 86.81 432 GLU A C 1
ATOM 3331 O O . GLU A 1 432 ? -6.060 -15.533 0.677 1.00 86.81 432 GLU A O 1
ATOM 3336 N N . LEU A 1 433 ? -4.833 -13.981 -0.403 1.00 87.75 433 LEU A N 1
ATOM 3337 C CA . LEU A 1 433 ? -4.092 -13.516 0.772 1.00 87.75 433 LEU A CA 1
ATOM 3338 C C . LEU A 1 433 ? -5.033 -13.046 1.890 1.00 87.75 433 LEU A C 1
ATOM 3340 O O . LEU A 1 433 ? -4.898 -13.486 3.031 1.00 87.75 433 LEU A O 1
ATOM 3344 N N . ILE A 1 434 ? -6.067 -12.268 1.555 1.00 90.56 434 ILE A N 1
ATOM 3345 C CA . ILE A 1 434 ? -7.075 -11.814 2.530 1.00 90.56 434 ILE A CA 1
ATOM 3346 C C . ILE A 1 434 ? -7.851 -12.989 3.148 1.00 90.56 434 ILE A C 1
ATOM 3348 O O . ILE A 1 434 ? -8.168 -12.983 4.339 1.00 90.56 434 ILE A O 1
ATOM 3352 N N . VAL A 1 435 ? -8.173 -14.020 2.360 1.00 92.00 435 VAL A N 1
ATOM 3353 C CA . VAL A 1 435 ? -8.861 -15.218 2.874 1.00 92.00 435 VAL A CA 1
ATOM 3354 C C . VAL A 1 435 ? -7.950 -16.018 3.802 1.00 92.00 435 VAL A C 1
ATOM 3356 O O . VAL A 1 435 ? -8.417 -16.511 4.834 1.00 92.00 435 VAL A O 1
ATOM 3359 N N . ARG A 1 436 ? -6.662 -16.137 3.459 1.00 90.50 436 ARG A N 1
ATOM 3360 C CA . ARG A 1 436 ? -5.651 -16.785 4.304 1.00 90.50 436 ARG A CA 1
ATOM 3361 C C . ARG A 1 436 ? -5.534 -16.054 5.642 1.00 90.50 436 ARG A C 1
ATOM 3363 O O . ARG A 1 436 ? -5.672 -16.698 6.681 1.00 90.50 436 ARG A O 1
ATOM 3370 N N . GLU A 1 437 ? -5.396 -14.731 5.627 1.00 92.00 437 GLU A N 1
ATOM 3371 C CA . GLU A 1 437 ? -5.344 -13.901 6.835 1.00 92.00 437 GLU A CA 1
ATOM 3372 C C . GLU A 1 437 ? -6.597 -14.074 7.708 1.00 92.00 437 GLU A C 1
ATOM 3374 O O . GLU A 1 437 ? -6.490 -14.407 8.891 1.00 92.00 437 GLU A O 1
ATOM 3379 N N . ALA A 1 438 ? -7.795 -13.958 7.121 1.00 94.62 438 ALA A N 1
ATOM 3380 C CA . ALA A 1 438 ? -9.054 -14.166 7.837 1.00 94.62 438 ALA A CA 1
ATOM 3381 C C . ALA A 1 438 ? -9.147 -15.576 8.452 1.00 94.62 438 ALA A C 1
ATOM 3383 O O . ALA A 1 438 ? -9.642 -15.742 9.569 1.00 94.62 438 ALA A O 1
ATOM 3384 N N . SER A 1 439 ? -8.655 -16.602 7.751 1.00 94.50 439 SER A N 1
ATOM 3385 C CA . SER A 1 439 ? -8.597 -17.976 8.262 1.00 94.50 439 SER A CA 1
ATOM 3386 C C . SER A 1 439 ? -7.669 -18.101 9.470 1.00 94.50 439 SER A C 1
ATOM 3388 O O . SER A 1 439 ? -8.074 -18.691 10.473 1.00 94.50 439 SER A O 1
ATOM 3390 N N . VAL A 1 440 ? -6.464 -17.522 9.416 1.00 93.31 440 VAL A N 1
ATOM 3391 C CA . VAL A 1 440 ? -5.523 -17.510 10.550 1.00 93.31 440 VAL A CA 1
ATOM 3392 C C . VAL A 1 440 ? -6.147 -16.792 11.747 1.00 93.31 440 VAL A C 1
ATOM 3394 O O . VAL A 1 440 ? -6.247 -17.380 12.823 1.00 93.31 440 VAL A O 1
ATOM 3397 N N . LYS A 1 441 ? -6.659 -15.569 11.553 1.00 94.62 441 LYS A N 1
ATOM 3398 C CA . LYS A 1 441 ? -7.312 -14.770 12.606 1.00 94.62 441 LYS A CA 1
ATOM 3399 C C . LYS A 1 441 ? -8.480 -15.518 13.257 1.00 94.62 441 LYS A C 1
ATOM 3401 O O . LYS A 1 441 ? -8.581 -15.587 14.482 1.00 94.62 441 LYS A O 1
ATOM 3406 N N . LYS A 1 442 ? -9.321 -16.180 12.457 1.00 95.75 442 LYS A N 1
ATOM 3407 C CA . LYS A 1 442 ? -10.409 -17.030 12.958 1.00 95.75 442 LYS A CA 1
ATOM 3408 C C . LYS A 1 442 ? -9.894 -18.209 13.794 1.00 95.75 442 LYS A C 1
ATOM 3410 O O . LYS A 1 442 ? -10.455 -18.484 14.851 1.00 95.75 442 LYS A O 1
ATOM 3415 N N . GLN A 1 443 ? -8.865 -18.919 13.333 1.00 94.44 443 GLN A N 1
ATOM 3416 C CA . GLN A 1 443 ? -8.298 -20.067 14.053 1.00 94.44 443 GLN A CA 1
ATOM 3417 C C . GLN A 1 443 ? -7.691 -19.648 15.400 1.00 94.44 443 GLN A C 1
ATOM 3419 O O . GLN A 1 443 ? -7.923 -20.320 16.408 1.00 94.44 443 GLN A O 1
ATOM 3424 N N . LEU A 1 444 ? -7.009 -18.501 15.444 1.00 93.38 444 LEU A N 1
ATOM 3425 C CA . LEU A 1 444 ? -6.484 -17.919 16.682 1.00 93.38 444 LEU A CA 1
ATOM 3426 C C . LEU A 1 444 ? -7.605 -17.611 17.687 1.00 93.38 444 LEU A C 1
ATOM 3428 O O . LEU A 1 444 ? -7.500 -17.987 18.854 1.00 93.38 444 LEU A O 1
ATOM 3432 N N . LEU A 1 445 ? -8.721 -17.020 17.239 1.00 92.81 445 LEU A N 1
ATOM 3433 C CA . LEU A 1 445 ? -9.896 -16.785 18.093 1.00 92.81 445 LEU A CA 1
ATOM 3434 C C . LEU A 1 445 ? -10.528 -18.077 18.635 1.00 92.81 445 LEU A C 1
ATOM 3436 O O . LEU A 1 445 ? -11.142 -18.067 19.702 1.00 92.81 445 LEU A O 1
ATOM 3440 N N . GLN A 1 446 ? -10.362 -19.195 17.929 1.00 92.50 446 GLN A N 1
ATOM 3441 C CA . GLN A 1 446 ? -10.813 -20.521 18.362 1.00 92.50 446 GLN A CA 1
ATOM 3442 C C . GLN A 1 446 ? -9.824 -21.207 19.324 1.00 92.50 446 GLN A C 1
ATOM 3444 O O . GLN A 1 446 ? -10.057 -22.345 19.735 1.00 92.50 446 GLN A O 1
ATOM 3449 N N . GLY A 1 447 ? -8.739 -20.525 19.706 1.00 90.75 447 GLY A N 1
ATOM 3450 C CA . GLY A 1 447 ? -7.720 -21.025 20.629 1.00 90.75 447 GLY A CA 1
ATOM 3451 C C . GLY A 1 447 ? -6.711 -21.982 19.991 1.00 90.75 447 GLY A C 1
ATOM 3452 O O . GLY A 1 447 ? -5.948 -22.628 20.714 1.00 90.75 447 GLY A O 1
ATOM 3453 N N . ILE A 1 448 ? -6.699 -22.092 18.657 1.00 91.62 448 ILE A N 1
ATOM 3454 C CA . ILE A 1 448 ? -5.691 -22.873 17.938 1.00 91.62 448 ILE A CA 1
ATOM 3455 C C . ILE A 1 448 ? -4.358 -22.142 18.070 1.00 91.62 448 ILE A C 1
ATOM 3457 O O . ILE A 1 448 ? -4.254 -20.957 17.757 1.00 91.62 448 ILE A O 1
ATOM 3461 N N . GLN A 1 449 ? -3.347 -22.856 18.561 1.00 84.56 449 GLN A N 1
ATOM 3462 C CA . GLN A 1 449 ? -2.015 -22.291 18.736 1.00 84.56 449 GLN A CA 1
ATOM 3463 C C . GLN A 1 449 ? -1.398 -21.959 17.371 1.00 84.56 449 GLN A C 1
ATOM 3465 O O . GLN A 1 449 ? -1.562 -22.761 16.444 1.00 84.56 449 GLN A O 1
ATOM 3470 N N . PRO A 1 450 ? -0.676 -20.831 17.237 1.00 81.50 450 PRO A N 1
ATOM 3471 C CA . PRO A 1 450 ? -0.086 -20.412 15.971 1.00 81.50 450 PRO A CA 1
ATOM 3472 C C . PRO A 1 450 ? 0.729 -21.516 15.287 1.00 81.50 450 PRO A C 1
ATOM 3474 O O . PRO A 1 450 ? 0.567 -21.745 14.095 1.00 81.50 450 PRO A O 1
ATOM 3477 N N . GLU A 1 451 ? 1.519 -22.285 16.040 1.00 79.62 451 GLU A N 1
ATOM 3478 C CA . GLU A 1 451 ? 2.385 -23.355 15.516 1.00 79.62 451 GLU A CA 1
ATOM 3479 C C . GLU A 1 451 ? 1.601 -24.524 14.903 1.00 79.62 451 GLU A C 1
ATOM 3481 O O . GLU A 1 451 ? 2.156 -25.339 14.168 1.00 79.62 451 GLU A O 1
ATOM 3486 N N . SER A 1 452 ? 0.311 -24.632 15.225 1.00 78.31 452 SER A N 1
ATOM 3487 C CA . SER A 1 452 ? -0.587 -25.665 14.700 1.00 78.31 452 SER A CA 1
ATOM 3488 C C . SER A 1 452 ? -1.328 -25.223 13.436 1.00 78.31 452 SER A C 1
ATOM 3490 O O . SER A 1 452 ? -1.998 -26.045 12.807 1.00 78.31 452 SER A O 1
ATOM 3492 N N . ILE A 1 453 ? -1.236 -23.945 13.059 1.00 82.38 453 ILE A N 1
ATOM 3493 C CA . ILE A 1 453 ? -1.915 -23.397 11.887 1.00 82.38 453 ILE A CA 1
ATOM 3494 C C . ILE A 1 453 ? -1.105 -23.757 10.639 1.00 82.38 453 ILE A C 1
ATOM 3496 O O . ILE A 1 453 ? 0.048 -23.373 10.483 1.00 82.38 453 ILE A O 1
ATOM 3500 N N . GLN A 1 454 ? -1.711 -24.497 9.714 1.00 76.06 454 GLN A N 1
ATOM 3501 C CA . GLN A 1 454 ? -1.075 -24.851 8.443 1.00 76.06 454 GLN A CA 1
ATOM 3502 C C . GLN A 1 454 ? -1.528 -23.890 7.348 1.00 76.06 454 GLN A C 1
ATOM 3504 O O . GLN A 1 454 ? -2.350 -24.236 6.502 1.00 76.06 454 GLN A O 1
ATOM 3509 N N . VAL A 1 455 ? -1.023 -22.658 7.404 1.00 72.31 455 VAL A N 1
ATOM 3510 C CA . VAL A 1 455 ? -1.279 -21.634 6.385 1.00 72.31 455 VAL A CA 1
ATOM 3511 C C . VAL A 1 455 ? 0.065 -21.144 5.841 1.00 72.31 455 VAL A C 1
ATOM 3513 O O . VAL A 1 455 ? 0.976 -20.874 6.624 1.00 72.31 455 VAL A O 1
ATOM 3516 N N . PRO A 1 456 ? 0.249 -21.048 4.518 1.00 64.00 456 PRO A N 1
ATOM 3517 C CA . PRO A 1 456 ? 1.463 -20.455 3.976 1.00 64.00 456 PRO A CA 1
ATOM 3518 C C . PRO A 1 456 ? 1.545 -18.969 4.330 1.00 64.00 456 PRO A C 1
ATOM 3520 O O . PRO A 1 456 ? 0.522 -18.335 4.582 1.00 64.00 456 PRO A O 1
ATOM 3523 N N . SER A 1 457 ? 2.758 -18.420 4.397 1.00 73.06 457 SER A N 1
ATOM 3524 C CA . SER A 1 457 ? 2.998 -17.063 4.913 1.00 73.06 457 SER A CA 1
ATOM 3525 C C . SER A 1 457 ? 2.599 -16.842 6.375 1.00 73.06 457 SER A C 1
ATOM 3527 O O . SER A 1 457 ? 2.573 -15.697 6.825 1.00 73.06 457 SER A O 1
ATOM 3529 N N . LEU A 1 458 ? 2.312 -17.902 7.145 1.00 76.69 458 LEU A N 1
ATOM 3530 C CA . LEU A 1 458 ? 1.870 -17.782 8.536 1.00 76.69 458 LEU A CA 1
ATOM 3531 C C . LEU A 1 458 ? 2.790 -16.881 9.361 1.00 76.69 458 LEU A C 1
ATOM 3533 O O . LEU A 1 458 ? 2.294 -16.066 10.123 1.00 76.69 458 LEU A O 1
ATOM 3537 N N . THR A 1 459 ? 4.110 -16.992 9.207 1.00 74.31 459 THR A N 1
ATOM 3538 C CA . THR A 1 459 ? 5.057 -16.149 9.949 1.00 74.31 459 THR A CA 1
ATOM 3539 C C . THR A 1 459 ? 4.811 -14.661 9.705 1.00 74.31 459 THR A C 1
ATOM 3541 O O . THR A 1 459 ? 4.793 -13.902 10.671 1.00 74.31 459 THR A O 1
ATOM 3544 N N . ARG A 1 460 ? 4.571 -14.252 8.449 1.00 77.56 460 ARG A N 1
ATOM 3545 C CA . ARG A 1 460 ? 4.258 -12.859 8.108 1.00 77.56 460 ARG A CA 1
ATOM 3546 C C . ARG A 1 460 ? 2.876 -12.469 8.616 1.00 77.56 460 ARG A C 1
ATOM 3548 O O . ARG A 1 460 ? 2.769 -11.486 9.326 1.00 77.56 460 ARG A O 1
ATOM 3555 N N . ILE A 1 461 ? 1.857 -13.296 8.383 1.00 80.50 461 ILE A N 1
ATOM 3556 C CA . ILE A 1 461 ? 0.499 -13.034 8.884 1.00 80.50 461 ILE A CA 1
ATOM 3557 C C . ILE A 1 461 ? 0.503 -12.874 10.414 1.00 80.50 461 ILE A C 1
ATOM 3559 O O . ILE A 1 461 ? -0.124 -11.971 10.948 1.00 80.50 461 ILE A O 1
ATOM 3563 N N . LEU A 1 462 ? 1.233 -13.719 11.146 1.00 79.25 462 LEU A N 1
ATOM 3564 C CA . LEU A 1 462 ? 1.379 -13.596 12.597 1.00 79.25 462 LEU A CA 1
ATOM 3565 C C . LEU A 1 462 ? 2.187 -12.365 13.004 1.00 79.25 462 LEU A C 1
ATOM 3567 O O . LEU A 1 462 ? 1.926 -11.815 14.069 1.00 79.25 462 LEU A O 1
ATOM 3571 N N . HIS A 1 463 ? 3.183 -11.963 12.215 1.00 80.25 463 HIS A N 1
ATOM 3572 C CA . HIS A 1 463 ? 3.889 -10.704 12.430 1.00 80.25 463 HIS A CA 1
ATOM 3573 C C . HIS A 1 463 ? 2.918 -9.526 12.295 1.00 80.25 463 HIS A C 1
ATOM 3575 O O . HIS A 1 463 ? 2.789 -8.759 13.241 1.00 80.25 463 HIS A O 1
ATOM 3581 N N . ASP A 1 464 ? 2.148 -9.466 11.211 1.00 77.38 464 ASP A N 1
ATOM 3582 C CA . ASP A 1 464 ? 1.170 -8.403 10.956 1.00 77.38 464 ASP A CA 1
ATOM 3583 C C . ASP A 1 464 ? 0.082 -8.371 12.041 1.00 77.38 464 ASP A C 1
ATOM 3585 O O . ASP A 1 464 ? -0.236 -7.317 12.582 1.00 77.38 464 ASP A O 1
ATOM 3589 N N . ILE A 1 465 ? -0.426 -9.535 12.460 1.00 80.56 465 ILE A N 1
ATOM 3590 C CA . ILE A 1 465 ? -1.385 -9.655 13.572 1.00 80.56 465 ILE A CA 1
ATOM 3591 C C . ILE A 1 465 ? -0.788 -9.130 14.890 1.00 80.56 465 ILE A C 1
ATOM 3593 O O . ILE A 1 465 ? -1.503 -8.517 15.685 1.00 80.56 465 ILE A O 1
ATOM 3597 N N . ARG A 1 466 ? 0.504 -9.360 15.157 1.00 80.44 466 ARG A N 1
ATOM 3598 C CA . ARG A 1 466 ? 1.176 -8.803 16.344 1.00 80.44 466 ARG A CA 1
ATOM 3599 C C . ARG A 1 466 ? 1.357 -7.293 16.238 1.00 80.44 466 ARG A C 1
ATOM 3601 O O . ARG A 1 466 ? 1.095 -6.612 17.222 1.00 80.44 466 ARG A O 1
ATOM 3608 N N . GLN A 1 467 ? 1.750 -6.781 15.071 1.00 76.56 467 GLN A N 1
ATOM 3609 C CA . GLN A 1 467 ? 1.886 -5.337 14.836 1.00 76.56 467 GLN A CA 1
ATOM 3610 C C . GLN A 1 467 ? 0.550 -4.612 15.001 1.00 76.56 467 GLN A C 1
ATOM 3612 O O . GLN A 1 467 ? 0.481 -3.567 15.633 1.00 76.56 467 GLN A O 1
ATOM 3617 N N . GLN A 1 468 ? -0.542 -5.237 14.558 1.00 76.38 468 GLN A N 1
ATOM 3618 C CA . GLN A 1 468 ? -1.904 -4.756 14.794 1.00 76.38 468 GLN A CA 1
ATOM 3619 C C . GLN A 1 468 ? -2.322 -4.822 16.276 1.00 76.38 468 GLN A C 1
ATOM 3621 O O . GLN A 1 468 ? -3.430 -4.421 16.610 1.00 76.38 468 GLN A O 1
ATOM 3626 N N . GLY A 1 469 ? -1.505 -5.382 17.176 1.00 75.44 469 GLY A N 1
ATOM 3627 C CA . GLY A 1 469 ? -1.843 -5.563 18.589 1.00 75.44 469 GLY A CA 1
ATOM 3628 C C . GLY A 1 469 ? -2.904 -6.640 18.843 1.00 75.44 469 GLY A C 1
ATOM 3629 O O . GLY A 1 469 ? -3.472 -6.702 19.932 1.00 75.44 469 GLY A O 1
ATOM 3630 N N . LEU A 1 470 ? -3.198 -7.500 17.860 1.00 75.31 470 LEU A N 1
ATOM 3631 C CA . LEU A 1 470 ? -4.185 -8.577 17.993 1.00 75.31 470 LEU A CA 1
ATOM 3632 C C . LEU A 1 470 ? -3.627 -9.799 18.736 1.00 75.31 470 LEU A C 1
ATOM 3634 O O . LEU A 1 470 ? -4.386 -10.565 19.340 1.00 75.31 470 LEU A O 1
ATOM 3638 N N . LEU A 1 471 ? -2.307 -9.967 18.725 1.00 74.56 471 LEU A N 1
ATOM 3639 C CA . LEU A 1 471 ? -1.580 -10.933 19.540 1.00 74.56 471 LEU A CA 1
ATOM 3640 C C . LEU A 1 471 ? -0.533 -10.207 20.393 1.00 74.56 471 LEU A C 1
ATOM 3642 O O . LEU A 1 471 ? 0.054 -9.236 19.919 1.00 74.56 471 LEU A O 1
ATOM 3646 N N . PRO A 1 472 ? -0.251 -10.686 21.618 1.00 65.75 472 PRO A N 1
ATOM 3647 C CA . PRO A 1 472 ? 0.895 -10.198 22.375 1.00 65.75 472 PRO A CA 1
ATOM 3648 C C . PRO A 1 472 ? 2.199 -10.462 21.600 1.00 65.75 472 PRO A C 1
ATOM 3650 O O . PRO A 1 472 ? 2.337 -11.515 20.964 1.00 65.75 472 PRO A O 1
ATOM 3653 N N . LEU A 1 473 ? 3.114 -9.485 21.654 1.00 49.00 473 LEU A N 1
ATOM 3654 C CA . LEU A 1 473 ? 4.447 -9.544 21.041 1.00 49.00 473 LEU A CA 1
ATOM 3655 C C . LEU A 1 473 ? 5.301 -10.685 21.602 1.00 49.00 473 LEU A C 1
ATOM 3657 O O . LEU A 1 473 ? 5.307 -10.870 22.843 1.00 49.00 473 LEU A O 1
#

Secondary structure (DSSP, 8-state):
---PPPPPPPPPPPPPP-SHHHHHHHHHHHHHHHHHHHHTT-HHHHHHHHHHHHHHHHHHHHHHTT-SHHHHHHHHHHHHHHHHHIIIIITTT-HHHHGGGSPPPS-GGG-SSS--HHHHHHHHHHHHHT-SS--HHHHHHHHHHHHHHHHHHT-HHHHHHHHHHHHHHHHHHHHHHHSPPP---GGG--------------S--PPPHHHHHHHHHHHHHHHHHHHHHTTSTT--HHHHHHHHHHHHHHHHHHHHHHHHHHHHBPPTT----SS--TTTTTSSBPHHHHHHHHHHHHHHHHHT-SSHHHHHHHHT-TTS---HHHHHHHHHHHHGGGGGS-TTS-HHHHHHHHHHHHHHHHHHHHHS---TT--HHHHHHHHHHHHHHHHHHHHS-SHHHHHHHHHHHHHHHHHHHHHHHS--SS--HHHHHHHHHHHHHHHHHTT--GGG---TTHHHHHHHHHHTTSS--

Radius of gyration: 26.06 Å; chains: 1; bounding box: 53×69×85 Å

Organism: NCBI:txid796027

Foldseek 3Di:
DDDDDDDDDDDDDDDPQDALVSLQVQLVVLQVVLVVCQQQQNNLSSQQSNQSSLVSLVVSCVRVVLDDPSVLVSLLVLLLLLVVLCVSDVLLQNCVVSVVSHDDDPDPVSGSRHDDLVVSLVSLVVSVVSDPDDALVSLLVNLVSLLVVCVVVLDLVSLLVSLVSLVVSLVVLVCLQPDDDPPDPPPPPDDDDPDPPPCVPDSSPRDALLNSLVSLLSSLVSLLSLLLSCLDPPHDPVSVVSNVVSVVVSVVSLVVNVVSLVVAADDPPDPPPDDPDPVNVRRHDDPVSNLVSLLSNLLSQLSVDLAPVSNCVSLPPPPHDLALVSLLSSLVSLLCRLSSDDPPDDLQVSLVRNLVSLVVSLVSLVSRDPPVPDPLLSLLSSLQSNLLSLLVLCPGPYPVNVVCNVVSLVSSLVSLVVSLVRDDPGNGSSSVSSNLLSVLLNCVSVVNDLVNDPGRSSVVSVVVCVVSVSDPD